Protein AF-A0A813EP35-F1 (afdb_monomer)

Organism: Polarella glacialis (NCBI:txid89957)

Structure (mmCIF, N/CA/C/O backbone):
data_AF-A0A813EP35-F1
#
_entry.id   AF-A0A813EP35-F1
#
loop_
_atom_site.group_PDB
_atom_site.id
_atom_site.type_symbol
_atom_site.label_atom_id
_atom_site.label_alt_id
_atom_site.label_comp_id
_atom_site.label_asym_id
_atom_site.label_entity_id
_atom_site.label_seq_id
_atom_site.pdbx_PDB_ins_code
_atom_site.Cartn_x
_atom_site.Cartn_y
_atom_site.Cartn_z
_atom_site.occupancy
_atom_site.B_iso_or_equiv
_atom_site.auth_seq_id
_atom_site.auth_comp_id
_atom_site.auth_asym_id
_atom_site.auth_atom_id
_atom_site.pdbx_PDB_model_num
ATOM 1 N N . ASP A 1 1 ? -31.337 1.194 78.120 1.00 48.75 1 ASP A N 1
ATOM 2 C CA . ASP A 1 1 ? -32.380 1.050 77.075 1.00 48.75 1 ASP A CA 1
ATOM 3 C C . ASP A 1 1 ? -32.550 2.235 76.118 1.00 48.75 1 ASP A C 1
ATOM 5 O O . ASP A 1 1 ? -32.776 2.002 74.939 1.00 48.75 1 ASP A O 1
ATOM 9 N N . GLY A 1 2 ? -32.361 3.499 76.526 1.00 48.91 2 GLY A N 1
ATOM 10 C CA . GLY A 1 2 ? -32.569 4.658 75.627 1.00 48.91 2 GLY A CA 1
ATOM 11 C C . GLY A 1 2 ? -31.547 4.874 74.489 1.00 48.91 2 GLY A C 1
ATOM 12 O O . GLY A 1 2 ? -31.839 5.588 73.532 1.00 48.91 2 GLY A O 1
ATOM 13 N N . VAL A 1 3 ? -30.355 4.267 74.558 1.00 51.38 3 VAL A N 1
ATOM 14 C CA . VAL A 1 3 ? -29.281 4.453 73.553 1.00 51.38 3 VAL A CA 1
ATOM 15 C C . VAL A 1 3 ? -29.443 3.502 72.355 1.00 51.38 3 VAL A C 1
ATOM 17 O O . VAL A 1 3 ? -29.142 3.878 71.226 1.00 51.38 3 VAL A O 1
ATOM 20 N N . SER A 1 4 ? -30.011 2.311 72.574 1.00 53.47 4 SER A N 1
ATOM 21 C CA . SER A 1 4 ? -30.251 1.302 71.527 1.00 53.47 4 SER A CA 1
ATOM 22 C C . SER A 1 4 ? -31.346 1.735 70.537 1.00 53.47 4 SER A C 1
ATOM 24 O O . SER A 1 4 ? -31.173 1.594 69.328 1.00 53.47 4 SER A O 1
ATOM 26 N N . GLY A 1 5 ? -32.418 2.379 71.019 1.00 55.62 5 GLY A N 1
ATOM 27 C CA . GLY A 1 5 ? -33.486 2.910 70.158 1.00 55.62 5 GLY A CA 1
ATOM 28 C C . GLY A 1 5 ? -33.053 4.094 69.279 1.00 55.62 5 GLY A C 1
ATOM 29 O O . GLY A 1 5 ? -33.466 4.191 68.125 1.00 55.62 5 GLY A O 1
ATOM 30 N N . ARG A 1 6 ? -32.165 4.966 69.786 1.00 56.75 6 ARG A N 1
ATOM 31 C CA . ARG A 1 6 ? -31.591 6.080 69.007 1.00 56.75 6 ARG A CA 1
ATOM 32 C C . ARG A 1 6 ? -30.588 5.596 67.962 1.00 56.75 6 ARG A C 1
ATOM 34 O O . ARG A 1 6 ? -30.598 6.108 66.848 1.00 56.75 6 ARG A O 1
ATOM 41 N N . ALA A 1 7 ? -29.773 4.591 68.288 1.00 53.66 7 ALA A N 1
ATOM 42 C CA . ALA A 1 7 ? -28.870 3.964 67.325 1.00 53.66 7 ALA A CA 1
ATOM 43 C C . ALA A 1 7 ? -29.643 3.318 66.159 1.00 53.66 7 ALA A C 1
ATOM 45 O O . ALA A 1 7 ? -29.297 3.554 65.006 1.00 53.66 7 ALA A O 1
ATOM 46 N N . GLY A 1 8 ? -30.748 2.614 66.439 1.00 60.19 8 GLY A N 1
ATOM 47 C CA . GLY A 1 8 ? -31.617 2.046 65.400 1.00 60.19 8 GLY A CA 1
ATOM 48 C C . GLY A 1 8 ? -32.322 3.096 64.526 1.00 60.19 8 GLY A C 1
ATOM 49 O O . GLY A 1 8 ? -32.444 2.908 63.317 1.00 60.19 8 GLY A O 1
ATOM 50 N N . GLN A 1 9 ? -32.734 4.237 65.095 1.00 57.12 9 GLN A N 1
ATOM 51 C CA . GLN A 1 9 ? -33.285 5.361 64.320 1.00 57.12 9 GLN A CA 1
ATOM 52 C C . GLN A 1 9 ? -32.233 6.045 63.438 1.00 57.12 9 GLN A C 1
ATOM 54 O O . GLN A 1 9 ? -32.532 6.391 62.296 1.00 57.12 9 GLN A O 1
ATOM 59 N N . ILE A 1 10 ? -31.003 6.210 63.930 1.00 63.09 10 ILE A N 1
ATOM 60 C CA . ILE A 1 10 ? -29.887 6.749 63.140 1.00 63.09 10 ILE A CA 1
ATOM 61 C C . ILE A 1 10 ? -29.533 5.786 62.000 1.00 63.09 10 ILE A C 1
ATOM 63 O O . ILE A 1 10 ? -29.347 6.224 60.868 1.00 63.09 10 ILE A O 1
ATOM 67 N N . GLU A 1 11 ? -29.514 4.477 62.255 1.00 61.06 11 GLU A N 1
ATOM 68 C CA . GLU A 1 11 ? -29.258 3.465 61.227 1.00 61.06 11 GLU A CA 1
ATOM 69 C C . GLU A 1 11 ? -30.374 3.422 60.163 1.00 61.06 11 GLU A C 1
ATOM 71 O O . GLU A 1 11 ? -30.095 3.303 58.968 1.00 61.06 11 GLU A O 1
ATOM 76 N N . GLY A 1 12 ? -31.637 3.588 60.574 1.00 60.38 12 GLY A N 1
ATOM 77 C CA . GLY A 1 12 ? -32.783 3.712 59.669 1.00 60.38 12 GLY A CA 1
ATOM 78 C C . GLY A 1 12 ? -32.710 4.960 58.785 1.00 60.38 12 GLY A C 1
ATOM 79 O O . GLY A 1 12 ? -32.880 4.863 57.570 1.00 60.38 12 GLY A O 1
ATOM 80 N N . LEU A 1 13 ? -32.374 6.114 59.369 1.00 62.00 13 LEU A N 1
ATOM 81 C CA . LEU A 1 13 ? -32.191 7.371 58.638 1.00 62.00 13 LEU A CA 1
ATOM 82 C C . LEU A 1 13 ? -30.984 7.327 57.692 1.00 62.00 13 LEU A C 1
ATOM 84 O O . LEU A 1 13 ? -31.072 7.843 56.580 1.00 62.00 13 LEU A O 1
ATOM 88 N N . LEU A 1 14 ? -29.884 6.673 58.078 1.00 57.41 14 LEU A N 1
ATOM 89 C CA . LEU A 1 14 ? -28.718 6.467 57.212 1.00 57.41 14 LEU A CA 1
ATOM 90 C C . LEU A 1 14 ? -29.051 5.563 56.021 1.00 57.41 14 LEU A C 1
ATOM 92 O O . LEU A 1 14 ? -28.699 5.899 54.891 1.00 57.41 14 LEU A O 1
ATOM 96 N N . LYS A 1 15 ? -29.792 4.467 56.234 1.00 61.69 15 LYS A N 1
ATOM 97 C CA . LYS A 1 15 ? -30.295 3.615 55.140 1.00 61.69 15 LYS A CA 1
ATOM 98 C C . LYS A 1 15 ? -31.199 4.408 54.194 1.00 61.69 15 LYS A C 1
ATOM 100 O O . LYS A 1 15 ? -31.047 4.316 52.977 1.00 61.69 15 LYS A O 1
ATOM 105 N N . GLN A 1 16 ? -32.081 5.246 54.734 1.00 65.88 16 GLN A N 1
ATOM 106 C CA . GLN A 1 16 ? -32.985 6.087 53.949 1.00 65.88 16 GLN A CA 1
ATOM 107 C C . GLN A 1 16 ? -32.231 7.179 53.166 1.00 65.88 16 GLN A C 1
ATOM 109 O O . GLN A 1 16 ? -32.493 7.391 51.983 1.00 65.88 16 GLN A O 1
ATOM 114 N N . GLN A 1 17 ? -31.221 7.808 53.774 1.00 64.31 17 GLN A N 1
ATOM 115 C CA . GLN A 1 17 ? -30.335 8.775 53.120 1.00 64.31 17 GLN A CA 1
ATOM 116 C C . GLN A 1 17 ? -29.499 8.123 52.007 1.00 64.31 17 GLN A C 1
ATOM 118 O O . GLN A 1 17 ? -29.308 8.713 50.942 1.00 64.31 17 GLN A O 1
ATOM 123 N N . GLN A 1 18 ? -29.017 6.899 52.223 1.00 60.19 18 GLN A N 1
ATOM 124 C CA . GLN A 1 18 ? -28.228 6.150 51.247 1.00 60.19 18 GLN A CA 1
ATOM 125 C C . GLN A 1 18 ? -29.076 5.730 50.038 1.00 60.19 18 GLN A C 1
ATOM 127 O O . GLN A 1 18 ? -28.605 5.801 48.903 1.00 60.19 18 GLN A O 1
ATOM 132 N N . VAL A 1 19 ? -30.344 5.373 50.259 1.00 61.78 19 VAL A N 1
ATOM 133 C CA . VAL A 1 19 ? -31.326 5.115 49.195 1.00 61.78 19 VAL A CA 1
ATOM 134 C C . VAL A 1 19 ? -31.651 6.398 48.425 1.00 61.78 19 VAL A C 1
ATOM 136 O O . VAL A 1 19 ? -31.576 6.390 47.198 1.00 61.78 19 VAL A O 1
ATOM 139 N N . CYS A 1 20 ? -31.901 7.522 49.105 1.00 61.34 20 CYS A N 1
ATOM 140 C CA . CYS A 1 20 ? -32.123 8.816 48.448 1.00 61.34 20 CYS A CA 1
ATOM 141 C C . CYS A 1 20 ? -30.919 9.277 47.613 1.00 61.34 20 CYS A C 1
ATOM 143 O O . CYS A 1 20 ? -31.109 9.774 46.506 1.00 61.34 20 CYS A O 1
ATOM 145 N N . ARG A 1 21 ? -29.682 9.066 48.086 1.00 61.94 21 ARG A N 1
ATOM 146 C CA . ARG A 1 21 ? -28.468 9.344 47.297 1.00 61.94 21 ARG A CA 1
ATOM 147 C C . ARG A 1 21 ? -28.379 8.464 46.051 1.00 61.94 21 ARG A C 1
ATOM 149 O O . ARG A 1 21 ? -28.078 8.977 44.979 1.00 61.94 21 ARG A O 1
ATOM 156 N N . LYS A 1 22 ? -28.680 7.166 46.161 1.00 65.00 22 LYS A N 1
ATOM 157 C CA . LYS A 1 22 ? -28.714 6.254 45.002 1.00 65.00 22 LYS A CA 1
ATOM 158 C C . LYS A 1 22 ? -29.791 6.657 43.989 1.00 65.00 22 LYS A C 1
ATOM 160 O O . LYS A 1 22 ? -29.522 6.666 42.793 1.00 65.00 22 LYS A O 1
ATOM 165 N N . LEU A 1 23 ? -30.973 7.058 44.460 1.00 65.06 23 LEU A N 1
ATOM 166 C CA . LEU A 1 23 ? -32.050 7.595 43.622 1.00 65.06 23 LEU A CA 1
ATOM 167 C C . LEU A 1 23 ? -31.650 8.911 42.937 1.00 65.06 23 LEU A C 1
ATOM 169 O O . LEU A 1 23 ? -31.884 9.054 41.744 1.00 65.06 23 LEU A O 1
ATOM 173 N N . GLN A 1 24 ? -31.003 9.846 43.641 1.00 66.31 24 GLN A N 1
ATOM 174 C CA . GLN A 1 24 ? -30.505 11.094 43.041 1.00 66.31 24 GLN A CA 1
ATOM 175 C C . GLN A 1 24 ? -29.481 10.842 41.928 1.00 66.31 24 GLN A C 1
ATOM 177 O O . GLN A 1 24 ? -29.534 11.509 40.900 1.00 66.31 24 GLN A O 1
ATOM 182 N N . VAL A 1 25 ? -28.589 9.863 42.100 1.00 68.62 25 VAL A N 1
ATOM 183 C CA . VAL A 1 25 ? -27.628 9.469 41.057 1.00 68.62 25 VAL A CA 1
ATOM 184 C C . VAL A 1 25 ? -28.342 8.869 39.839 1.00 68.62 25 VAL A C 1
ATOM 186 O O . VAL A 1 25 ? -28.005 9.212 38.711 1.00 68.62 25 VAL A O 1
ATOM 189 N N . LEU A 1 26 ? -29.375 8.045 40.047 1.00 69.62 26 LEU A N 1
ATOM 190 C CA . LEU A 1 26 ? -30.171 7.452 38.963 1.00 69.62 26 LEU A CA 1
ATOM 191 C C . LEU A 1 26 ? -30.980 8.494 38.178 1.00 69.62 26 LEU A C 1
ATOM 193 O O . LEU A 1 26 ? -30.996 8.456 36.952 1.00 69.62 26 LEU A O 1
ATOM 197 N N . PHE A 1 27 ? -31.619 9.446 38.863 1.00 71.06 27 PHE A N 1
ATOM 198 C CA . PHE A 1 27 ? -32.374 10.526 38.215 1.00 71.06 27 PHE A CA 1
ATOM 199 C C . PHE A 1 27 ? -31.476 11.610 37.598 1.00 71.06 27 PHE A C 1
ATOM 201 O O . PHE A 1 27 ? -31.916 12.326 36.705 1.00 71.06 27 PHE A O 1
ATOM 208 N N . GLY A 1 28 ? -30.217 11.716 38.036 1.00 76.25 28 GLY A N 1
ATOM 209 C CA . GLY A 1 28 ? -29.187 12.550 37.407 1.00 76.25 28 GLY A CA 1
ATOM 210 C C . GLY A 1 28 ? -28.453 11.872 36.243 1.00 76.25 28 GLY A C 1
ATOM 211 O O . GLY A 1 28 ? -27.617 12.498 35.590 1.00 76.25 28 GLY A O 1
ATOM 212 N N . LEU A 1 29 ? -28.736 10.599 35.953 1.00 79.75 29 LEU A N 1
ATOM 213 C CA . LEU A 1 29 ? -28.072 9.872 34.871 1.00 79.75 29 LEU A CA 1
ATOM 214 C C . LEU A 1 29 ? -28.348 10.471 33.473 1.00 79.75 29 LEU A C 1
ATOM 216 O O . LEU A 1 29 ? -27.393 10.639 32.717 1.00 79.75 29 LEU A O 1
ATOM 220 N N . PRO A 1 30 ? -29.581 10.883 33.111 1.00 79.06 30 PRO A N 1
ATOM 221 C CA . PRO A 1 30 ? -29.834 11.502 31.806 1.00 79.06 30 PRO A CA 1
ATOM 222 C C . PRO A 1 30 ? -29.027 12.789 31.578 1.00 79.06 30 PRO A C 1
ATOM 224 O O . PRO A 1 30 ? -28.443 12.986 30.513 1.00 79.06 30 PRO A O 1
ATOM 227 N N . THR A 1 31 ? -28.938 13.655 32.593 1.00 80.94 31 THR A N 1
ATOM 228 C CA . THR A 1 31 ? -28.227 14.941 32.493 1.00 80.94 31 THR A CA 1
ATOM 229 C C . THR A 1 31 ? -26.712 14.759 32.455 1.00 80.94 31 THR A C 1
ATOM 231 O O . THR A 1 31 ? -26.014 15.489 31.744 1.00 80.94 31 THR A O 1
ATOM 234 N N . THR A 1 32 ? -26.189 13.761 33.171 1.00 78.75 32 THR A N 1
ATOM 235 C CA . THR A 1 32 ? -24.767 13.395 33.108 1.00 78.75 32 THR A CA 1
ATOM 236 C C . THR A 1 32 ? -24.401 12.767 31.766 1.00 78.75 32 THR A C 1
ATOM 238 O O . THR A 1 32 ? -23.367 13.138 31.212 1.00 78.75 32 THR A O 1
ATOM 241 N N . LEU A 1 33 ? -25.252 11.910 31.189 1.00 80.12 33 LEU A N 1
ATOM 242 C CA . LEU A 1 33 ? -25.056 11.360 29.842 1.00 80.12 33 LEU A CA 1
ATOM 243 C C . LEU A 1 33 ? -25.078 12.450 28.769 1.00 80.12 33 LEU A C 1
ATOM 245 O O . LEU A 1 33 ? -24.175 12.489 27.937 1.00 80.12 33 LEU A O 1
ATOM 249 N N . GLN A 1 34 ? -26.036 13.378 28.837 1.00 82.06 34 GLN A N 1
ATOM 250 C CA . GLN A 1 34 ? -26.085 14.532 27.935 1.00 82.06 34 GLN A CA 1
ATOM 251 C C . GLN A 1 34 ? -24.807 15.379 28.051 1.00 82.06 34 GLN A C 1
ATOM 253 O O . GLN A 1 34 ? -24.163 15.674 27.050 1.00 82.06 34 GLN A O 1
ATOM 258 N N . SER A 1 35 ? -24.367 15.678 29.277 1.00 81.38 35 SER A N 1
ATOM 259 C CA . SER A 1 35 ? -23.128 16.434 29.508 1.00 81.38 35 SER A CA 1
ATOM 260 C C . SER A 1 35 ? -21.882 15.701 28.993 1.00 81.38 35 SER A C 1
ATOM 262 O O . SER A 1 35 ? -20.928 16.336 28.542 1.00 81.38 35 SER A O 1
ATOM 264 N N . CYS A 1 36 ? -21.852 14.367 29.074 1.00 82.75 36 CYS A N 1
ATOM 265 C CA . CYS A 1 36 ? -20.749 13.565 28.544 1.00 82.75 36 CYS A CA 1
ATOM 266 C C . CYS A 1 36 ? -20.762 13.516 27.012 1.00 82.75 36 CYS A C 1
ATOM 268 O O . CYS A 1 36 ? -19.686 13.531 26.413 1.00 82.75 36 CYS A O 1
ATOM 270 N N . LEU A 1 37 ? -21.945 13.512 26.390 1.00 81.50 37 LEU A N 1
ATOM 271 C CA . LEU A 1 37 ? -22.105 13.638 24.943 1.00 81.50 37 LEU A CA 1
ATOM 272 C C . LEU A 1 37 ? -21.586 14.999 24.456 1.00 81.50 37 LEU A C 1
ATOM 274 O O . LEU A 1 37 ? -20.763 15.035 23.543 1.00 81.50 37 LEU A O 1
ATOM 278 N N . ASP A 1 38 ? -21.954 16.092 25.129 1.00 81.56 38 ASP A N 1
ATOM 279 C CA . ASP A 1 38 ? -21.502 17.447 24.780 1.00 81.56 38 ASP A CA 1
ATOM 280 C C . ASP A 1 38 ? -19.975 17.600 24.922 1.00 81.56 38 ASP A C 1
ATOM 282 O O . ASP A 1 38 ? -19.316 18.275 24.130 1.00 81.56 38 ASP A O 1
ATOM 286 N N . ARG A 1 39 ? -19.385 16.930 25.921 1.00 83.12 39 ARG A N 1
ATOM 287 C CA . ARG A 1 39 ? -17.936 16.945 26.196 1.00 83.12 39 ARG A CA 1
ATOM 288 C C . ARG A 1 39 ? -17.143 15.876 25.438 1.00 83.12 39 ARG A C 1
ATOM 290 O O . ARG A 1 39 ? -15.938 15.778 25.654 1.00 83.12 39 ARG A O 1
ATOM 297 N N . LYS A 1 40 ? -17.791 15.062 24.593 1.00 80.31 40 LYS A N 1
ATOM 298 C CA . LYS A 1 40 ? -17.187 13.915 23.880 1.00 80.31 40 LYS A CA 1
ATOM 299 C C . LYS A 1 40 ? -16.480 12.906 24.807 1.00 80.31 40 LYS A C 1
ATOM 301 O O . LYS A 1 40 ? -15.561 12.201 24.399 1.00 80.31 40 LYS A O 1
ATOM 306 N N . ALA A 1 41 ? -16.902 12.822 26.069 1.00 82.25 41 ALA A N 1
ATOM 307 C CA . ALA A 1 41 ? -16.316 11.952 27.088 1.00 82.25 41 ALA A CA 1
ATOM 308 C C . ALA A 1 41 ? -17.027 10.589 27.117 1.00 82.25 41 ALA A C 1
ATOM 310 O O . ALA A 1 41 ? -17.629 10.205 28.121 1.00 82.25 41 ALA A O 1
ATOM 311 N N . TYR A 1 42 ? -16.981 9.866 25.997 1.00 81.12 42 TYR A N 1
ATOM 312 C CA . TYR A 1 42 ? -17.810 8.679 25.780 1.00 81.12 42 TYR A CA 1
ATOM 313 C C . TYR A 1 42 ? -17.515 7.535 26.758 1.00 81.12 42 TYR A C 1
ATOM 315 O O . TYR A 1 42 ? -18.453 6.962 27.299 1.00 81.12 42 TYR A O 1
ATOM 323 N N . GLY A 1 43 ? -16.246 7.264 27.086 1.00 78.56 43 GLY A N 1
ATOM 324 C CA . GLY A 1 43 ? -15.895 6.206 28.048 1.00 78.56 43 GLY A CA 1
ATOM 325 C C . GLY A 1 43 ? -16.540 6.398 29.427 1.00 78.56 43 GLY A C 1
ATOM 326 O O . GLY A 1 43 ? -17.095 5.459 29.990 1.00 78.56 43 GLY A O 1
ATOM 327 N N . LYS A 1 44 ? -16.582 7.643 29.926 1.00 79.88 44 LYS A N 1
ATOM 328 C CA . LYS A 1 44 ? -17.246 7.973 31.200 1.00 79.88 44 LYS A CA 1
ATOM 329 C C . LYS A 1 44 ? -18.765 7.815 31.123 1.00 79.88 44 LYS A C 1
ATOM 331 O O . LYS A 1 44 ? -19.388 7.438 32.111 1.00 79.88 44 LYS A O 1
ATOM 336 N N . ALA A 1 45 ? -19.359 8.097 29.963 1.00 82.12 45 ALA A N 1
ATOM 337 C CA . ALA A 1 45 ? -20.787 7.892 29.745 1.00 82.12 45 ALA A CA 1
ATOM 338 C C . ALA A 1 45 ? -21.155 6.402 29.779 1.00 82.12 45 ALA A C 1
ATOM 340 O O . ALA A 1 45 ? -22.121 6.027 30.442 1.00 82.12 45 ALA A O 1
ATOM 341 N N . VAL A 1 46 ? -20.357 5.557 29.116 1.00 81.25 46 VAL A N 1
ATOM 342 C CA . VAL A 1 46 ? -20.556 4.100 29.100 1.00 81.25 46 VAL A CA 1
ATOM 343 C C . VAL A 1 46 ? -20.394 3.509 30.499 1.00 81.25 46 VAL A C 1
ATOM 345 O O . VAL A 1 46 ? -21.259 2.760 30.941 1.00 81.25 46 VAL A O 1
ATOM 348 N N . GLU A 1 47 ? -19.357 3.901 31.242 1.00 81.25 47 GLU A N 1
ATOM 349 C CA . GLU A 1 47 ? -19.137 3.441 32.619 1.00 81.25 47 GLU A CA 1
ATOM 350 C C . GLU A 1 47 ? -20.311 3.808 33.547 1.00 81.25 47 GLU A C 1
ATOM 352 O O . GLU A 1 47 ? -20.845 2.953 34.263 1.00 81.25 47 GLU A O 1
ATOM 357 N N . ALA A 1 48 ? -20.767 5.066 33.490 1.00 79.62 48 ALA A N 1
ATOM 358 C CA . ALA A 1 48 ? -21.906 5.542 34.272 1.00 79.62 48 ALA A CA 1
ATOM 359 C C . ALA A 1 48 ? -23.203 4.796 33.917 1.00 79.62 48 ALA A C 1
ATOM 361 O O . ALA A 1 48 ? -23.986 4.443 34.807 1.00 79.62 48 ALA A O 1
ATOM 362 N N . TYR A 1 49 ? -23.411 4.512 32.628 1.00 82.06 49 TYR A N 1
ATOM 363 C CA . TYR A 1 49 ? -24.536 3.718 32.149 1.00 82.06 49 TYR A CA 1
ATOM 364 C C . TYR A 1 49 ? -24.464 2.274 32.652 1.00 82.06 49 TYR A C 1
ATOM 366 O O . TYR A 1 49 ? -25.426 1.808 33.260 1.00 82.06 49 TYR A O 1
ATOM 374 N N . CYS A 1 50 ? -23.336 1.581 32.485 1.00 79.12 50 CYS A N 1
ATOM 375 C CA . CYS A 1 50 ? -23.164 0.193 32.921 1.00 79.12 50 CYS A CA 1
ATOM 376 C C . CYS A 1 50 ? -23.402 0.022 34.430 1.00 79.12 50 CYS A C 1
ATOM 378 O O . CYS A 1 50 ? -24.044 -0.945 34.844 1.00 79.12 50 CYS A O 1
ATOM 380 N N . CYS A 1 51 ? -22.985 0.994 35.250 1.00 79.00 51 CYS A N 1
ATOM 381 C CA . CYS A 1 51 ? -23.225 0.977 36.696 1.00 79.00 51 CYS A CA 1
ATOM 382 C C . CYS A 1 51 ? -24.713 1.099 37.078 1.00 79.00 51 CYS A C 1
ATOM 384 O O . CYS A 1 51 ? -25.127 0.592 38.121 1.00 79.00 51 CYS A O 1
ATOM 386 N N . CYS A 1 52 ? -25.525 1.773 36.259 1.00 75.19 52 CYS A N 1
ATOM 387 C CA . CYS A 1 52 ? -26.914 2.107 36.591 1.00 75.19 52 CYS A CA 1
ATOM 388 C C . CYS A 1 52 ? -27.953 1.276 35.818 1.00 75.19 52 CYS A C 1
ATOM 390 O O . CYS A 1 52 ? -29.062 1.061 36.312 1.00 75.19 52 CYS A O 1
ATOM 392 N N . ALA A 1 53 ? -27.614 0.780 34.626 1.00 76.19 53 ALA A N 1
ATOM 393 C CA . ALA A 1 53 ? -28.535 0.115 33.705 1.00 76.19 53 ALA A CA 1
ATOM 394 C C . ALA A 1 53 ? -29.127 -1.178 34.283 1.00 76.19 53 ALA A C 1
ATOM 396 O O . ALA A 1 53 ? -30.325 -1.424 34.135 1.00 76.19 53 ALA A O 1
ATOM 397 N N . GLY A 1 54 ? -28.323 -1.982 34.990 1.00 77.00 54 GLY A N 1
ATOM 398 C CA . GLY A 1 54 ? -28.807 -3.200 35.651 1.00 77.00 54 GLY A CA 1
ATOM 399 C C . GLY A 1 54 ? -29.906 -2.907 36.677 1.00 77.00 54 GLY A C 1
ATOM 400 O O . GLY A 1 54 ? -30.934 -3.583 36.708 1.00 77.00 54 GLY A O 1
ATOM 401 N N . PHE A 1 55 ? -29.738 -1.829 37.447 1.00 76.44 55 PHE A N 1
ATOM 402 C CA . PHE A 1 55 ? -30.714 -1.393 38.441 1.00 76.44 55 PHE A CA 1
ATOM 403 C C . PHE A 1 55 ? -31.977 -0.808 37.790 1.00 76.44 55 PHE A C 1
ATOM 405 O O . PHE A 1 55 ? -33.089 -1.183 38.156 1.00 76.44 55 PHE A O 1
ATOM 412 N N . LEU A 1 56 ? -31.831 0.061 36.782 1.00 75.69 56 LEU A N 1
ATOM 413 C CA . LEU A 1 56 ? -32.974 0.635 36.057 1.00 75.69 56 LEU A CA 1
ATOM 414 C C . LEU A 1 56 ? -33.834 -0.447 35.381 1.00 75.69 56 LEU A C 1
ATOM 416 O O . LEU A 1 56 ? -35.061 -0.356 35.394 1.00 75.69 56 LEU A O 1
ATOM 420 N N . ARG A 1 57 ? -33.210 -1.506 34.845 1.00 78.88 57 ARG A N 1
ATOM 421 C CA . ARG A 1 57 ? -33.923 -2.642 34.238 1.00 78.88 57 ARG A CA 1
ATOM 422 C C . ARG A 1 57 ? -34.654 -3.502 35.268 1.00 78.88 57 ARG A C 1
ATOM 424 O O . ARG A 1 57 ? -35.771 -3.937 34.994 1.00 78.88 57 ARG A O 1
ATOM 431 N N . GLN A 1 58 ? -34.078 -3.703 36.453 1.00 78.88 58 GLN A N 1
ATOM 432 C CA . GLN A 1 58 ? -34.703 -4.477 37.532 1.00 78.88 58 GLN A CA 1
ATOM 433 C C . GLN A 1 58 ? -36.004 -3.828 38.047 1.00 78.88 58 GLN A C 1
ATOM 435 O O . GLN A 1 58 ? -36.957 -4.530 38.390 1.00 78.88 58 GLN A O 1
ATOM 440 N N . TYR A 1 59 ? -36.084 -2.492 38.039 1.00 76.62 59 TYR A N 1
ATOM 441 C CA . TYR A 1 59 ? -37.241 -1.723 38.523 1.00 76.62 59 TYR A CA 1
ATOM 442 C C . TYR A 1 59 ? -38.143 -1.158 37.414 1.00 76.62 59 TYR A C 1
ATOM 444 O O . TYR A 1 59 ? -38.943 -0.255 37.659 1.00 76.62 59 TYR A O 1
ATOM 452 N N . ARG A 1 60 ? -38.080 -1.727 36.202 1.00 74.31 60 ARG A N 1
ATOM 453 C CA . ARG A 1 60 ? -38.854 -1.277 35.029 1.00 74.31 60 ARG A CA 1
ATOM 454 C C . ARG A 1 60 ? -40.377 -1.250 35.239 1.00 74.31 60 ARG A C 1
ATOM 456 O O . ARG A 1 60 ? -41.070 -0.503 34.564 1.00 74.31 60 ARG A O 1
ATOM 463 N N . HIS A 1 61 ? -40.898 -2.044 36.171 1.00 73.38 61 HIS A N 1
ATOM 464 C CA . HIS A 1 61 ? -42.325 -2.112 36.505 1.00 73.38 61 HIS A CA 1
ATOM 465 C C . HIS A 1 61 ? -42.868 -0.828 37.163 1.00 73.38 61 HIS A C 1
ATOM 467 O O . HIS A 1 61 ? -44.080 -0.639 37.231 1.00 73.38 61 HIS A O 1
ATOM 473 N N . LEU A 1 62 ? -41.991 0.057 37.648 1.00 79.06 62 LEU A N 1
ATOM 474 C CA . LEU A 1 62 ? -42.371 1.349 38.210 1.00 79.06 62 LEU A CA 1
ATOM 475 C C . LEU A 1 62 ? -42.352 2.438 37.114 1.00 79.06 62 LEU A C 1
ATOM 477 O O . LEU A 1 62 ? -41.293 2.677 36.525 1.00 79.06 62 LEU A O 1
ATOM 481 N N . PRO A 1 63 ? -43.459 3.177 36.882 1.00 78.12 63 PRO A N 1
ATOM 482 C CA . PRO A 1 63 ? -43.579 4.134 35.771 1.00 78.12 63 PRO A CA 1
ATOM 483 C C . PRO A 1 63 ? -42.493 5.218 35.747 1.00 78.12 63 PRO A C 1
ATOM 485 O O . PRO A 1 63 ? -42.031 5.633 34.686 1.00 78.12 63 PRO A O 1
ATOM 488 N N . THR A 1 64 ? -42.065 5.680 36.922 1.00 77.88 64 THR A N 1
ATOM 489 C CA . THR A 1 64 ? -41.033 6.714 37.057 1.00 77.88 64 THR A CA 1
ATOM 490 C C . THR A 1 64 ? -39.665 6.216 36.586 1.00 77.88 64 THR A C 1
ATOM 492 O O . THR A 1 64 ? -38.951 6.941 35.901 1.00 77.88 64 THR A O 1
ATOM 495 N N . PHE A 1 65 ? -39.312 4.968 36.905 1.00 76.06 65 PHE A N 1
ATOM 496 C CA . PHE A 1 65 ? -38.060 4.354 36.459 1.00 76.06 65 PHE A CA 1
ATOM 497 C C . PHE A 1 65 ? -38.106 3.969 34.983 1.00 76.06 65 PHE A C 1
ATOM 499 O O . PHE A 1 65 ? -37.088 4.069 34.306 1.00 76.06 65 PHE A O 1
ATOM 506 N N . GLN A 1 66 ? -39.280 3.597 34.467 1.00 79.44 66 GLN A N 1
ATOM 507 C CA . GLN A 1 66 ? -39.462 3.343 33.042 1.00 79.44 66 GLN A CA 1
ATOM 508 C C . GLN A 1 66 ? -39.173 4.593 32.198 1.00 79.44 66 GLN A C 1
ATOM 510 O O . GLN A 1 66 ? -38.409 4.501 31.243 1.00 79.44 66 GLN A O 1
ATOM 515 N N . LYS A 1 67 ? -39.709 5.763 32.573 1.00 82.25 67 LYS A N 1
ATOM 516 C CA . LYS A 1 67 ? -39.449 7.019 31.844 1.00 82.25 67 LYS A CA 1
ATOM 517 C C . LYS A 1 67 ? -37.967 7.401 31.836 1.00 82.25 67 LYS A C 1
ATOM 519 O O . LYS A 1 67 ? -37.441 7.784 30.799 1.00 82.25 67 LYS A O 1
ATOM 524 N N . VAL A 1 68 ? -37.286 7.257 32.976 1.00 81.31 68 VAL A N 1
ATOM 525 C CA . VAL A 1 68 ? -35.838 7.512 33.063 1.00 81.31 68 VAL A CA 1
ATOM 526 C C . VAL A 1 68 ? -35.054 6.512 32.225 1.00 81.31 68 VAL A C 1
ATOM 528 O O . VAL A 1 68 ? -34.116 6.902 31.544 1.00 81.31 68 VAL A O 1
ATOM 531 N N . LEU A 1 69 ? -35.434 5.233 32.245 1.00 79.31 69 LEU A N 1
ATOM 532 C CA . LEU A 1 69 ? -34.792 4.215 31.421 1.00 79.31 69 LEU A CA 1
ATOM 533 C C . LEU A 1 69 ? -34.955 4.523 29.925 1.00 79.31 69 LEU A C 1
ATOM 535 O O . LEU A 1 69 ? -33.980 4.427 29.193 1.00 79.31 69 LEU A O 1
ATOM 539 N N . GLU A 1 70 ? -36.144 4.933 29.478 1.00 84.00 70 GLU A N 1
ATOM 540 C CA . GLU A 1 70 ? -36.391 5.343 28.087 1.00 84.00 70 GLU A CA 1
ATOM 541 C C . GLU A 1 70 ? -35.521 6.545 27.682 1.00 84.00 70 GLU A C 1
ATOM 543 O O . GLU A 1 70 ? -34.912 6.535 26.613 1.00 84.00 70 GLU A O 1
ATOM 548 N N . GLU A 1 71 ? -35.395 7.550 28.552 1.00 84.50 71 GLU A N 1
ATOM 549 C CA . GLU A 1 71 ? -34.548 8.721 28.302 1.00 84.50 71 GLU A CA 1
ATOM 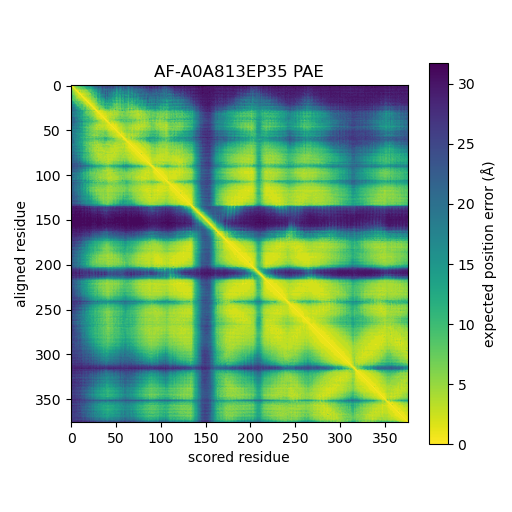550 C C . GLU A 1 71 ? -33.051 8.367 28.278 1.00 84.50 71 GLU A C 1
ATOM 552 O O . GLU A 1 71 ? -32.313 8.816 27.401 1.00 84.50 71 GLU A O 1
ATOM 557 N N . VAL A 1 72 ? -32.600 7.514 29.199 1.00 84.50 72 VAL A N 1
ATOM 558 C CA . VAL A 1 72 ? -31.217 7.020 29.263 1.00 84.50 72 VAL A CA 1
ATOM 559 C C . VAL A 1 72 ? -30.872 6.189 28.026 1.00 84.50 72 VAL A C 1
ATOM 561 O O . VAL A 1 72 ? -29.824 6.412 27.425 1.00 84.50 72 VAL A O 1
ATOM 564 N N . GLU A 1 73 ? -31.741 5.266 27.607 1.00 84.50 73 GLU A N 1
ATOM 565 C CA . GLU A 1 73 ? -31.535 4.455 26.397 1.00 84.50 73 GLU A CA 1
ATOM 566 C C . GLU A 1 73 ? -31.531 5.328 25.129 1.00 84.50 73 GLU A C 1
ATOM 568 O O . GLU A 1 73 ? -30.709 5.108 24.238 1.00 84.50 73 GLU A O 1
ATOM 573 N N . LEU A 1 74 ? -32.365 6.377 25.064 1.00 87.62 74 LEU A N 1
ATOM 574 C CA . LEU A 1 74 ? -32.338 7.353 23.969 1.00 87.62 74 LEU A CA 1
ATOM 575 C C . LEU A 1 74 ? -30.991 8.090 23.895 1.00 87.62 74 LEU A C 1
ATOM 577 O O . LEU A 1 74 ? -30.409 8.210 22.814 1.00 87.62 74 LEU A O 1
ATOM 581 N N . GLN A 1 75 ? -30.479 8.572 25.031 1.00 84.56 75 GLN A N 1
ATOM 582 C CA . GLN A 1 75 ? -29.183 9.257 25.079 1.00 84.56 75 GLN A CA 1
ATOM 583 C C . GLN A 1 75 ? -28.026 8.310 24.757 1.00 84.56 75 GLN A C 1
ATOM 585 O O . GLN A 1 75 ? -27.112 8.679 24.020 1.00 84.56 75 GLN A O 1
ATOM 590 N N . MET A 1 76 ? -28.092 7.062 25.219 1.00 83.94 76 MET A N 1
ATOM 591 C CA . MET A 1 76 ? -27.114 6.040 24.857 1.00 83.94 76 MET A CA 1
ATOM 592 C C . MET A 1 76 ? -27.155 5.678 23.372 1.00 83.94 76 MET A C 1
ATOM 594 O O . MET A 1 76 ? -26.103 5.457 22.779 1.00 83.94 76 MET A O 1
ATOM 598 N N . GLY A 1 77 ? -28.332 5.671 22.741 1.00 84.56 77 GLY A N 1
ATOM 599 C CA . GLY A 1 77 ? -28.456 5.533 21.288 1.00 84.56 77 GLY A CA 1
ATOM 600 C C . GLY A 1 77 ? -27.752 6.665 20.533 1.00 84.56 77 GLY A C 1
ATOM 601 O O . GLY A 1 77 ? -27.020 6.415 19.579 1.00 84.56 77 GLY A O 1
ATOM 602 N N . ARG A 1 78 ? -27.884 7.912 21.005 1.00 86.81 78 ARG A N 1
ATOM 603 C CA . ARG A 1 78 ? -27.157 9.060 20.432 1.00 86.81 78 ARG A CA 1
ATOM 604 C C . ARG A 1 78 ? -25.648 8.948 20.626 1.00 86.81 78 ARG A C 1
ATOM 606 O O . ARG A 1 78 ? -24.902 9.243 19.699 1.00 86.81 78 ARG A O 1
ATOM 613 N N . ILE A 1 79 ? -25.201 8.503 21.802 1.00 86.25 79 ILE A N 1
ATOM 614 C CA . ILE A 1 79 ? -23.781 8.259 22.087 1.00 86.25 79 ILE A CA 1
ATOM 615 C C . ILE A 1 79 ? -23.216 7.186 21.151 1.00 86.25 79 ILE A C 1
ATOM 617 O O . ILE A 1 79 ? -22.130 7.383 20.614 1.00 86.25 79 ILE A O 1
ATOM 621 N N . ARG A 1 80 ? -23.956 6.095 20.904 1.00 85.75 80 ARG A N 1
ATOM 622 C CA . ARG A 1 80 ? -23.559 5.058 19.938 1.00 85.75 80 ARG A CA 1
ATOM 623 C C . ARG A 1 80 ? -23.399 5.616 18.533 1.00 85.75 80 ARG A C 1
ATOM 625 O O . ARG A 1 80 ? -22.335 5.456 17.948 1.00 85.75 80 ARG A O 1
ATOM 632 N N . ASN A 1 81 ? -24.403 6.331 18.030 1.00 87.00 81 ASN A N 1
ATOM 633 C CA . ASN A 1 81 ? -24.337 6.925 16.694 1.00 87.00 81 ASN A CA 1
ATOM 634 C C . ASN A 1 81 ? -23.162 7.907 16.575 1.00 87.00 81 ASN A C 1
ATOM 636 O O . ASN A 1 81 ? -22.404 7.843 15.613 1.00 87.00 81 ASN A O 1
ATOM 640 N N . ALA A 1 82 ? -22.953 8.755 17.587 1.00 86.56 82 ALA A N 1
ATOM 641 C CA . ALA A 1 82 ? -21.830 9.686 17.617 1.00 86.56 82 ALA A CA 1
ATOM 642 C C . ALA A 1 82 ? -20.469 8.966 17.662 1.00 86.56 82 ALA A C 1
ATOM 644 O O . ALA A 1 82 ? -19.520 9.418 17.025 1.00 86.56 82 ALA A O 1
ATOM 645 N N . LEU A 1 83 ? -20.358 7.850 18.392 1.00 85.56 83 LEU A N 1
ATOM 646 C CA . LEU A 1 83 ? -19.155 7.014 18.425 1.00 85.56 83 LEU A CA 1
ATOM 647 C C . LEU A 1 83 ? -18.889 6.340 17.075 1.00 85.56 83 LEU A C 1
ATOM 649 O O . LEU A 1 83 ? -17.744 6.322 16.634 1.00 85.56 83 LEU A O 1
ATOM 653 N N . GLU A 1 84 ? -19.920 5.826 16.403 1.00 86.12 84 GLU A N 1
ATOM 654 C CA . GLU A 1 84 ? -19.791 5.234 15.067 1.00 86.12 84 GLU A CA 1
ATOM 655 C C . GLU A 1 84 ? -19.389 6.272 14.011 1.00 86.12 84 GLU A C 1
ATOM 657 O O . GLU A 1 84 ? -18.472 6.041 13.226 1.00 86.12 84 GLU A O 1
ATOM 662 N N . GLU A 1 85 ? -20.035 7.440 13.998 1.00 86.31 85 GLU A N 1
ATOM 663 C CA . GLU A 1 85 ? -19.667 8.558 13.119 1.00 86.31 85 GLU A CA 1
ATOM 664 C C . GLU A 1 85 ? -18.231 9.015 13.375 1.00 86.31 85 GLU A C 1
ATOM 666 O O . GLU A 1 85 ? -17.457 9.228 12.440 1.00 86.31 85 GLU A O 1
ATOM 671 N N . ARG A 1 86 ? -17.846 9.104 14.651 1.00 85.38 86 ARG A N 1
ATOM 672 C CA . ARG A 1 86 ? -16.483 9.435 15.052 1.00 85.38 86 ARG A CA 1
ATOM 673 C C . ARG A 1 86 ? -15.498 8.366 14.577 1.00 85.38 86 ARG A C 1
ATOM 675 O O . ARG A 1 86 ? -14.449 8.727 14.066 1.00 85.38 86 ARG A O 1
ATOM 682 N N . LEU A 1 87 ? -15.823 7.079 14.678 1.00 86.19 87 LEU A N 1
ATOM 683 C CA . LEU A 1 87 ? -14.943 5.992 14.237 1.00 86.19 87 LEU A CA 1
ATOM 684 C C . LEU A 1 87 ? -14.700 6.008 12.718 1.00 86.19 87 LEU A C 1
ATOM 686 O O . LEU A 1 87 ? -13.605 5.671 12.268 1.00 86.19 87 LEU A O 1
ATOM 690 N N . ARG A 1 88 ? -15.687 6.468 11.937 1.00 83.81 88 ARG A N 1
ATOM 691 C CA . ARG A 1 88 ? -15.561 6.678 10.484 1.00 83.81 88 ARG A CA 1
ATOM 692 C C . ARG A 1 88 ? -14.747 7.921 10.116 1.00 83.81 88 ARG A C 1
ATOM 694 O O . ARG A 1 88 ? -14.274 8.010 8.983 1.00 83.81 88 ARG A O 1
ATOM 701 N N . SER A 1 89 ? -14.573 8.874 11.034 1.00 84.50 89 SER A 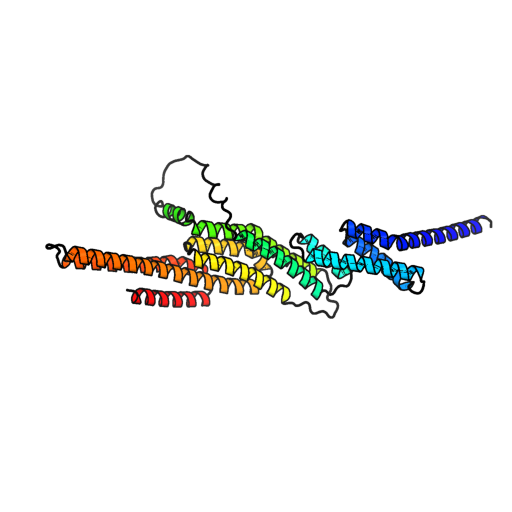N 1
ATOM 702 C CA . SER A 1 89 ? -13.829 10.103 10.754 1.00 84.50 89 SER A CA 1
ATOM 703 C C . SER A 1 89 ? -12.331 9.819 10.531 1.00 84.50 89 SER A C 1
ATOM 705 O O . SER A 1 89 ? -11.705 9.081 11.305 1.00 84.50 89 SER A O 1
ATOM 707 N N . PRO A 1 90 ? -11.713 10.412 9.490 1.00 76.88 90 PRO A N 1
ATOM 708 C CA . PRO A 1 90 ? -10.297 10.211 9.202 1.00 76.88 90 PRO A CA 1
ATOM 709 C C . PRO A 1 90 ? -9.374 10.877 10.235 1.00 76.88 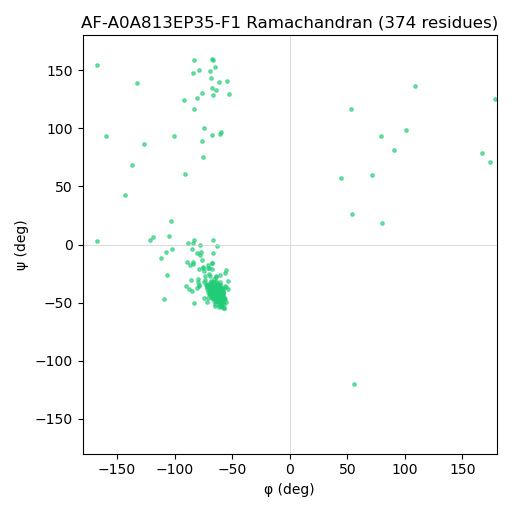90 PRO A C 1
ATOM 711 O O . PRO A 1 90 ? -8.228 10.459 10.379 1.00 76.88 90 PRO A O 1
ATOM 714 N N . GLU A 1 91 ? -9.874 11.854 10.995 1.00 79.88 91 GLU A N 1
ATOM 715 C CA . GLU A 1 91 ? -9.082 12.716 11.885 1.00 79.88 91 GLU A CA 1
ATOM 716 C C . GLU A 1 91 ? -8.649 12.048 13.196 1.00 79.88 91 GLU A C 1
ATOM 718 O O . GLU A 1 91 ? -7.792 12.577 13.900 1.00 79.88 91 GLU A O 1
ATOM 723 N N . LEU A 1 92 ? -9.228 10.895 13.546 1.00 83.00 92 LEU A N 1
ATOM 724 C CA . LEU A 1 92 ? -8.920 10.249 14.820 1.00 83.00 92 LEU A CA 1
ATOM 725 C C . LEU A 1 92 ? -7.497 9.710 14.865 1.00 83.00 92 LEU A C 1
ATOM 727 O O . LEU A 1 92 ? -7.016 9.102 13.901 1.00 83.00 92 LEU A O 1
ATOM 731 N N . SER A 1 93 ? -6.875 9.816 16.038 1.00 86.00 93 SER A N 1
ATOM 732 C CA . SER A 1 93 ? -5.668 9.049 16.330 1.00 86.00 93 SER A CA 1
ATOM 733 C C . SER A 1 93 ? -5.988 7.551 16.433 1.00 86.00 93 SER A C 1
ATOM 735 O O . SER A 1 93 ? -7.133 7.142 16.647 1.00 86.00 93 SER A O 1
ATOM 737 N N . VAL A 1 94 ? -4.970 6.702 16.280 1.00 87.19 94 VAL A N 1
ATOM 738 C CA . VAL A 1 94 ? -5.136 5.246 16.417 1.00 87.19 94 VAL A CA 1
ATOM 739 C C . VAL A 1 94 ? -5.621 4.878 17.818 1.00 87.19 94 VAL A C 1
ATOM 741 O O . VAL A 1 94 ? -6.534 4.068 17.947 1.00 87.19 94 VAL A O 1
ATOM 744 N N . GLU A 1 95 ? -5.077 5.509 18.857 1.00 85.88 95 GLU A N 1
ATOM 745 C CA . GLU A 1 95 ? -5.484 5.273 20.246 1.00 85.88 95 GLU A CA 1
ATOM 746 C C . GLU A 1 95 ? -6.934 5.691 20.496 1.00 85.88 95 GLU A C 1
ATOM 748 O O . GLU A 1 95 ? -7.696 4.956 21.118 1.00 85.88 95 GLU A O 1
ATOM 753 N N . GLU A 1 96 ? -7.357 6.838 19.963 1.00 86.31 96 GLU A N 1
ATOM 754 C CA . GLU A 1 96 ? -8.745 7.288 20.072 1.00 86.31 96 GLU A CA 1
ATOM 755 C C . GLU A 1 96 ? -9.707 6.364 19.323 1.00 86.31 96 GLU A C 1
ATOM 757 O O . GLU A 1 96 ? -10.811 6.113 19.811 1.00 86.31 96 GLU A O 1
ATOM 762 N N . ALA A 1 97 ? -9.308 5.852 18.156 1.00 88.06 97 ALA A N 1
ATOM 763 C CA . ALA A 1 97 ? -10.105 4.911 17.377 1.00 88.06 97 ALA A CA 1
ATOM 764 C C . ALA A 1 97 ? -10.232 3.558 18.093 1.00 88.06 97 ALA A C 1
ATOM 766 O O . ALA A 1 97 ? -11.329 3.000 18.153 1.00 88.06 97 ALA A O 1
ATOM 767 N N . VAL A 1 98 ? -9.146 3.059 18.695 1.00 87.88 98 VAL A N 1
ATOM 768 C CA . VAL A 1 98 ? -9.167 1.840 19.518 1.00 87.88 98 VAL A CA 1
ATOM 769 C C . VAL A 1 98 ? -10.041 2.052 20.750 1.00 87.88 98 VAL A C 1
ATOM 771 O O . VAL A 1 98 ? -10.947 1.259 20.978 1.00 87.88 98 VAL A O 1
ATOM 774 N N . ASN A 1 99 ? -9.868 3.153 21.485 1.00 86.69 99 ASN A N 1
ATOM 775 C CA . ASN A 1 99 ? -10.693 3.467 22.655 1.00 86.69 99 ASN A CA 1
ATOM 776 C C . ASN A 1 99 ? -12.179 3.591 22.290 1.00 86.69 99 ASN A C 1
ATOM 778 O O . ASN A 1 99 ? -13.025 3.043 22.987 1.00 86.69 99 ASN A O 1
ATOM 782 N N . SER A 1 100 ? -12.503 4.255 21.176 1.00 86.56 100 SER A N 1
ATOM 783 C CA . SER A 1 100 ? -13.887 4.369 20.688 1.00 86.56 100 SER A CA 1
ATOM 784 C C . SER A 1 100 ? -14.462 2.992 20.328 1.00 86.56 100 SER A C 1
ATOM 786 O O . SER A 1 100 ? -15.600 2.685 20.677 1.00 86.56 100 SER A O 1
ATOM 788 N N . SER A 1 101 ? -13.654 2.128 19.710 1.00 87.19 101 SER A N 1
ATOM 789 C CA . SER A 1 101 ? -14.038 0.751 19.378 1.00 87.19 101 SER A CA 1
ATOM 790 C C . SER A 1 101 ? -14.271 -0.095 20.632 1.00 87.19 101 SER A C 1
ATOM 792 O O . SER A 1 101 ? -15.296 -0.759 20.728 1.00 87.19 101 SER A O 1
ATOM 794 N N . VAL A 1 102 ? -13.386 -0.011 21.631 1.00 86.94 102 VAL A N 1
ATOM 795 C CA . VAL A 1 102 ? -13.559 -0.676 22.934 1.00 86.94 102 VAL A CA 1
ATOM 796 C C . VAL A 1 102 ? -14.840 -0.193 23.611 1.00 86.94 102 VAL A C 1
ATOM 798 O O . VAL A 1 102 ? -15.654 -1.018 24.008 1.00 86.94 102 VAL A O 1
ATOM 801 N N . THR A 1 103 ? -15.104 1.120 23.633 1.00 85.94 103 THR A N 1
ATOM 802 C CA . THR A 1 103 ? -16.351 1.637 24.224 1.00 85.94 103 THR A CA 1
ATOM 803 C C . THR A 1 103 ? -17.609 1.151 23.501 1.00 85.94 103 THR A C 1
ATOM 805 O O . THR A 1 103 ? -18.623 0.926 24.154 1.00 85.94 103 THR A O 1
ATOM 808 N N . LEU A 1 104 ? -17.572 0.958 22.177 1.00 86.12 104 LEU A N 1
ATOM 809 C CA . LEU A 1 104 ? -18.694 0.374 21.429 1.00 86.12 104 LEU A CA 1
ATOM 810 C C . LEU A 1 104 ? -18.886 -1.113 21.763 1.00 86.12 104 LEU A C 1
ATOM 812 O O . LEU A 1 104 ? -20.019 -1.562 21.935 1.00 86.12 104 LEU A O 1
ATOM 816 N N . LEU A 1 105 ? -17.795 -1.865 21.912 1.00 85.50 105 LEU A N 1
ATOM 817 C CA . LEU A 1 105 ? -17.846 -3.271 22.322 1.00 85.50 105 LEU A CA 1
ATOM 818 C C . LEU A 1 105 ? -18.361 -3.435 23.759 1.00 85.50 105 LEU A C 1
ATOM 820 O O . LEU A 1 105 ? -19.134 -4.358 24.023 1.00 85.50 105 LEU A O 1
ATOM 824 N N . ASP A 1 106 ? -17.986 -2.535 24.672 1.00 83.38 106 ASP A N 1
ATOM 825 C CA . ASP A 1 106 ? -18.489 -2.498 26.053 1.00 83.38 106 ASP A CA 1
ATOM 826 C C . ASP A 1 106 ? -20.000 -2.215 26.107 1.00 83.38 106 ASP A C 1
ATOM 828 O O . ASP A 1 106 ? -20.698 -2.677 27.010 1.00 83.38 106 ASP A O 1
ATOM 832 N N . LEU A 1 107 ? -20.531 -1.505 25.105 1.00 81.88 107 LEU A N 1
ATOM 833 C CA . LEU A 1 107 ? -21.969 -1.276 24.923 1.00 81.88 107 LEU A CA 1
ATOM 834 C C . LEU A 1 107 ? -22.728 -2.471 24.334 1.00 81.88 107 LEU A C 1
ATOM 836 O O . LEU A 1 107 ? -23.953 -2.396 24.172 1.00 81.88 107 LEU A O 1
ATOM 840 N N . GLY A 1 108 ? -22.024 -3.567 24.048 1.00 79.19 108 GLY A N 1
ATOM 841 C CA . GLY A 1 108 ? -22.588 -4.791 23.494 1.00 79.19 108 GLY A CA 1
ATOM 842 C C . GLY A 1 108 ? -22.829 -4.738 21.987 1.00 79.19 108 GLY A C 1
ATOM 843 O O . GLY A 1 108 ? -23.623 -5.534 21.491 1.00 79.19 108 GLY A O 1
ATOM 844 N N . GLU A 1 109 ? -22.191 -3.814 21.258 1.00 82.75 109 GLU A N 1
ATOM 845 C CA . GLU A 1 109 ? -22.209 -3.854 19.793 1.00 82.75 109 GLU A CA 1
ATOM 846 C C . GLU A 1 109 ? -21.485 -5.099 19.265 1.00 82.75 109 GLU A C 1
ATOM 848 O O . GLU A 1 109 ? -20.570 -5.640 19.895 1.00 82.75 109 GLU A O 1
ATOM 853 N N . ASP A 1 110 ? -21.899 -5.541 18.078 1.00 84.81 110 ASP A N 1
ATOM 854 C CA . ASP A 1 110 ? -21.296 -6.684 17.402 1.00 84.81 110 ASP A CA 1
ATOM 855 C C . ASP A 1 110 ? -19.831 -6.406 17.030 1.00 84.81 110 ASP A C 1
ATOM 857 O O . ASP A 1 110 ? -19.490 -5.372 16.447 1.00 84.81 110 ASP A O 1
ATOM 861 N N . GLN A 1 111 ? -18.965 -7.373 17.328 1.00 83.19 111 GLN A N 1
ATOM 862 C CA . GLN A 1 111 ? -17.537 -7.287 17.059 1.00 83.19 111 GLN A CA 1
ATOM 863 C C . GLN A 1 111 ? -17.251 -7.151 15.566 1.00 83.19 111 GLN A C 1
ATOM 865 O O . GLN A 1 111 ? -16.420 -6.332 15.183 1.00 83.19 111 GLN A O 1
ATOM 870 N N . VAL A 1 112 ? -17.970 -7.887 14.714 1.00 85.12 112 VAL A N 1
ATOM 871 C CA . VAL A 1 112 ? -17.762 -7.823 13.259 1.00 85.12 112 VAL A CA 1
ATOM 872 C C . VAL A 1 112 ? -18.088 -6.424 12.735 1.00 85.12 112 VAL A C 1
ATOM 874 O O . VAL A 1 112 ? -17.342 -5.870 11.922 1.00 85.12 112 VAL A O 1
ATOM 877 N N . LYS A 1 113 ? -19.169 -5.819 13.239 1.00 86.38 113 LYS A N 1
ATOM 878 C CA . LYS A 1 113 ? -19.554 -4.440 12.923 1.00 86.38 113 LYS A CA 1
ATOM 879 C C . LYS A 1 113 ? -18.479 -3.443 13.368 1.00 86.38 113 LYS A C 1
ATOM 881 O O . LYS A 1 113 ? -18.015 -2.663 12.542 1.00 86.38 113 LYS A O 1
ATOM 886 N N . VAL A 1 114 ? -18.030 -3.490 14.625 1.00 87.38 114 VAL A N 1
ATOM 887 C CA . VAL A 1 114 ? -17.024 -2.545 15.153 1.00 87.38 114 VAL A CA 1
ATOM 888 C C . VAL A 1 114 ? -15.680 -2.679 14.429 1.00 87.38 114 VAL A C 1
ATOM 890 O O . VAL A 1 114 ? -15.098 -1.672 14.025 1.00 87.38 114 VAL A O 1
ATOM 893 N N . SER A 1 115 ? -15.213 -3.908 14.187 1.00 88.06 115 SER A N 1
ATOM 894 C CA . SER A 1 115 ? -13.998 -4.183 13.410 1.00 88.06 115 SER A CA 1
ATOM 895 C C . SER A 1 115 ? -14.080 -3.602 11.996 1.00 88.06 115 SER A C 1
ATOM 897 O O . SER A 1 115 ? -13.125 -2.983 11.522 1.00 88.06 115 SER A O 1
ATOM 899 N N . ARG A 1 116 ? -15.231 -3.746 11.326 1.00 88.94 116 ARG A N 1
ATOM 900 C CA . ARG A 1 116 ? -15.460 -3.175 9.992 1.00 88.94 116 ARG A CA 1
ATOM 901 C C . ARG A 1 116 ? -15.433 -1.651 10.009 1.00 88.94 116 ARG A C 1
ATOM 903 O O . ARG A 1 116 ? -14.809 -1.051 9.134 1.00 88.94 116 ARG A O 1
ATOM 910 N N . GLU A 1 117 ? -16.090 -1.024 10.977 1.00 88.94 117 GLU A N 1
ATOM 911 C CA . GLU A 1 117 ? -16.131 0.437 11.090 1.00 88.94 117 GLU A CA 1
ATOM 912 C C . GLU A 1 117 ? -14.749 1.024 11.393 1.00 88.94 117 GLU A C 1
ATOM 914 O O . GLU A 1 117 ? -14.343 2.002 10.761 1.00 88.94 117 GLU A O 1
ATOM 919 N N . TYR A 1 118 ? -13.975 0.367 12.264 1.00 90.50 118 TYR A N 1
ATOM 920 C CA . TYR A 1 118 ? -12.582 0.723 12.524 1.00 90.50 118 TYR A CA 1
ATOM 921 C C . TYR A 1 118 ? -11.754 0.701 11.232 1.00 90.50 118 TYR A C 1
ATOM 923 O O . TYR A 1 118 ? -11.145 1.708 10.860 1.00 90.50 118 TYR A O 1
ATOM 931 N N . LEU A 1 119 ? -11.765 -0.423 10.504 1.00 91.62 119 LEU A N 1
ATOM 932 C CA . LEU A 1 119 ? -11.001 -0.562 9.260 1.00 91.62 119 LEU A CA 1
ATOM 933 C C . LEU A 1 119 ? -11.474 0.426 8.186 1.00 91.62 119 LEU A C 1
ATOM 935 O O . LEU A 1 119 ? -10.649 0.970 7.456 1.00 91.62 119 LEU A O 1
ATOM 939 N N . THR A 1 120 ? -12.774 0.719 8.119 1.00 91.44 120 THR A N 1
ATOM 940 C CA . THR A 1 120 ? -13.345 1.687 7.169 1.00 91.44 120 THR A CA 1
ATOM 941 C C . THR A 1 120 ? -12.836 3.104 7.437 1.00 91.44 120 THR A C 1
ATOM 943 O O . THR A 1 120 ? -12.347 3.766 6.516 1.00 91.44 120 THR A O 1
ATOM 946 N N . GLY A 1 121 ? -12.865 3.558 8.694 1.00 90.00 121 GLY A N 1
ATOM 947 C CA . GLY A 1 121 ? -12.334 4.870 9.071 1.00 90.00 121 GLY A CA 1
ATOM 948 C C . GLY A 1 121 ? -10.826 4.985 8.834 1.00 90.00 121 GLY A C 1
ATOM 949 O O . GLY A 1 121 ? -10.334 6.007 8.349 1.00 90.00 121 GLY A O 1
ATOM 950 N N . ARG A 1 122 ? -10.065 3.916 9.112 1.00 92.19 122 ARG A N 1
ATOM 951 C CA . ARG A 1 122 ? -8.619 3.876 8.826 1.00 92.19 122 ARG A CA 1
ATOM 952 C C . ARG A 1 122 ? -8.315 3.823 7.334 1.00 92.19 122 ARG A C 1
ATOM 954 O O . ARG A 1 122 ? -7.380 4.487 6.895 1.00 92.19 122 ARG A O 1
ATOM 961 N N . ALA A 1 123 ? -9.125 3.129 6.539 1.00 91.81 123 ALA A N 1
ATOM 962 C CA . ALA A 1 123 ? -8.991 3.116 5.085 1.00 91.81 123 ALA A CA 1
ATOM 963 C C . ALA A 1 123 ? -9.184 4.516 4.486 1.00 91.81 123 ALA A C 1
ATOM 965 O O . ALA A 1 123 ? -8.424 4.900 3.598 1.00 91.81 123 ALA A O 1
ATOM 966 N N . ALA A 1 124 ? -10.167 5.282 4.975 1.00 91.00 124 ALA A N 1
ATOM 967 C CA . ALA A 1 124 ? -10.415 6.652 4.528 1.00 91.00 124 ALA A CA 1
ATOM 968 C C . ALA A 1 124 ? -9.229 7.582 4.833 1.00 91.00 124 ALA A C 1
ATOM 970 O O . ALA A 1 124 ? -8.738 8.262 3.933 1.00 91.00 124 ALA A O 1
ATOM 971 N N . MET A 1 125 ? -8.714 7.539 6.067 1.00 91.62 125 MET A N 1
ATOM 972 C CA . MET A 1 125 ? -7.526 8.302 6.472 1.00 91.62 125 MET A CA 1
ATOM 973 C C . MET A 1 125 ? -6.297 7.939 5.627 1.00 91.62 125 MET A C 1
ATOM 975 O O . MET A 1 125 ? -5.605 8.819 5.115 1.00 91.62 125 MET A O 1
ATOM 979 N N . LEU A 1 126 ? -6.043 6.642 5.430 1.00 91.94 126 LEU A N 1
ATOM 980 C CA . LEU A 1 126 ? -4.906 6.176 4.638 1.00 91.94 126 LEU A CA 1
ATOM 981 C C . LEU A 1 126 ? -5.021 6.591 3.173 1.00 91.94 126 LEU A C 1
ATOM 983 O O . LEU A 1 126 ? -4.008 6.931 2.572 1.00 91.94 126 LEU A O 1
ATOM 987 N N . ARG A 1 127 ? -6.230 6.593 2.601 1.00 91.38 127 ARG A N 1
ATOM 988 C CA . ARG A 1 127 ? -6.454 7.053 1.226 1.00 91.38 127 ARG A CA 1
ATOM 989 C C . ARG A 1 127 ? -6.102 8.531 1.069 1.00 91.38 127 ARG A C 1
ATOM 991 O O . ARG A 1 127 ? -5.306 8.857 0.198 1.00 91.38 127 ARG A O 1
ATOM 998 N N . GLN A 1 128 ? -6.587 9.386 1.968 1.00 90.06 128 GLN A N 1
ATOM 999 C CA . GLN A 1 128 ? -6.246 10.812 1.975 1.00 90.06 128 GLN A CA 1
ATOM 1000 C C . GLN A 1 128 ? -4.735 11.033 2.161 1.00 90.06 128 GLN A C 1
ATOM 1002 O O . GLN A 1 128 ? -4.117 11.852 1.482 1.00 90.06 128 GLN A O 1
ATOM 1007 N N . SER A 1 129 ? -4.114 10.260 3.058 1.00 89.81 129 SER A N 1
ATOM 1008 C CA . SER A 1 129 ? -2.668 10.308 3.271 1.00 89.81 129 SER A CA 1
ATOM 1009 C C . SER A 1 129 ? -1.899 9.893 2.017 1.00 89.81 129 SER A C 1
ATOM 1011 O O . SER A 1 129 ? -0.899 10.526 1.687 1.00 89.81 129 SER A O 1
ATOM 1013 N N . LEU A 1 130 ? -2.351 8.853 1.315 1.00 90.88 130 LEU A N 1
ATOM 1014 C CA . LEU A 1 130 ? -1.722 8.391 0.084 1.00 90.88 130 LEU A CA 1
ATOM 1015 C C . LEU A 1 130 ? -1.876 9.427 -1.031 1.00 90.88 130 LEU A C 1
ATOM 1017 O O . LEU A 1 130 ? -0.896 9.740 -1.689 1.00 90.88 130 LEU A O 1
ATOM 1021 N N . GLU A 1 131 ? -3.059 10.013 -1.204 1.00 90.12 131 GLU A N 1
ATOM 1022 C CA . GLU A 1 131 ? -3.295 11.082 -2.183 1.00 90.12 131 GLU A CA 1
ATOM 1023 C C . GLU A 1 131 ? -2.328 12.252 -1.966 1.00 90.12 131 GLU A C 1
ATOM 1025 O O . GLU A 1 131 ? -1.581 12.603 -2.878 1.00 90.12 131 GLU A O 1
ATOM 1030 N N . SER A 1 132 ? -2.201 12.733 -0.725 1.00 87.81 132 SER A N 1
ATOM 1031 C CA . SER A 1 132 ? -1.260 13.811 -0.388 1.00 87.81 132 SER A CA 1
ATOM 1032 C C . SER A 1 132 ? 0.215 13.469 -0.661 1.00 87.81 132 SER A C 1
ATOM 1034 O O . SER A 1 132 ? 1.018 14.360 -0.928 1.00 87.81 132 SER A O 1
ATOM 1036 N N . CYS A 1 133 ? 0.595 12.183 -0.641 1.00 88.06 133 CYS A N 1
ATOM 1037 C CA . CYS A 1 133 ? 1.967 11.762 -0.946 1.00 88.06 133 CYS A CA 1
ATOM 1038 C C . CYS A 1 133 ? 2.291 11.852 -2.443 1.00 88.06 133 CYS A C 1
ATOM 1040 O O . CYS A 1 133 ? 3.461 12.017 -2.793 1.00 88.06 133 CYS A O 1
ATOM 1042 N N . PHE A 1 134 ? 1.288 11.743 -3.318 1.00 85.19 134 PHE A N 1
ATOM 1043 C CA . PHE A 1 134 ? 1.448 11.723 -4.778 1.00 85.19 134 PHE A CA 1
ATOM 1044 C C . PHE A 1 134 ? 0.981 13.021 -5.455 1.00 85.19 134 PHE A C 1
ATOM 1046 O O . PHE A 1 134 ? 1.211 13.199 -6.650 1.00 85.19 134 PHE A O 1
ATOM 1053 N N . GLU A 1 135 ? 0.377 13.947 -4.710 1.00 82.56 135 GLU A N 1
ATOM 1054 C CA . GLU A 1 135 ? 0.120 15.304 -5.182 1.00 82.56 135 GLU A CA 1
ATOM 1055 C C . GLU A 1 135 ? 1.442 16.061 -5.394 1.00 82.56 135 GLU A C 1
ATOM 1057 O O . GLU A 1 135 ? 2.346 16.086 -4.548 1.00 82.56 135 GLU A O 1
ATOM 1062 N N . ALA A 1 136 ? 1.583 16.652 -6.580 1.00 55.06 136 ALA A N 1
ATOM 1063 C CA . ALA A 1 136 ? 2.743 17.450 -6.941 1.00 55.06 136 ALA A CA 1
ATOM 1064 C C . ALA A 1 136 ? 2.660 18.802 -6.220 1.00 55.06 136 ALA A C 1
ATOM 1066 O O . ALA A 1 136 ? 1.936 19.696 -6.656 1.00 55.06 136 ALA A O 1
ATOM 1067 N N . GLN A 1 137 ? 3.388 18.959 -5.112 1.00 50.31 137 GLN A N 1
ATOM 1068 C CA . GLN A 1 137 ? 3.565 20.272 -4.499 1.00 50.31 137 GLN A CA 1
ATOM 1069 C C . GLN A 1 137 ? 4.664 21.050 -5.247 1.00 50.31 137 GLN A C 1
ATOM 1071 O O . GLN A 1 137 ? 5.777 20.542 -5.382 1.00 50.31 137 GLN A O 1
ATOM 1076 N N . PRO A 1 138 ? 4.394 22.283 -5.720 1.00 45.22 138 PRO A N 1
ATOM 1077 C CA . PRO A 1 138 ? 5.385 23.125 -6.403 1.00 45.22 138 PRO A CA 1
ATOM 1078 C C . PRO A 1 138 ? 6.556 23.604 -5.523 1.00 45.22 138 PRO A C 1
ATOM 1080 O O . PRO A 1 138 ? 7.472 24.242 -6.032 1.00 45.22 138 PRO A O 1
ATOM 1083 N N . SER A 1 139 ? 6.526 23.363 -4.209 1.00 44.25 139 SER A N 1
ATOM 1084 C CA . SER A 1 139 ? 7.436 23.982 -3.234 1.00 44.25 139 SER A CA 1
ATOM 1085 C C . SER A 1 139 ? 8.772 23.264 -3.029 1.00 44.25 139 SER A C 1
ATOM 1087 O O . SER A 1 139 ? 9.711 23.891 -2.546 1.00 44.25 139 SER A O 1
ATOM 1089 N N . ASP A 1 140 ? 8.908 21.997 -3.428 1.00 44.03 140 ASP A N 1
ATOM 1090 C CA . ASP A 1 140 ? 10.134 21.223 -3.156 1.00 44.03 140 ASP A CA 1
ATOM 1091 C C . ASP A 1 140 ? 11.283 21.519 -4.145 1.00 44.03 140 ASP A C 1
ATOM 1093 O O . ASP A 1 140 ? 12.414 21.086 -3.932 1.00 44.03 140 ASP A O 1
ATOM 1097 N N . ILE A 1 141 ? 11.030 22.306 -5.201 1.00 48.94 141 ILE A N 1
ATOM 1098 C CA . ILE A 1 141 ? 12.034 22.677 -6.220 1.00 48.94 141 ILE A CA 1
ATOM 1099 C C . ILE A 1 141 ? 12.886 23.889 -5.774 1.00 48.94 141 ILE A C 1
ATOM 1101 O O . ILE A 1 141 ? 13.966 24.115 -6.312 1.00 48.94 141 ILE A O 1
ATOM 1105 N N . ALA A 1 142 ? 12.458 24.655 -4.763 1.00 40.28 142 ALA A N 1
ATOM 1106 C CA . ALA A 1 142 ? 13.086 25.938 -4.408 1.00 40.28 142 ALA A CA 1
ATOM 1107 C C . ALA A 1 142 ? 14.021 25.909 -3.177 1.00 40.28 142 ALA A C 1
ATOM 1109 O O . ALA A 1 142 ? 14.615 26.929 -2.845 1.00 40.28 142 ALA A O 1
ATOM 1110 N N . GLY A 1 143 ? 14.149 24.782 -2.467 1.00 36.09 143 GLY A N 1
ATOM 1111 C CA . GLY A 1 143 ? 14.671 24.784 -1.091 1.00 36.09 143 GLY A CA 1
ATOM 1112 C C . GLY A 1 143 ? 16.101 24.288 -0.852 1.00 36.09 143 GLY A C 1
ATOM 1113 O O . GLY A 1 143 ? 16.453 24.094 0.310 1.00 36.09 143 GLY A O 1
ATOM 1114 N N . ARG A 1 144 ? 16.920 23.995 -1.875 1.00 38.38 144 ARG A N 1
ATOM 1115 C CA . ARG A 1 144 ? 18.211 23.310 -1.628 1.00 38.38 144 ARG A CA 1
ATOM 1116 C C . ARG A 1 144 ? 19.385 23.737 -2.506 1.00 38.38 144 ARG A C 1
ATOM 1118 O O . ARG A 1 144 ? 20.180 22.907 -2.932 1.00 38.38 144 ARG A O 1
ATOM 1125 N N . SER A 1 145 ? 19.523 25.039 -2.721 1.00 38.56 145 SER A N 1
ATOM 1126 C CA . SER A 1 145 ? 20.750 25.654 -3.232 1.00 38.56 145 SER A CA 1
ATOM 1127 C C . SER A 1 145 ? 21.172 26.770 -2.284 1.00 38.56 145 SER A C 1
ATOM 1129 O O . SER A 1 145 ? 20.734 27.894 -2.470 1.00 38.56 145 SER A O 1
ATOM 1131 N N . GLU A 1 146 ? 21.931 26.423 -1.244 1.00 37.91 146 GLU A N 1
ATOM 1132 C CA . GLU A 1 146 ? 22.836 27.295 -0.470 1.00 37.91 146 GLU A CA 1
ATOM 1133 C C . GLU A 1 146 ? 23.231 26.548 0.815 1.00 37.91 146 GLU A C 1
ATOM 1135 O O . GLU A 1 146 ? 22.645 26.773 1.865 1.00 37.91 146 GLU A O 1
ATOM 1140 N N . ASP A 1 147 ? 24.174 25.602 0.731 1.00 30.72 147 ASP A N 1
ATOM 1141 C CA . ASP A 1 147 ? 25.305 25.594 1.671 1.00 30.72 147 ASP A CA 1
ATOM 1142 C C . ASP A 1 147 ? 26.422 24.628 1.233 1.00 30.72 147 ASP A C 1
ATOM 1144 O O . ASP A 1 147 ? 26.163 23.612 0.589 1.00 30.72 147 ASP A O 1
ATOM 1148 N N . ALA A 1 148 ? 27.639 24.942 1.681 1.00 33.34 148 ALA A N 1
ATOM 1149 C CA . ALA A 1 148 ? 28.906 24.210 1.584 1.00 33.34 148 ALA A CA 1
ATOM 1150 C C . ALA A 1 148 ? 29.797 24.490 0.3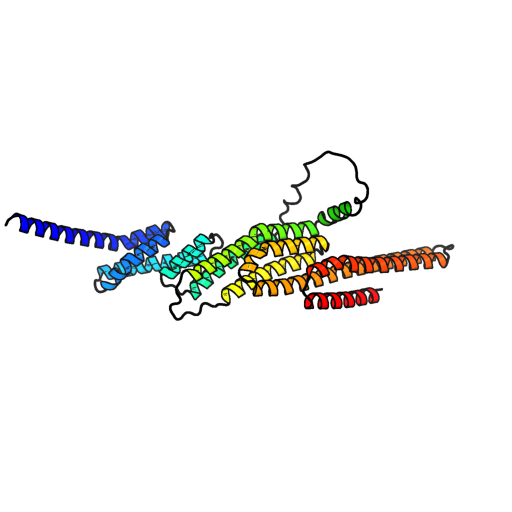58 1.00 33.34 148 ALA A C 1
ATOM 1152 O O . ALA A 1 148 ? 29.909 23.709 -0.588 1.00 33.34 148 ALA A O 1
ATOM 1153 N N . GLY A 1 149 ? 30.544 25.593 0.462 1.00 30.72 149 GLY A N 1
ATOM 1154 C CA . GLY A 1 149 ? 31.844 25.744 -0.183 1.00 30.72 149 GLY A CA 1
ATOM 1155 C C . GLY A 1 149 ? 32.988 25.133 0.642 1.00 30.72 149 GLY A C 1
ATOM 1156 O O . GLY A 1 149 ? 32.981 25.198 1.868 1.00 30.72 149 GLY A O 1
ATOM 1157 N N . GLY A 1 150 ? 34.002 24.626 -0.071 1.00 28.48 150 GLY A N 1
ATOM 1158 C CA . GLY A 1 150 ? 35.411 24.634 0.343 1.00 28.48 150 GLY A CA 1
ATOM 1159 C C . GLY A 1 150 ? 36.005 23.347 0.932 1.00 28.48 150 GLY A C 1
ATOM 1160 O O . GLY A 1 150 ? 35.922 23.134 2.135 1.00 28.48 150 GLY A O 1
ATOM 1161 N N . ALA A 1 151 ? 36.719 22.573 0.104 1.00 29.69 151 ALA A N 1
ATOM 1162 C CA . ALA A 1 151 ? 38.123 22.173 0.322 1.00 29.69 151 ALA A CA 1
ATOM 1163 C C . ALA A 1 151 ? 38.598 21.248 -0.816 1.00 29.69 151 ALA A C 1
ATOM 1165 O O . ALA A 1 151 ? 37.978 20.227 -1.105 1.00 29.69 151 ALA A O 1
ATOM 1166 N N . GLU A 1 152 ? 39.695 21.637 -1.461 1.00 33.09 152 GLU A N 1
ATOM 1167 C CA . GLU A 1 152 ? 40.338 20.939 -2.572 1.00 33.09 152 GLU A CA 1
ATOM 1168 C C . GLU A 1 152 ? 41.202 19.746 -2.117 1.00 33.09 152 GLU A C 1
ATOM 1170 O O . GLU A 1 152 ? 41.861 19.780 -1.079 1.00 33.09 152 GLU A O 1
ATOM 1175 N N . ASP A 1 153 ? 41.268 18.769 -3.025 1.00 28.95 153 ASP A N 1
ATOM 1176 C CA . ASP A 1 153 ? 42.477 18.103 -3.528 1.00 28.95 153 ASP A CA 1
ATOM 1177 C C . ASP A 1 153 ? 42.792 16.638 -3.143 1.00 28.95 153 ASP A C 1
ATOM 1179 O O . ASP A 1 153 ? 42.755 16.204 -1.993 1.00 28.95 153 ASP A O 1
ATOM 1183 N N . SER A 1 154 ? 43.211 15.907 -4.186 1.00 32.53 154 SER A N 1
ATOM 1184 C CA . SER A 1 154 ? 43.720 14.524 -4.276 1.00 32.53 154 SER A CA 1
ATOM 1185 C C . SER A 1 154 ? 42.736 13.330 -4.268 1.00 32.53 154 SER A C 1
ATOM 1187 O O . SER A 1 154 ? 42.432 12.745 -3.237 1.00 32.53 154 SER A O 1
ATOM 1189 N N . ALA A 1 155 ? 42.338 12.874 -5.469 1.00 32.56 155 ALA A N 1
ATOM 1190 C CA . ALA A 1 155 ? 42.404 11.461 -5.916 1.00 32.56 155 ALA A CA 1
ATOM 1191 C C . ALA A 1 155 ? 41.719 11.280 -7.289 1.00 32.56 155 ALA A C 1
ATOM 1193 O O . ALA A 1 155 ? 40.646 10.693 -7.434 1.00 32.56 155 ALA A O 1
ATOM 1194 N N . ALA A 1 156 ? 42.361 11.797 -8.336 1.00 39.09 156 ALA A N 1
ATOM 1195 C CA . ALA A 1 156 ? 41.929 11.653 -9.720 1.00 39.09 156 ALA A CA 1
ATOM 1196 C C . ALA A 1 156 ? 42.058 10.192 -10.196 1.00 39.09 156 ALA A C 1
ATOM 1198 O O . ALA A 1 156 ? 43.135 9.779 -10.626 1.00 39.09 156 ALA A O 1
ATOM 1199 N N . LYS A 1 157 ? 40.966 9.412 -10.099 1.00 35.50 157 LYS A N 1
ATOM 1200 C CA . LYS A 1 157 ? 40.667 8.249 -10.973 1.00 35.50 157 LYS A CA 1
ATOM 1201 C C . LYS A 1 157 ? 39.233 7.677 -10.882 1.00 35.50 157 LYS A C 1
ATOM 1203 O O . LYS A 1 157 ? 38.949 6.731 -11.604 1.00 35.50 157 LYS A O 1
ATOM 1208 N N . SER A 1 158 ? 38.315 8.258 -10.097 1.00 36.19 158 SER A N 1
ATOM 1209 C CA . SER A 1 158 ? 36.898 7.822 -9.994 1.00 36.19 158 SER A CA 1
ATOM 1210 C C . SER A 1 158 ? 35.850 8.878 -10.408 1.00 36.19 158 SER A C 1
ATOM 1212 O O . SER A 1 158 ? 34.651 8.661 -10.257 1.00 36.19 158 SER A O 1
ATOM 1214 N N . ALA A 1 159 ? 36.270 10.028 -10.944 1.00 34.66 159 ALA A N 1
ATOM 1215 C CA . ALA A 1 159 ? 35.412 11.213 -11.095 1.00 34.66 159 ALA A CA 1
ATOM 1216 C C . ALA A 1 159 ? 34.405 11.182 -12.271 1.00 34.66 159 ALA A C 1
ATOM 1218 O O . ALA A 1 159 ? 33.542 12.052 -12.352 1.00 34.66 159 ALA A O 1
ATOM 1219 N N . GLY A 1 160 ? 34.486 10.204 -13.181 1.00 37.38 160 GLY A N 1
ATOM 1220 C CA . GLY A 1 160 ? 33.601 10.134 -14.354 1.00 37.38 160 GLY A CA 1
ATOM 1221 C C . GLY A 1 160 ? 32.202 9.565 -14.076 1.00 37.38 160 GLY A C 1
ATOM 1222 O O . GLY A 1 160 ? 31.247 9.951 -14.744 1.00 37.38 160 GLY A O 1
ATOM 1223 N N . GLU A 1 161 ? 32.060 8.675 -13.088 1.00 40.38 161 GLU A N 1
ATOM 1224 C CA . GLU A 1 161 ? 30.779 8.009 -12.788 1.00 40.38 161 GLU A CA 1
ATOM 1225 C C . GLU A 1 161 ? 29.905 8.827 -11.825 1.00 40.38 161 GLU A C 1
ATOM 1227 O O . GLU A 1 161 ? 28.703 8.949 -12.048 1.00 40.38 161 GLU A O 1
ATOM 1232 N N . LEU A 1 162 ? 30.508 9.483 -10.827 1.00 43.25 162 LEU A N 1
ATOM 1233 C CA . LEU A 1 162 ? 29.784 10.283 -9.826 1.00 43.25 162 LEU A CA 1
ATOM 1234 C C . LEU A 1 162 ? 29.050 11.486 -10.449 1.00 43.25 162 LEU A C 1
ATOM 1236 O O . LEU A 1 162 ? 27.914 11.777 -10.092 1.00 43.25 162 LEU A O 1
ATOM 1240 N N . SER A 1 163 ? 29.640 12.136 -11.460 1.00 57.62 163 SER A N 1
ATOM 1241 C CA . SER A 1 163 ? 29.017 13.291 -12.128 1.00 57.62 163 SER A CA 1
ATOM 1242 C C . SER A 1 163 ? 27.765 12.923 -12.938 1.00 57.62 163 SER A C 1
ATOM 1244 O O . SER A 1 163 ? 26.844 13.736 -13.041 1.00 57.62 163 SER A O 1
ATOM 1246 N N . LYS A 1 164 ? 27.704 11.707 -13.497 1.00 57.78 164 LYS A N 1
ATOM 1247 C CA . LYS A 1 164 ? 26.544 11.227 -14.263 1.00 57.78 164 LYS A CA 1
ATOM 1248 C C . LYS A 1 164 ? 25.409 10.780 -13.336 1.00 57.78 164 LYS A C 1
ATOM 1250 O O . LYS A 1 164 ? 24.245 11.037 -13.630 1.00 57.78 164 LYS A O 1
ATOM 1255 N N . GLU A 1 165 ? 25.747 10.185 -12.194 1.00 57.66 165 GLU A N 1
ATOM 1256 C CA . GLU A 1 165 ? 24.783 9.768 -11.170 1.00 57.66 165 GLU A CA 1
ATOM 1257 C C . GLU A 1 165 ? 24.085 10.952 -10.489 1.0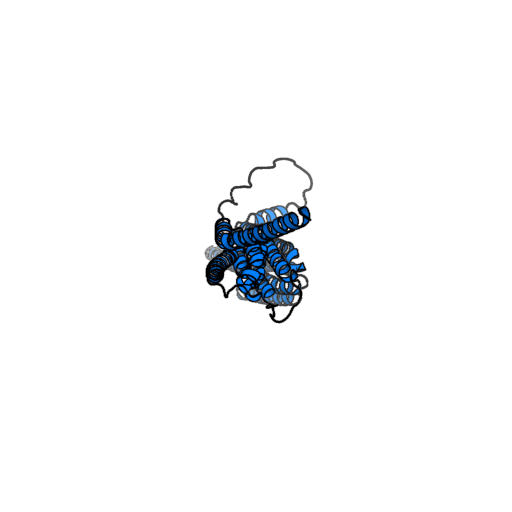0 57.66 165 GLU A C 1
ATOM 1259 O O . GLU A 1 165 ? 22.865 10.925 -10.302 1.00 57.66 165 GLU A O 1
ATOM 1264 N N . GLU A 1 166 ? 24.830 12.011 -10.158 1.00 59.84 166 GLU A N 1
ATOM 1265 C CA . GLU A 1 166 ? 24.255 13.254 -9.631 1.00 59.84 166 GLU A CA 1
ATOM 1266 C C . GLU A 1 166 ? 23.285 13.880 -10.652 1.00 59.84 166 GLU A C 1
ATOM 1268 O O . GLU A 1 166 ? 22.177 14.286 -10.296 1.00 59.84 166 GLU A O 1
ATOM 1273 N N . ALA A 1 167 ? 23.654 13.886 -11.938 1.00 61.16 167 ALA A N 1
ATOM 1274 C CA . ALA A 1 167 ? 22.826 14.424 -13.017 1.00 61.16 167 ALA A CA 1
ATOM 1275 C C . ALA A 1 167 ? 21.551 13.595 -13.269 1.00 61.16 167 ALA A C 1
ATOM 1277 O O . ALA A 1 167 ? 20.485 14.148 -13.539 1.00 61.16 167 ALA A O 1
ATOM 1278 N N . GLU A 1 168 ? 21.621 12.267 -13.150 1.00 65.88 168 GLU A N 1
ATOM 1279 C CA . GLU A 1 168 ? 20.460 11.374 -13.268 1.00 65.88 168 GLU A CA 1
ATOM 1280 C C . GLU A 1 168 ? 19.482 11.516 -12.093 1.00 65.88 168 GLU A C 1
ATOM 1282 O O . GLU A 1 168 ? 18.266 11.408 -12.282 1.00 65.88 168 GLU A O 1
ATOM 1287 N N . ARG A 1 169 ? 19.986 11.814 -10.889 1.00 60.44 169 ARG A N 1
ATOM 1288 C CA . ARG A 1 169 ? 19.164 12.121 -9.706 1.00 60.44 169 ARG A CA 1
ATOM 1289 C C . ARG A 1 169 ? 18.509 13.497 -9.769 1.00 60.44 169 ARG A C 1
ATOM 1291 O O . ARG A 1 169 ? 17.416 13.667 -9.239 1.00 60.44 169 ARG A O 1
ATOM 1298 N N . GLN A 1 170 ? 19.147 14.462 -10.427 1.00 61.97 170 GLN A N 1
ATOM 1299 C CA . GLN A 1 170 ? 18.614 15.817 -10.598 1.00 61.97 170 GLN A CA 1
ATOM 1300 C C . GLN A 1 170 ? 17.522 15.921 -11.671 1.00 61.97 170 GLN A C 1
ATOM 1302 O O . GLN A 1 170 ? 16.896 16.973 -11.799 1.00 61.97 170 GLN A O 1
ATOM 1307 N N . ARG A 1 171 ? 17.252 14.847 -12.424 1.00 75.31 171 ARG A N 1
ATOM 1308 C CA . ARG A 1 171 ? 16.144 14.833 -13.382 1.00 75.31 171 ARG A CA 1
ATOM 1309 C C . ARG A 1 171 ? 14.797 15.030 -12.675 1.00 75.31 171 ARG A C 1
ATOM 1311 O O . ARG A 1 171 ? 14.571 14.428 -11.620 1.00 75.31 171 ARG A O 1
ATOM 1318 N N . PRO A 1 172 ? 13.875 15.808 -13.266 1.00 70.50 172 PRO A N 1
ATOM 1319 C CA . PRO A 1 172 ? 12.577 16.080 -12.657 1.00 70.50 172 PRO A CA 1
ATOM 1320 C C . PRO A 1 172 ? 11.771 14.792 -12.435 1.00 70.50 172 PRO A C 1
ATOM 1322 O O . PRO A 1 172 ? 11.061 14.674 -11.440 1.00 70.50 172 PRO A O 1
ATOM 1325 N N . GLU A 1 173 ? 11.919 13.782 -13.300 1.00 77.69 173 GLU A N 1
ATOM 1326 C CA . GLU A 1 173 ? 11.265 12.479 -13.129 1.00 77.69 173 GLU A CA 1
ATOM 1327 C C . GLU A 1 173 ? 11.779 11.715 -11.900 1.00 77.69 173 GLU A C 1
ATOM 1329 O O . GLU A 1 173 ? 10.992 11.131 -11.149 1.00 77.69 173 GLU A O 1
ATOM 1334 N N . SER A 1 174 ? 13.094 11.758 -11.667 1.00 78.88 174 SER A N 1
ATOM 1335 C CA . SER A 1 174 ? 13.758 11.130 -10.521 1.00 78.88 174 SER A CA 1
ATOM 1336 C C . SER A 1 174 ? 13.346 11.792 -9.206 1.00 78.88 174 SER A C 1
ATOM 1338 O O . SER A 1 174 ? 13.028 11.097 -8.241 1.00 78.88 174 SER A O 1
ATOM 1340 N N . GLN A 1 175 ? 13.283 13.126 -9.179 1.00 82.44 175 GLN A N 1
ATOM 1341 C CA . GLN A 1 175 ? 12.878 13.897 -8.000 1.00 82.44 175 GLN A CA 1
ATOM 1342 C C . GLN A 1 175 ? 11.412 13.653 -7.622 1.00 82.44 175 GLN A C 1
ATOM 1344 O O . GLN A 1 175 ? 11.094 13.514 -6.439 1.00 82.44 175 GLN A O 1
ATOM 1349 N N . LEU A 1 176 ? 10.516 13.542 -8.608 1.00 83.12 176 LEU A N 1
ATOM 1350 C CA . LEU A 1 176 ? 9.105 13.228 -8.368 1.00 83.12 176 LEU A CA 1
ATOM 1351 C C . LEU A 1 176 ? 8.925 11.834 -7.757 1.00 83.12 176 LEU A C 1
ATOM 1353 O O . LEU A 1 176 ? 8.201 11.688 -6.773 1.00 83.12 176 LEU A O 1
ATOM 1357 N N . LEU A 1 177 ? 9.602 10.812 -8.293 1.00 86.25 177 LEU A N 1
ATOM 1358 C CA . LEU A 1 177 ? 9.523 9.466 -7.719 1.00 86.25 177 LEU A CA 1
ATOM 1359 C C . LEU A 1 177 ? 10.134 9.425 -6.311 1.00 86.25 177 LEU A C 1
ATOM 1361 O O . LEU A 1 177 ? 9.546 8.834 -5.404 1.00 86.25 177 LEU A O 1
ATOM 1365 N N . GLN A 1 178 ? 11.295 10.052 -6.119 1.00 86.25 178 GLN A N 1
ATOM 1366 C CA . GLN A 1 178 ? 12.007 10.029 -4.845 1.00 86.25 178 GLN A CA 1
ATOM 1367 C C . GLN A 1 178 ? 11.244 10.778 -3.745 1.00 86.25 178 GLN A C 1
ATOM 1369 O O . GLN A 1 178 ? 11.124 10.258 -2.637 1.00 86.25 178 GLN A O 1
ATOM 1374 N N . SER A 1 179 ? 10.673 11.948 -4.050 1.00 86.56 179 SER A N 1
ATOM 1375 C CA . SER A 1 179 ? 9.821 12.698 -3.114 1.00 86.56 179 SER A CA 1
ATOM 1376 C C . SER A 1 179 ? 8.537 11.935 -2.780 1.00 86.56 179 SER A C 1
ATOM 1378 O O . SER A 1 179 ? 8.194 11.810 -1.605 1.00 86.56 179 SER A O 1
ATOM 1380 N N . ALA A 1 180 ? 7.867 11.333 -3.770 1.00 87.38 180 ALA A N 1
ATOM 1381 C CA . ALA A 1 180 ? 6.688 10.500 -3.530 1.00 87.38 180 ALA A CA 1
ATOM 1382 C C . ALA A 1 180 ? 7.007 9.280 -2.645 1.00 87.38 180 ALA A C 1
ATOM 1384 O O . ALA A 1 180 ? 6.251 8.969 -1.720 1.00 87.38 180 ALA A O 1
ATOM 1385 N N . CYS A 1 181 ? 8.139 8.607 -2.883 1.00 89.12 181 CYS A N 1
ATOM 1386 C CA . CYS A 1 181 ? 8.573 7.465 -2.076 1.00 89.12 181 CYS A CA 1
ATOM 1387 C C . CYS A 1 181 ? 8.987 7.882 -0.658 1.00 89.12 181 CYS A C 1
ATOM 1389 O O . CYS A 1 181 ? 8.566 7.225 0.289 1.00 89.12 181 CYS A O 1
ATOM 1391 N N . SER A 1 182 ? 9.724 8.987 -0.491 1.00 88.75 182 SER A N 1
ATOM 1392 C CA . SER A 1 182 ? 10.088 9.529 0.831 1.00 88.75 182 SER A CA 1
ATOM 1393 C C . SER A 1 182 ? 8.839 9.890 1.639 1.00 88.75 182 SER A C 1
ATOM 1395 O O . SER A 1 182 ? 8.639 9.339 2.722 1.00 88.75 182 SER A O 1
ATOM 1397 N N . ARG A 1 183 ? 7.908 10.672 1.074 1.00 89.19 183 ARG A N 1
ATOM 1398 C CA . ARG A 1 183 ? 6.633 11.007 1.737 1.00 89.19 183 ARG A CA 1
ATOM 1399 C C . ARG A 1 183 ? 5.823 9.767 2.093 1.00 89.19 183 ARG A C 1
ATOM 1401 O O . ARG A 1 183 ? 5.280 9.675 3.190 1.00 89.19 183 ARG A O 1
ATOM 1408 N N . THR A 1 184 ? 5.784 8.778 1.204 1.00 90.44 184 THR A N 1
ATOM 1409 C CA . THR A 1 184 ? 5.141 7.493 1.494 1.00 90.44 184 THR A CA 1
ATOM 1410 C C . THR A 1 184 ? 5.788 6.811 2.701 1.00 90.44 184 THR A C 1
ATOM 1412 O O . THR A 1 184 ? 5.085 6.371 3.612 1.00 90.44 184 THR A O 1
ATOM 1415 N N . THR A 1 185 ? 7.118 6.712 2.716 1.00 90.44 185 THR A N 1
ATOM 1416 C CA . THR A 1 185 ? 7.859 6.022 3.779 1.00 90.44 185 THR A CA 1
ATOM 1417 C C . THR A 1 185 ? 7.756 6.738 5.125 1.00 90.44 185 THR A C 1
ATOM 1419 O O . THR A 1 185 ? 7.722 6.075 6.157 1.00 90.44 185 THR A O 1
ATOM 1422 N N . GLU A 1 186 ? 7.648 8.068 5.120 1.00 89.81 186 GLU A N 1
ATOM 1423 C CA . GLU A 1 186 ? 7.618 8.903 6.325 1.00 89.81 186 GLU A CA 1
ATOM 1424 C C . GLU A 1 186 ? 6.201 9.130 6.866 1.00 89.81 186 GLU A C 1
ATOM 1426 O O . GLU A 1 186 ? 6.005 9.179 8.078 1.00 89.81 186 GLU A O 1
ATOM 1431 N N . LEU A 1 187 ? 5.197 9.254 5.992 1.00 89.38 187 LEU A N 1
ATOM 1432 C CA . LEU A 1 187 ? 3.836 9.644 6.379 1.00 89.38 187 LEU A CA 1
ATOM 1433 C C . LEU A 1 187 ? 2.840 8.491 6.276 1.00 89.38 187 LEU A C 1
ATOM 1435 O O . LEU A 1 187 ? 2.043 8.280 7.187 1.00 89.38 187 LEU A O 1
ATOM 1439 N N . TYR A 1 188 ? 2.857 7.745 5.172 1.00 92.62 188 TYR A N 1
ATOM 1440 C CA . TYR A 1 188 ? 1.834 6.736 4.891 1.00 92.62 188 TYR A CA 1
ATOM 1441 C C . TYR A 1 188 ? 2.111 5.403 5.596 1.00 92.62 188 TYR A C 1
ATOM 1443 O O . TYR A 1 188 ? 1.234 4.857 6.269 1.00 92.62 188 TYR A O 1
ATOM 1451 N N . VAL A 1 189 ? 3.328 4.870 5.462 1.00 92.62 189 VAL A N 1
ATOM 1452 C CA . VAL A 1 189 ? 3.678 3.535 5.975 1.00 92.62 189 VAL A CA 1
ATOM 1453 C C . VAL A 1 189 ? 3.576 3.436 7.503 1.00 92.62 189 VAL A C 1
ATOM 1455 O O . VAL A 1 189 ? 3.000 2.449 7.975 1.00 92.62 189 VAL A O 1
ATOM 1458 N N . PRO A 1 190 ? 4.034 4.426 8.300 1.00 92.25 190 PRO A N 1
ATOM 1459 C CA . PRO A 1 190 ? 3.845 4.395 9.748 1.00 92.25 190 PRO A CA 1
ATOM 1460 C C . PRO A 1 190 ? 2.364 4.352 10.133 1.00 92.25 190 PRO A C 1
ATOM 1462 O O . PRO A 1 190 ? 1.963 3.487 10.906 1.00 92.25 190 PRO A O 1
ATOM 1465 N N . ARG A 1 191 ? 1.529 5.185 9.496 1.00 91.50 191 ARG A N 1
ATOM 1466 C CA . ARG A 1 191 ? 0.074 5.216 9.722 1.00 91.50 191 ARG A CA 1
ATOM 1467 C C . ARG A 1 191 ? -0.603 3.888 9.387 1.00 91.50 191 ARG A C 1
ATOM 1469 O O . ARG A 1 191 ? -1.532 3.487 10.086 1.00 91.50 191 ARG A O 1
ATOM 1476 N N . LEU A 1 192 ? -0.152 3.201 8.333 1.00 93.50 192 LEU A N 1
ATOM 1477 C CA . LEU A 1 192 ? -0.636 1.862 7.988 1.00 93.50 192 LEU A CA 1
ATOM 1478 C C . LEU A 1 192 ? -0.258 0.845 9.071 1.00 93.50 192 LEU A C 1
ATOM 1480 O O . LEU A 1 192 ? -1.110 0.065 9.491 1.00 93.50 192 LEU A O 1
ATOM 1484 N N . CYS A 1 193 ? 0.991 0.867 9.544 1.00 91.81 193 CYS A N 1
ATOM 1485 C CA . CYS A 1 193 ? 1.444 -0.037 10.602 1.00 91.81 193 CYS A CA 1
ATOM 1486 C C . CYS A 1 193 ? 0.674 0.202 11.907 1.00 91.81 193 CYS A C 1
ATOM 1488 O O . CYS A 1 193 ? 0.195 -0.752 12.515 1.00 91.81 193 CYS A O 1
ATOM 1490 N N . ASP A 1 194 ? 0.481 1.463 12.297 1.00 91.44 194 ASP A N 1
ATOM 1491 C CA . ASP A 1 194 ? -0.248 1.808 13.516 1.00 91.44 194 ASP A CA 1
ATOM 1492 C C . ASP A 1 194 ? -1.725 1.380 13.428 1.00 91.44 194 ASP A C 1
ATOM 1494 O O . ASP A 1 194 ? -2.285 0.894 14.408 1.00 91.44 194 ASP A O 1
ATOM 1498 N N . ALA A 1 195 ? -2.360 1.490 12.254 1.00 91.75 195 ALA A N 1
ATOM 1499 C CA . ALA A 1 195 ? -3.723 0.997 12.041 1.00 91.75 195 ALA A CA 1
ATOM 1500 C C . ALA A 1 195 ? -3.829 -0.534 12.181 1.00 91.75 195 ALA A C 1
ATOM 1502 O O . ALA A 1 195 ? -4.792 -1.034 12.762 1.00 91.75 195 ALA A O 1
ATOM 1503 N N . VAL A 1 196 ? -2.842 -1.280 11.675 1.00 91.94 196 VAL A N 1
ATOM 1504 C CA . VAL A 1 196 ? -2.793 -2.747 11.796 1.00 91.94 196 VAL A CA 1
ATOM 1505 C C . VAL A 1 196 ? -2.583 -3.167 13.250 1.00 91.94 196 VAL A C 1
ATOM 1507 O O . VAL A 1 196 ? -3.315 -4.017 13.750 1.00 91.94 196 VAL A O 1
ATOM 1510 N N . GLU A 1 197 ? -1.642 -2.542 13.956 1.00 90.75 197 GLU A N 1
ATOM 1511 C CA . GLU A 1 197 ? -1.398 -2.828 15.374 1.00 90.75 197 GLU A CA 1
ATOM 1512 C C . GLU A 1 197 ? -2.581 -2.422 16.257 1.00 90.75 197 GLU A C 1
ATOM 1514 O O . GLU A 1 197 ? -2.928 -3.131 17.199 1.00 90.75 197 GLU A O 1
ATOM 1519 N N . GLY A 1 198 ? -3.239 -1.300 15.955 1.00 88.56 198 GLY A N 1
ATOM 1520 C CA . GLY A 1 198 ? -4.457 -0.890 16.647 1.00 88.56 198 GLY A CA 1
ATOM 1521 C C . GLY A 1 198 ? -5.589 -1.905 16.473 1.00 88.56 198 GLY A C 1
ATOM 1522 O O . GLY A 1 198 ? -6.278 -2.224 17.442 1.00 88.56 198 GLY A O 1
ATOM 1523 N N . PHE A 1 199 ? -5.735 -2.478 15.275 1.00 89.62 199 PHE A N 1
ATOM 1524 C CA . PHE A 1 199 ? -6.680 -3.566 15.030 1.00 89.62 199 PHE A CA 1
ATOM 1525 C C . PHE A 1 199 ? -6.304 -4.847 15.790 1.00 89.62 199 PHE A C 1
ATOM 1527 O O . PHE A 1 199 ? -7.169 -5.478 16.389 1.00 89.62 199 PHE A O 1
ATOM 1534 N N . GLN A 1 200 ? -5.022 -5.220 15.823 1.00 88.38 200 GLN A N 1
ATOM 1535 C CA . GLN A 1 200 ? -4.558 -6.380 16.593 1.00 88.38 200 GLN A CA 1
ATOM 1536 C C . GLN A 1 200 ? -4.814 -6.204 18.094 1.00 88.38 200 GLN A C 1
ATOM 1538 O O . GLN A 1 200 ? -5.371 -7.101 18.716 1.00 88.38 200 GLN A O 1
ATOM 1543 N N . LYS A 1 201 ? -4.545 -5.020 18.659 1.00 87.00 201 LYS A N 1
ATOM 1544 C CA . LYS A 1 201 ? -4.874 -4.695 20.060 1.00 87.00 201 LYS A CA 1
ATOM 1545 C C . LYS A 1 201 ? -6.370 -4.815 20.358 1.00 87.00 201 LYS A C 1
ATOM 1547 O O . LYS A 1 201 ? -6.746 -5.307 21.419 1.00 87.00 201 LYS A O 1
ATOM 1552 N N . LEU A 1 202 ? -7.225 -4.388 19.423 1.00 84.62 202 LEU A N 1
ATOM 1553 C CA . LEU A 1 202 ? -8.680 -4.544 19.537 1.00 84.62 202 LEU A CA 1
ATOM 1554 C C . LEU A 1 202 ? -9.088 -6.026 19.598 1.00 84.62 202 LEU A C 1
ATOM 1556 O O . LEU A 1 202 ? -10.031 -6.377 20.303 1.00 84.62 202 LEU A O 1
ATOM 1560 N N . MET A 1 203 ? -8.365 -6.887 18.880 1.00 81.25 203 MET A N 1
ATOM 1561 C CA . MET A 1 203 ? -8.602 -8.329 18.832 1.00 81.25 203 MET A CA 1
ATOM 1562 C C . MET A 1 203 ? -8.022 -9.082 20.042 1.00 81.25 203 MET A C 1
ATOM 1564 O O . MET A 1 203 ? -8.657 -10.008 20.538 1.00 81.25 203 MET A O 1
ATOM 1568 N N . GLU A 1 204 ? -6.851 -8.678 20.544 1.00 75.88 204 GLU A N 1
ATOM 1569 C CA . GLU A 1 204 ? -6.160 -9.294 21.690 1.00 75.88 204 GLU A CA 1
ATOM 1570 C C . GLU A 1 204 ? -6.872 -9.060 23.030 1.00 75.88 204 GLU A C 1
ATOM 1572 O O . GLU A 1 204 ? -6.764 -9.874 23.945 1.00 75.88 204 GLU A O 1
ATOM 1577 N N . GLY A 1 205 ? -7.635 -7.970 23.157 1.00 64.00 205 GLY A N 1
ATOM 1578 C CA . GLY A 1 205 ? -8.346 -7.601 24.384 1.00 64.00 205 GLY A CA 1
ATOM 1579 C C . GLY A 1 205 ? -9.490 -8.534 24.815 1.00 64.00 205 GLY A C 1
ATOM 1580 O O . GLY A 1 205 ? -10.165 -8.220 25.797 1.00 64.00 205 GLY A O 1
ATOM 1581 N N . ARG A 1 206 ? -9.750 -9.661 24.130 1.00 59.47 206 ARG A N 1
ATOM 1582 C CA . ARG A 1 206 ? -10.846 -10.589 24.468 1.00 59.47 206 ARG A CA 1
ATOM 1583 C C . ARG A 1 206 ? -10.438 -12.060 24.499 1.00 59.47 206 ARG A C 1
ATOM 1585 O O . ARG A 1 206 ? -9.753 -12.573 23.622 1.00 59.47 206 ARG A O 1
ATOM 1592 N N . THR A 1 207 ? -10.963 -12.763 25.501 1.00 46.56 207 THR A N 1
ATOM 1593 C CA . THR A 1 207 ? -10.975 -14.228 25.569 1.00 46.56 207 THR A CA 1
ATOM 1594 C C . THR A 1 207 ? -11.923 -14.822 24.525 1.00 46.56 207 THR A C 1
ATOM 1596 O O . THR A 1 207 ? -12.957 -14.213 24.239 1.00 46.56 207 THR A O 1
ATOM 1599 N N . PRO A 1 208 ? -11.635 -16.029 24.005 1.00 47.31 208 PRO A N 1
ATOM 1600 C CA . PRO A 1 208 ? -12.424 -16.690 22.973 1.00 47.31 208 PRO A CA 1
ATOM 1601 C C . PRO A 1 208 ? -13.711 -17.256 23.580 1.00 47.31 208 PRO A C 1
ATOM 1603 O O . PRO A 1 208 ? -13.839 -18.452 23.824 1.00 47.31 208 PRO A O 1
ATOM 1606 N N . THR A 1 209 ? -14.679 -16.398 23.876 1.00 43.47 209 THR A N 1
ATOM 1607 C CA . THR A 1 209 ? -16.028 -16.833 24.232 1.00 43.47 209 THR A CA 1
ATOM 1608 C C . THR A 1 209 ? -16.933 -16.678 23.022 1.00 43.47 209 THR A C 1
ATOM 1610 O O . THR A 1 209 ? -17.468 -15.605 22.784 1.00 43.47 209 THR A O 1
ATOM 1613 N N . VAL A 1 210 ? -17.027 -17.796 22.295 1.00 49.09 210 VAL A N 1
ATOM 1614 C CA . VAL A 1 210 ? -18.199 -18.358 21.605 1.00 49.09 210 VAL A CA 1
ATOM 1615 C C . VAL A 1 210 ? -18.956 -17.436 20.631 1.00 49.09 210 VAL A C 1
ATOM 1617 O O . VAL A 1 210 ? -19.615 -16.482 21.020 1.00 49.09 210 VAL A O 1
ATOM 1620 N N . GLU A 1 211 ? -18.933 -17.861 19.361 1.00 40.84 211 GLU A N 1
ATOM 1621 C CA . GLU A 1 211 ? -19.925 -17.573 18.307 1.00 40.84 211 GLU A CA 1
ATOM 1622 C C . GLU A 1 211 ? -19.973 -16.147 17.744 1.00 40.84 211 GLU A C 1
ATOM 1624 O O . GLU A 1 211 ? -21.001 -15.482 17.690 1.00 40.84 211 GLU A O 1
ATOM 1629 N N . GLY A 1 212 ? -18.849 -15.727 17.179 1.00 46.62 212 GLY A N 1
ATOM 1630 C CA . GLY A 1 212 ? -18.818 -14.707 16.139 1.00 46.62 212 GLY A CA 1
ATOM 1631 C C . GLY A 1 212 ? -17.499 -14.854 15.416 1.00 46.62 212 GLY A C 1
ATOM 1632 O O . GLY A 1 212 ? -16.488 -14.362 15.904 1.00 46.62 212 GLY A O 1
ATOM 1633 N N . SER A 1 213 ? -17.470 -15.615 14.320 1.00 50.19 213 SER A N 1
ATOM 1634 C CA . SER A 1 213 ? -16.270 -15.752 13.496 1.00 50.19 213 SER A CA 1
ATOM 1635 C C . SER A 1 213 ? -15.889 -14.362 12.999 1.00 50.19 213 SER A C 1
ATOM 1637 O O . SER A 1 213 ? -16.472 -13.863 12.033 1.00 50.19 213 SER A O 1
ATOM 1639 N N . VAL A 1 214 ? -14.956 -13.708 13.692 1.00 55.19 214 VAL A N 1
ATOM 1640 C CA . VAL A 1 214 ? -14.272 -12.548 13.139 1.00 55.19 214 VAL A CA 1
ATOM 1641 C C . VAL A 1 214 ? -13.732 -13.002 11.799 1.00 55.19 214 VAL A C 1
ATOM 1643 O O . VAL A 1 214 ? -13.154 -14.082 11.700 1.00 55.19 214 VAL A O 1
ATOM 1646 N N . ASP A 1 215 ? -14.010 -12.216 10.768 1.00 65.25 215 ASP A N 1
ATOM 1647 C CA . ASP A 1 215 ? -13.491 -12.468 9.439 1.00 65.25 215 ASP A CA 1
ATOM 1648 C C . ASP A 1 215 ? -11.960 -12.424 9.528 1.00 65.25 215 ASP A C 1
ATOM 1650 O O . ASP A 1 215 ? -11.356 -11.350 9.537 1.00 65.25 215 ASP A O 1
ATOM 1654 N N . GLU A 1 216 ? -11.339 -13.598 9.689 1.00 66.44 216 GLU A N 1
ATOM 1655 C CA . GLU A 1 216 ? -9.888 -13.760 9.839 1.00 66.44 216 GLU A CA 1
ATOM 1656 C C . GLU A 1 216 ? -9.144 -13.124 8.656 1.00 66.44 216 GLU A C 1
ATOM 1658 O O . GLU A 1 216 ? -7.986 -12.722 8.782 1.00 66.44 216 GLU A O 1
ATOM 1663 N N . ASN A 1 217 ? -9.836 -12.951 7.525 1.00 81.75 217 ASN A N 1
ATOM 1664 C CA . ASN A 1 217 ? -9.301 -12.345 6.320 1.00 81.75 217 ASN A CA 1
ATOM 1665 C C . ASN A 1 217 ? -9.481 -10.825 6.260 1.00 81.75 217 ASN A C 1
ATOM 1667 O O . ASN A 1 217 ? -8.759 -10.191 5.499 1.00 81.75 217 ASN A O 1
ATOM 1671 N N . ALA A 1 218 ? -10.332 -10.198 7.078 1.00 86.12 218 ALA A N 1
ATOM 1672 C CA . ALA A 1 218 ? -10.606 -8.759 6.973 1.00 86.12 218 ALA A CA 1
ATOM 1673 C C . ALA A 1 218 ? -9.345 -7.892 7.138 1.00 86.12 218 ALA A C 1
ATOM 1675 O O . ALA A 1 218 ? -9.169 -6.901 6.425 1.00 86.12 218 ALA A O 1
ATOM 1676 N N . LEU A 1 219 ? -8.436 -8.274 8.044 1.00 88.69 219 LEU A N 1
ATOM 1677 C CA . LEU A 1 219 ? -7.152 -7.586 8.207 1.00 88.69 219 LEU A CA 1
ATOM 1678 C C . LEU A 1 219 ? -6.226 -7.823 7.007 1.00 88.69 219 LEU A C 1
ATOM 1680 O O . LEU A 1 219 ? -5.568 -6.892 6.543 1.00 88.69 219 LEU A O 1
ATOM 1684 N N . SER A 1 220 ? -6.183 -9.057 6.497 1.00 90.12 220 SER A N 1
ATOM 1685 C CA . SER A 1 220 ? -5.388 -9.414 5.318 1.00 90.12 220 SER A CA 1
ATOM 1686 C C . SER A 1 220 ? -5.871 -8.658 4.079 1.00 90.12 220 SER A C 1
ATOM 1688 O O . SER A 1 220 ? -5.060 -8.068 3.370 1.00 90.12 220 SER A O 1
ATOM 1690 N N . ASP A 1 221 ? -7.180 -8.601 3.852 1.00 92.00 221 ASP A N 1
ATOM 1691 C CA . ASP A 1 221 ? -7.803 -7.904 2.727 1.00 92.00 221 ASP A CA 1
ATOM 1692 C C . ASP A 1 221 ? -7.597 -6.392 2.826 1.00 92.00 221 ASP A C 1
ATOM 1694 O O . ASP A 1 221 ? -7.255 -5.741 1.836 1.00 92.00 221 ASP A O 1
ATOM 1698 N N . PHE A 1 222 ? -7.716 -5.832 4.034 1.00 93.44 222 PHE A N 1
ATOM 1699 C CA . PHE A 1 222 ? -7.394 -4.433 4.294 1.00 93.44 222 PHE A CA 1
ATOM 1700 C C . PHE A 1 222 ? -5.937 -4.122 3.936 1.00 93.44 222 PHE A C 1
ATOM 1702 O O . PHE A 1 222 ? -5.678 -3.210 3.147 1.00 93.44 222 PHE A O 1
ATOM 1709 N N . VAL A 1 223 ? -4.981 -4.889 4.470 1.00 93.44 223 VAL A N 1
ATOM 1710 C CA . VAL A 1 223 ? -3.553 -4.680 4.197 1.00 93.44 223 VAL A CA 1
ATOM 1711 C C . VAL A 1 223 ? -3.244 -4.881 2.717 1.00 93.44 223 VAL A C 1
ATOM 1713 O O . VAL A 1 223 ? -2.537 -4.057 2.138 1.00 93.44 223 VAL A O 1
ATOM 1716 N N . SER A 1 224 ? -3.819 -5.909 2.087 1.00 93.44 224 SER A N 1
ATOM 1717 C CA . SER A 1 224 ? -3.663 -6.173 0.656 1.00 93.44 224 SER A CA 1
ATOM 1718 C C . SER A 1 224 ? -4.113 -4.982 -0.172 1.00 93.44 224 SER A C 1
ATOM 1720 O O . SER A 1 224 ? -3.311 -4.419 -0.910 1.00 93.44 224 SER A O 1
ATOM 1722 N N . ALA A 1 225 ? -5.345 -4.512 0.030 1.00 93.94 225 ALA A N 1
ATOM 1723 C CA . ALA A 1 225 ? -5.893 -3.397 -0.730 1.00 93.94 225 ALA A CA 1
ATOM 1724 C C . ALA A 1 225 ? -5.087 -2.101 -0.550 1.00 93.94 225 ALA A C 1
ATOM 1726 O O . ALA A 1 225 ? -4.985 -1.303 -1.479 1.00 93.94 225 ALA A O 1
ATOM 1727 N N . ARG A 1 226 ? -4.534 -1.852 0.646 1.00 93.81 226 ARG A N 1
ATOM 1728 C CA . ARG A 1 226 ? -3.734 -0.649 0.928 1.00 93.81 226 ARG A CA 1
ATOM 1729 C C . ARG A 1 226 ? -2.338 -0.727 0.298 1.00 93.81 226 ARG A C 1
ATOM 1731 O O . ARG A 1 226 ? -1.906 0.227 -0.348 1.00 93.81 226 ARG A O 1
ATOM 1738 N N . VAL A 1 227 ? -1.654 -1.863 0.437 1.00 93.12 227 VAL A N 1
ATOM 1739 C CA . VAL A 1 227 ? -0.320 -2.077 -0.148 1.00 93.12 227 VAL A CA 1
ATOM 1740 C C . VAL A 1 227 ? -0.395 -2.146 -1.674 1.00 93.12 227 VAL A C 1
ATOM 1742 O O . VAL A 1 227 ? 0.446 -1.554 -2.343 1.00 93.12 227 VAL A O 1
ATOM 1745 N N . GLU A 1 228 ? -1.414 -2.793 -2.244 1.00 93.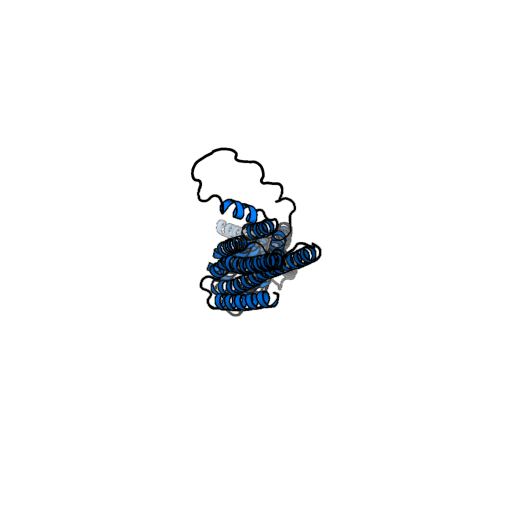56 228 GLU A N 1
ATOM 1746 C CA . GLU A 1 228 ? -1.638 -2.829 -3.694 1.00 93.56 228 GLU A CA 1
ATOM 1747 C C . GLU A 1 228 ? -1.914 -1.440 -4.269 1.00 93.56 228 GLU A C 1
ATOM 1749 O O . GLU A 1 228 ? -1.376 -1.107 -5.324 1.00 93.56 228 GLU A O 1
ATOM 1754 N N . GLU A 1 229 ? -2.696 -0.605 -3.576 1.00 92.75 229 GLU A N 1
ATOM 1755 C CA . GLU A 1 229 ? -2.933 0.779 -3.994 1.00 92.75 229 GLU A CA 1
ATOM 1756 C C . GLU A 1 229 ? -1.627 1.585 -4.002 1.00 92.75 229 GLU A C 1
ATOM 1758 O O . GLU A 1 229 ? -1.327 2.263 -4.986 1.00 92.75 229 GLU A O 1
ATOM 1763 N N . LEU A 1 230 ? -0.806 1.452 -2.954 1.00 92.81 230 LEU A N 1
ATOM 1764 C CA . LEU A 1 230 ? 0.512 2.079 -2.899 1.00 92.81 230 LEU A CA 1
ATOM 1765 C C . LEU A 1 230 ? 1.420 1.607 -4.048 1.00 92.81 230 LEU A C 1
ATOM 1767 O O . LEU A 1 230 ? 1.962 2.419 -4.800 1.00 92.81 230 LEU A O 1
ATOM 1771 N N . CYS A 1 231 ? 1.573 0.292 -4.199 1.00 91.25 231 CYS A N 1
ATOM 1772 C CA . CYS A 1 231 ? 2.378 -0.317 -5.253 1.00 91.25 231 CYS A CA 1
ATOM 1773 C C . CYS A 1 231 ? 1.890 0.097 -6.649 1.00 91.25 231 CYS A C 1
ATOM 1775 O O . CYS A 1 231 ? 2.706 0.372 -7.527 1.00 91.25 231 CYS A O 1
ATOM 1777 N N . GLY A 1 232 ? 0.574 0.193 -6.850 1.00 90.44 232 GLY A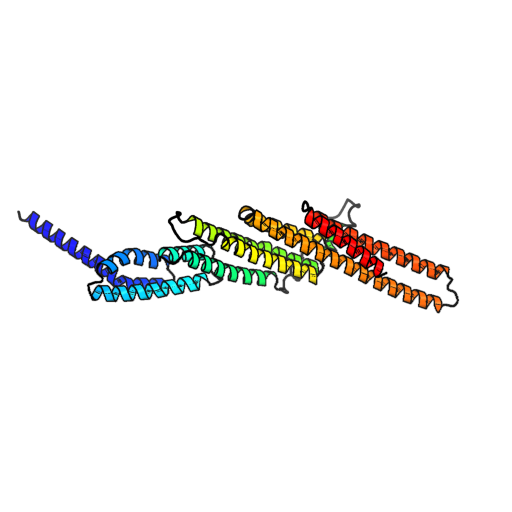 N 1
ATOM 1778 C CA . GLY A 1 232 ? -0.038 0.648 -8.094 1.00 90.44 232 GLY A CA 1
ATOM 1779 C C . GLY A 1 232 ? 0.286 2.106 -8.418 1.00 90.44 232 GLY A C 1
ATOM 1780 O O . GLY A 1 232 ? 0.627 2.409 -9.560 1.00 90.44 232 GLY A O 1
ATOM 1781 N N . ARG A 1 233 ? 0.250 3.004 -7.424 1.00 90.06 233 ARG A N 1
ATOM 1782 C CA . ARG A 1 233 ? 0.621 4.420 -7.599 1.00 90.06 233 ARG A CA 1
ATOM 1783 C C . ARG A 1 233 ? 2.099 4.580 -7.960 1.00 90.06 233 ARG A C 1
ATOM 1785 O O . ARG A 1 233 ? 2.419 5.333 -8.876 1.00 90.06 233 ARG A O 1
ATOM 1792 N N . ILE A 1 234 ? 2.988 3.836 -7.295 1.00 88.81 234 ILE A N 1
ATOM 1793 C CA . ILE A 1 234 ? 4.423 3.827 -7.622 1.00 88.81 234 ILE A CA 1
ATOM 1794 C C . ILE A 1 234 ? 4.641 3.283 -9.037 1.00 88.81 234 ILE A C 1
ATOM 1796 O O . ILE A 1 234 ? 5.323 3.921 -9.832 1.00 88.81 234 ILE A O 1
ATOM 1800 N N . ALA A 1 235 ? 4.040 2.140 -9.379 1.00 87.69 235 ALA A N 1
ATOM 1801 C CA . ALA A 1 235 ? 4.171 1.552 -10.711 1.00 87.69 235 ALA A CA 1
ATOM 1802 C C . ALA A 1 235 ? 3.662 2.501 -11.811 1.00 87.69 235 ALA A C 1
ATOM 1804 O O . ALA A 1 235 ? 4.332 2.656 -12.827 1.00 87.69 235 ALA A O 1
ATOM 1805 N N . GLY A 1 236 ? 2.544 3.197 -11.581 1.00 87.25 236 GLY A N 1
ATOM 1806 C CA . GLY A 1 236 ? 2.019 4.198 -12.512 1.00 87.25 236 GLY A CA 1
ATOM 1807 C C . GLY A 1 236 ? 2.955 5.394 -12.715 1.00 87.25 236 GLY A C 1
ATOM 1808 O O . GLY A 1 236 ? 3.109 5.862 -13.841 1.00 87.25 236 GLY A O 1
ATOM 1809 N N . LEU A 1 237 ? 3.637 5.864 -11.662 1.00 85.00 237 LEU A N 1
ATOM 1810 C CA . LEU A 1 237 ? 4.674 6.894 -11.809 1.00 85.00 237 LEU A CA 1
ATOM 1811 C C . LEU A 1 237 ? 5.868 6.392 -12.628 1.00 85.00 237 LEU A C 1
ATOM 1813 O O . LEU A 1 237 ? 6.382 7.127 -13.469 1.00 85.00 237 LEU A O 1
ATOM 1817 N N . VAL A 1 238 ? 6.298 5.150 -12.398 1.00 85.81 238 VAL A N 1
ATOM 1818 C CA . VAL A 1 238 ? 7.409 4.536 -13.140 1.00 85.81 238 VAL A CA 1
ATOM 1819 C C . VAL A 1 238 ? 7.062 4.393 -14.620 1.00 85.81 238 VAL A C 1
ATOM 1821 O O . VAL A 1 238 ? 7.883 4.742 -15.461 1.00 85.81 238 VAL A O 1
ATOM 1824 N N . GLU A 1 239 ? 5.842 3.962 -14.938 1.00 84.75 239 GLU A N 1
ATOM 1825 C CA . GLU A 1 239 ? 5.353 3.836 -16.315 1.00 84.75 239 GLU A CA 1
ATOM 1826 C C . GLU A 1 239 ? 5.274 5.197 -17.029 1.00 84.75 239 GLU A C 1
ATOM 1828 O O . GLU A 1 239 ? 5.678 5.317 -18.182 1.00 84.75 239 GLU A O 1
ATOM 1833 N N . GLN A 1 240 ? 4.813 6.251 -16.348 1.00 83.19 240 GLN A N 1
ATOM 1834 C CA . GLN A 1 240 ? 4.648 7.576 -16.961 1.00 83.19 240 GLN A CA 1
ATOM 1835 C C . GLN A 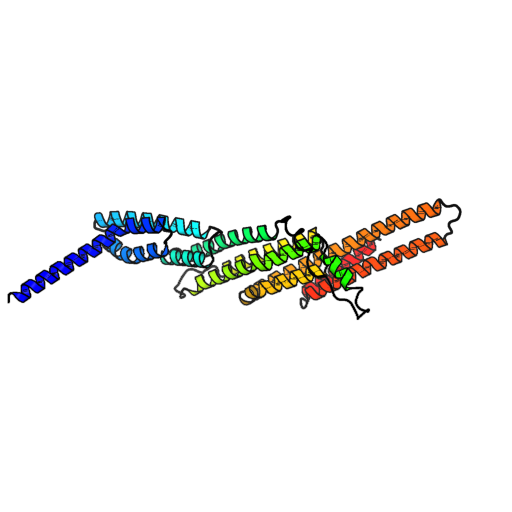1 240 ? 5.947 8.370 -17.102 1.00 83.19 240 GLN A C 1
ATOM 1837 O O . GLN A 1 240 ? 6.078 9.174 -18.024 1.00 83.19 240 GLN A O 1
ATOM 1842 N N . LYS A 1 241 ? 6.865 8.232 -16.142 1.00 79.81 241 LYS A N 1
ATOM 1843 C CA . LYS A 1 241 ? 8.047 9.096 -16.023 1.00 79.81 241 LYS A CA 1
ATOM 1844 C C . LYS A 1 241 ? 9.361 8.377 -16.311 1.00 79.81 241 LYS A C 1
ATOM 1846 O O . LYS A 1 241 ? 10.367 9.050 -16.477 1.00 79.81 241 LYS A O 1
ATOM 1851 N N . CYS A 1 242 ? 9.356 7.046 -16.402 1.00 77.25 242 CYS A N 1
ATOM 1852 C CA . CYS A 1 242 ? 10.505 6.226 -16.802 1.00 77.25 242 CYS A CA 1
ATOM 1853 C C . CYS A 1 242 ? 11.833 6.655 -16.137 1.00 77.25 242 CYS A C 1
ATOM 1855 O O . CYS A 1 242 ? 12.792 7.003 -16.830 1.00 77.25 242 CYS A O 1
ATOM 1857 N N . PRO A 1 243 ? 11.902 6.682 -14.792 1.00 80.88 243 PRO A N 1
ATOM 1858 C CA . PRO A 1 243 ? 13.098 7.124 -14.091 1.00 80.88 243 PRO A CA 1
ATOM 1859 C C . PRO A 1 243 ? 14.267 6.148 -14.309 1.00 80.88 243 PRO A C 1
ATOM 1861 O O . PRO A 1 243 ? 14.042 4.966 -14.590 1.00 80.88 243 PRO A O 1
ATOM 1864 N N . PRO A 1 244 ? 15.521 6.600 -14.117 1.00 82.06 244 PRO A N 1
ATOM 1865 C CA . PRO A 1 244 ? 16.695 5.741 -14.219 1.00 82.06 244 PRO A CA 1
ATOM 1866 C C . PRO A 1 244 ? 16.589 4.516 -13.306 1.00 82.06 244 PRO A C 1
ATOM 1868 O O . PRO A 1 244 ? 16.168 4.621 -12.146 1.00 82.06 244 PRO A O 1
ATOM 1871 N N . THR A 1 245 ? 17.042 3.359 -13.792 1.00 83.25 245 THR A N 1
ATOM 1872 C CA . THR A 1 245 ? 16.912 2.075 -13.089 1.00 83.25 245 THR A CA 1
ATOM 1873 C C . THR A 1 245 ? 17.503 2.117 -11.679 1.00 83.25 245 THR A C 1
ATOM 1875 O O . THR A 1 245 ? 16.945 1.552 -10.742 1.00 83.25 245 THR A O 1
ATOM 1878 N N . ARG A 1 246 ? 18.610 2.840 -11.482 1.00 81.44 246 ARG A N 1
ATOM 1879 C CA . ARG A 1 246 ? 19.258 2.982 -10.167 1.00 81.44 246 ARG A CA 1
ATOM 1880 C C . ARG A 1 246 ? 18.390 3.746 -9.160 1.00 81.44 246 ARG A C 1
ATOM 1882 O O . ARG A 1 246 ? 18.305 3.346 -7.998 1.00 81.44 246 ARG A O 1
ATOM 1889 N N . VAL A 1 247 ? 17.720 4.815 -9.600 1.00 84.56 247 VAL A N 1
ATOM 1890 C CA . VAL A 1 247 ? 16.789 5.597 -8.765 1.00 84.56 247 VAL A CA 1
ATOM 1891 C C . VAL A 1 247 ? 15.585 4.739 -8.394 1.00 84.56 247 VAL A C 1
ATOM 1893 O O . VAL A 1 247 ? 15.196 4.702 -7.227 1.00 84.56 247 VAL A O 1
ATOM 1896 N N . LEU A 1 248 ? 15.054 3.987 -9.361 1.00 86.94 248 LEU A N 1
ATOM 1897 C CA . LEU A 1 248 ? 13.971 3.036 -9.139 1.00 86.94 248 LEU A CA 1
ATOM 1898 C C . LEU A 1 248 ? 14.337 1.992 -8.074 1.00 86.94 248 LEU A C 1
ATOM 1900 O O . LEU A 1 248 ? 13.591 1.811 -7.114 1.00 86.94 248 LEU A O 1
ATOM 1904 N N . VAL A 1 249 ? 15.497 1.344 -8.205 1.00 86.81 249 VAL A N 1
ATOM 1905 C CA . VAL A 1 249 ? 15.981 0.335 -7.247 1.00 86.81 249 VAL A CA 1
ATOM 1906 C C . VAL A 1 249 ? 16.113 0.923 -5.841 1.00 86.81 249 VAL A C 1
ATOM 1908 O O . VAL A 1 249 ? 15.634 0.323 -4.879 1.00 86.81 249 VAL A O 1
ATOM 1911 N N . SER A 1 250 ? 16.692 2.121 -5.718 1.00 88.12 250 SER A N 1
ATOM 1912 C CA . SER A 1 250 ? 16.815 2.827 -4.436 1.00 88.12 250 SER A CA 1
ATOM 1913 C C . SER A 1 250 ? 15.449 3.120 -3.800 1.00 88.12 250 SER A C 1
ATOM 1915 O O . SER A 1 250 ? 15.218 2.790 -2.634 1.00 88.12 250 SER A O 1
ATOM 1917 N N . CYS A 1 251 ? 14.504 3.658 -4.577 1.00 87.50 251 CYS A N 1
ATOM 1918 C CA . CYS A 1 251 ? 13.151 3.963 -4.108 1.00 87.50 251 CYS A CA 1
ATOM 1919 C C . CYS A 1 251 ? 12.411 2.700 -3.651 1.00 87.50 251 CYS A C 1
ATOM 1921 O O . CYS A 1 251 ? 11.804 2.674 -2.581 1.00 87.50 251 CYS A O 1
ATOM 1923 N N . VAL A 1 252 ? 12.507 1.621 -4.428 1.00 88.62 252 VAL A N 1
ATOM 1924 C CA . VAL A 1 252 ? 11.887 0.339 -4.090 1.00 88.62 252 VAL A CA 1
ATOM 1925 C C . VAL A 1 252 ? 12.506 -0.266 -2.829 1.00 88.62 252 VAL A C 1
ATOM 1927 O O . VAL A 1 252 ? 11.781 -0.815 -1.999 1.00 88.62 252 VAL A O 1
ATOM 1930 N N . HIS A 1 253 ? 13.823 -0.151 -2.637 1.00 89.31 253 HIS A N 1
ATOM 1931 C CA . HIS A 1 253 ? 14.474 -0.577 -1.399 1.00 89.31 253 HIS A CA 1
ATOM 1932 C C . HIS A 1 253 ? 14.016 0.239 -0.191 1.00 89.31 253 HIS A C 1
ATOM 1934 O O . HIS A 1 253 ? 13.670 -0.364 0.821 1.00 89.31 253 HIS A O 1
ATOM 1940 N N . SER A 1 254 ? 13.919 1.564 -0.316 1.00 90.19 254 SER A N 1
ATOM 1941 C CA . SER A 1 254 ? 13.400 2.440 0.740 1.00 90.19 254 SER A CA 1
ATOM 1942 C C . SER A 1 254 ? 11.970 2.057 1.150 1.00 90.19 254 SER A C 1
ATOM 1944 O O . SER A 1 254 ? 11.696 1.832 2.331 1.00 90.19 254 SER A O 1
ATOM 1946 N N . VAL A 1 255 ? 11.074 1.857 0.176 1.00 89.44 255 VAL A N 1
ATOM 1947 C CA . VAL A 1 255 ? 9.693 1.410 0.427 1.00 89.44 255 VAL A CA 1
ATOM 1948 C C . VAL A 1 255 ? 9.670 0.025 1.079 1.00 89.44 255 VAL A C 1
ATOM 1950 O O . VAL A 1 255 ? 8.987 -0.171 2.086 1.00 89.44 255 VAL A O 1
ATOM 1953 N N . ARG A 1 256 ? 10.457 -0.932 0.574 1.00 89.38 256 ARG A N 1
ATOM 1954 C CA . ARG A 1 256 ? 10.589 -2.271 1.169 1.00 89.38 256 ARG A CA 1
ATOM 1955 C C . ARG A 1 256 ? 11.069 -2.210 2.620 1.00 89.38 256 ARG A C 1
ATOM 1957 O O . ARG A 1 256 ? 10.521 -2.911 3.466 1.00 89.38 256 ARG A O 1
ATOM 1964 N N . ASP A 1 257 ? 12.078 -1.393 2.906 1.00 89.06 257 ASP A N 1
ATOM 1965 C CA . ASP A 1 257 ? 12.646 -1.260 4.246 1.00 89.06 257 ASP A CA 1
ATOM 1966 C C . ASP A 1 257 ? 11.656 -0.603 5.215 1.00 89.06 257 ASP A C 1
ATOM 1968 O O . ASP A 1 257 ? 11.520 -1.071 6.345 1.00 89.06 257 ASP A O 1
ATOM 1972 N N . SER A 1 258 ? 10.893 0.399 4.764 1.00 88.62 258 SER A N 1
ATOM 1973 C CA . SER A 1 258 ? 9.824 1.011 5.568 1.00 88.62 258 SER A CA 1
ATOM 1974 C C . SER A 1 258 ? 8.713 0.015 5.925 1.00 88.62 258 SER A C 1
ATOM 1976 O O . SER A 1 258 ? 8.176 0.034 7.032 1.00 88.62 258 SER A O 1
ATOM 1978 N N . LEU A 1 259 ? 8.420 -0.928 5.025 1.00 90.38 259 LEU A N 1
ATOM 1979 C CA . LEU A 1 259 ? 7.406 -1.963 5.220 1.00 90.38 259 LEU A CA 1
ATOM 1980 C C . LEU A 1 259 ? 7.917 -3.167 6.027 1.00 90.38 259 LEU A C 1
ATOM 1982 O O . LEU A 1 259 ? 7.159 -4.108 6.256 1.00 90.38 259 LEU A O 1
ATOM 1986 N N . ARG A 1 260 ? 9.162 -3.145 6.531 1.00 91.19 260 ARG A N 1
ATOM 1987 C CA . ARG A 1 260 ? 9.732 -4.226 7.357 1.00 91.19 260 ARG A CA 1
ATOM 1988 C C . ARG A 1 260 ? 8.927 -4.469 8.640 1.00 91.19 260 ARG A C 1
ATOM 1990 O O . ARG A 1 260 ? 8.717 -5.623 9.003 1.00 91.19 260 ARG A O 1
ATOM 1997 N N . ARG A 1 261 ? 8.425 -3.406 9.284 1.00 90.56 261 ARG A N 1
ATOM 1998 C CA . ARG A 1 261 ? 7.535 -3.510 10.460 1.00 90.56 261 ARG A CA 1
ATOM 1999 C C . ARG A 1 261 ? 6.234 -4.238 10.108 1.00 90.56 261 ARG A C 1
ATOM 2001 O O . ARG A 1 261 ? 5.825 -5.154 10.813 1.00 90.56 261 ARG A O 1
ATOM 2008 N N . LEU A 1 262 ? 5.627 -3.914 8.968 1.00 89.94 262 LEU A N 1
ATOM 2009 C CA . LEU A 1 262 ? 4.428 -4.609 8.501 1.00 89.94 262 LEU A CA 1
ATOM 2010 C C . LEU A 1 262 ? 4.727 -6.060 8.083 1.00 89.94 262 LEU A C 1
ATOM 2012 O O . LEU A 1 262 ? 3.908 -6.949 8.303 1.00 89.94 262 LEU A O 1
ATOM 2016 N N . HIS A 1 263 ? 5.916 -6.324 7.530 1.00 90.62 263 HIS A N 1
ATOM 2017 C CA . HIS A 1 263 ? 6.354 -7.672 7.147 1.00 90.62 263 HIS A CA 1
ATOM 2018 C C . HIS A 1 263 ? 6.495 -8.591 8.358 1.00 90.62 263 HIS A C 1
ATOM 2020 O O . HIS A 1 263 ? 6.105 -9.751 8.266 1.00 90.62 263 HIS A O 1
ATOM 2026 N N . SER A 1 264 ? 6.945 -8.077 9.510 1.00 91.31 264 SER A N 1
ATOM 2027 C CA . SER A 1 264 ? 6.956 -8.872 10.746 1.00 91.31 264 SER A CA 1
ATOM 2028 C C . SER A 1 264 ? 5.562 -9.274 11.233 1.00 91.31 264 SER A C 1
ATOM 2030 O O . SER A 1 264 ? 5.434 -10.316 11.869 1.00 91.31 264 SER A O 1
ATOM 2032 N N . LEU A 1 265 ? 4.523 -8.497 10.905 1.00 86.00 265 LEU A N 1
ATOM 2033 C CA . LEU A 1 265 ? 3.139 -8.801 11.282 1.00 86.00 265 LEU A CA 1
ATOM 2034 C C . LEU A 1 265 ? 2.469 -9.760 10.286 1.00 86.00 265 LEU A C 1
ATOM 2036 O O . LEU A 1 265 ? 1.731 -10.653 10.693 1.00 86.00 265 LEU A O 1
ATOM 2040 N N . LEU A 1 266 ? 2.712 -9.583 8.981 1.00 88.06 266 LEU A N 1
ATOM 2041 C CA . LEU A 1 266 ? 2.050 -10.330 7.899 1.00 88.06 266 LEU A CA 1
ATOM 2042 C C . LEU A 1 266 ? 3.052 -10.766 6.805 1.00 88.06 266 LEU A C 1
ATOM 2044 O O . LEU A 1 266 ? 2.991 -10.285 5.666 1.00 88.06 266 LEU A O 1
ATOM 2048 N N . PRO A 1 267 ? 3.980 -11.698 7.106 1.00 89.19 267 PRO A N 1
ATOM 2049 C CA . PRO A 1 267 ? 5.117 -11.998 6.233 1.00 89.19 267 PRO A CA 1
ATOM 2050 C C . PRO A 1 267 ? 4.714 -12.666 4.916 1.00 89.19 267 PRO A C 1
ATOM 2052 O O . PRO A 1 267 ? 5.257 -12.340 3.858 1.00 89.19 267 PRO A O 1
ATOM 2055 N N . THR A 1 268 ? 3.755 -13.594 4.948 1.00 89.44 268 THR A N 1
ATOM 2056 C CA . THR A 1 268 ? 3.307 -14.346 3.763 1.00 89.44 268 THR A CA 1
ATOM 2057 C C . THR A 1 268 ? 2.575 -13.447 2.768 1.00 89.44 268 THR A C 1
ATOM 2059 O O . THR A 1 268 ? 2.885 -13.475 1.574 1.00 89.44 268 THR A O 1
ATOM 2062 N N . LEU A 1 269 ? 1.662 -12.605 3.265 1.00 89.81 269 LEU A N 1
ATOM 2063 C CA . LEU A 1 269 ? 0.897 -11.652 2.464 1.00 89.81 269 LEU A CA 1
ATOM 2064 C C . LEU A 1 269 ? 1.827 -10.644 1.786 1.00 89.81 269 LEU A C 1
ATOM 2066 O O . LEU A 1 269 ? 1.823 -10.532 0.560 1.00 89.81 269 LEU A O 1
ATOM 2070 N N . LEU A 1 270 ? 2.681 -9.965 2.560 1.00 90.88 270 LEU A N 1
ATOM 2071 C CA . LEU A 1 270 ? 3.580 -8.956 2.002 1.00 90.88 270 LEU A CA 1
ATOM 2072 C C . LEU A 1 270 ? 4.565 -9.557 1.002 1.00 90.88 270 LEU A C 1
ATOM 2074 O O . LEU A 1 270 ? 4.795 -8.959 -0.044 1.00 90.88 270 LEU A O 1
ATOM 2078 N N . THR A 1 271 ? 5.098 -10.754 1.258 1.00 89.56 271 THR A N 1
ATOM 2079 C CA . THR A 1 271 ? 6.006 -11.417 0.305 1.00 89.56 271 THR A CA 1
ATOM 2080 C C . THR A 1 271 ? 5.322 -11.666 -1.042 1.00 89.56 271 THR A C 1
ATOM 2082 O O . THR A 1 271 ? 5.928 -11.450 -2.092 1.00 89.56 271 THR A O 1
ATOM 2085 N N . LYS A 1 272 ? 4.046 -12.077 -1.034 1.00 90.69 272 LYS A N 1
ATOM 2086 C CA . LYS A 1 272 ? 3.266 -12.285 -2.261 1.00 90.69 272 LYS A CA 1
ATOM 2087 C C . LYS A 1 272 ? 3.030 -10.970 -3.008 1.00 90.69 272 LYS A C 1
ATOM 2089 O O . LYS A 1 272 ? 3.283 -10.913 -4.210 1.00 90.69 272 LYS A O 1
ATOM 2094 N N . LEU A 1 273 ? 2.581 -9.929 -2.307 1.00 90.75 273 LEU A N 1
ATOM 2095 C CA . LEU A 1 273 ? 2.278 -8.624 -2.904 1.00 90.75 273 LEU A CA 1
ATOM 2096 C C . LEU A 1 273 ? 3.527 -7.963 -3.485 1.00 90.75 273 LEU A C 1
ATOM 2098 O O . LEU A 1 273 ? 3.523 -7.537 -4.639 1.00 90.75 273 LEU A O 1
ATOM 2102 N N . PHE A 1 274 ? 4.627 -7.961 -2.729 1.00 88.94 274 PHE A N 1
ATOM 2103 C CA . PHE A 1 274 ? 5.893 -7.417 -3.203 1.00 88.94 274 PHE A CA 1
ATOM 2104 C C . PHE A 1 274 ? 6.439 -8.183 -4.401 1.00 88.94 274 PHE A C 1
ATOM 2106 O O . PHE A 1 274 ? 6.928 -7.552 -5.328 1.00 88.94 274 PHE A O 1
ATOM 2113 N N . ARG A 1 275 ? 6.327 -9.516 -4.442 1.00 88.94 275 ARG A N 1
ATOM 2114 C CA . ARG A 1 275 ? 6.747 -10.286 -5.622 1.00 88.94 275 ARG A CA 1
ATOM 2115 C C . ARG A 1 275 ? 6.012 -9.822 -6.884 1.00 88.94 275 ARG A C 1
ATOM 2117 O O . ARG A 1 275 ? 6.648 -9.589 -7.909 1.00 88.94 275 ARG A O 1
ATOM 2124 N N . VAL A 1 276 ? 4.689 -9.665 -6.804 1.00 89.06 276 VAL A N 1
ATOM 2125 C CA . VAL A 1 276 ? 3.868 -9.198 -7.934 1.00 89.06 276 VAL A CA 1
ATOM 2126 C C . VAL A 1 276 ? 4.252 -7.773 -8.334 1.00 89.06 276 VAL A C 1
ATOM 2128 O O . VAL A 1 276 ? 4.464 -7.508 -9.517 1.00 89.06 276 VAL A O 1
ATOM 2131 N N . PHE A 1 277 ? 4.399 -6.877 -7.356 1.00 91.31 277 PHE A N 1
ATOM 2132 C CA . PHE A 1 277 ? 4.825 -5.498 -7.579 1.00 91.31 277 PHE A CA 1
ATOM 2133 C C . PHE A 1 277 ? 6.196 -5.420 -8.263 1.00 91.31 277 PHE A C 1
ATOM 2135 O O . PHE A 1 277 ? 6.303 -4.823 -9.330 1.00 91.31 277 PHE A O 1
ATOM 2142 N N . LEU A 1 278 ? 7.220 -6.077 -7.709 1.00 90.06 278 LEU A N 1
ATOM 2143 C CA . LEU A 1 278 ? 8.579 -6.061 -8.253 1.00 90.06 278 LEU A CA 1
ATOM 2144 C C . LEU A 1 278 ? 8.624 -6.608 -9.681 1.00 90.06 278 LEU A C 1
ATOM 2146 O O . LEU A 1 278 ? 9.247 -5.999 -10.547 1.00 90.06 278 LEU A O 1
ATOM 2150 N N . SER A 1 279 ? 7.933 -7.723 -9.9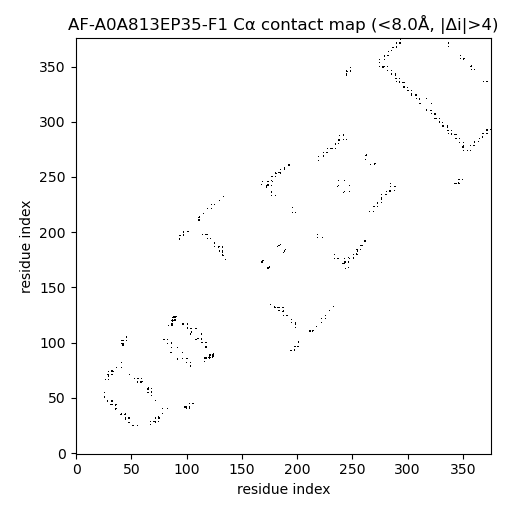41 1.00 88.94 279 SER A N 1
ATOM 2151 C CA . SER A 1 279 ? 7.866 -8.312 -11.279 1.00 88.94 279 SER A CA 1
ATOM 2152 C C . SER A 1 279 ? 7.219 -7.362 -12.284 1.00 88.94 279 SER A C 1
ATOM 2154 O O . SER A 1 279 ? 7.727 -7.210 -13.393 1.00 88.94 279 SER A O 1
ATOM 2156 N N . ARG A 1 280 ? 6.112 -6.709 -11.912 1.00 89.56 280 ARG A N 1
ATOM 2157 C CA . ARG A 1 280 ? 5.427 -5.745 -12.779 1.00 89.56 280 ARG A CA 1
ATOM 2158 C C . ARG A 1 280 ? 6.300 -4.521 -13.046 1.00 89.56 280 ARG A C 1
ATOM 2160 O O . ARG A 1 280 ? 6.570 -4.208 -14.198 1.00 89.56 280 ARG A O 1
ATOM 2167 N N . THR A 1 281 ? 6.805 -3.883 -11.995 1.00 88.56 281 THR A N 1
ATOM 2168 C CA . THR A 1 281 ? 7.622 -2.671 -12.103 1.00 88.56 281 THR A CA 1
ATOM 2169 C C . THR A 1 281 ? 8.913 -2.910 -12.887 1.00 88.56 281 THR A C 1
ATOM 2171 O O . THR A 1 281 ? 9.287 -2.070 -13.700 1.00 88.56 281 THR A O 1
ATOM 2174 N N . ALA A 1 282 ? 9.569 -4.063 -12.713 1.00 89.00 282 ALA A N 1
ATOM 2175 C CA . ALA A 1 282 ? 10.750 -4.417 -13.498 1.00 89.00 282 ALA A CA 1
ATOM 2176 C C . ALA A 1 282 ? 10.419 -4.642 -14.985 1.00 89.00 282 ALA A C 1
ATOM 2178 O O . ALA A 1 282 ? 11.164 -4.197 -15.856 1.00 89.00 282 ALA A O 1
ATOM 2179 N N . MET A 1 283 ? 9.293 -5.295 -15.290 1.00 88.25 283 MET A N 1
ATOM 2180 C CA . MET A 1 283 ? 8.840 -5.481 -16.672 1.00 88.25 283 MET A CA 1
ATOM 2181 C C . MET A 1 283 ? 8.487 -4.155 -17.352 1.00 88.25 283 MET A C 1
ATOM 2183 O O . MET A 1 283 ? 8.838 -3.959 -18.514 1.00 88.25 283 MET A O 1
ATOM 2187 N N . ASP A 1 284 ? 7.812 -3.251 -16.645 1.00 87.62 284 ASP A N 1
ATOM 2188 C CA . ASP A 1 284 ? 7.405 -1.955 -17.190 1.00 87.62 284 ASP A CA 1
ATOM 2189 C C . ASP A 1 284 ? 8.624 -1.041 -17.407 1.00 87.62 284 ASP A C 1
ATOM 2191 O O . ASP A 1 284 ? 8.776 -0.468 -18.486 1.00 87.62 284 ASP A O 1
ATOM 2195 N N . ALA A 1 285 ? 9.567 -1.010 -16.457 1.00 88.25 285 ALA A N 1
ATOM 2196 C CA . ALA A 1 285 ? 10.836 -0.296 -16.613 1.00 88.25 285 ALA A CA 1
ATOM 2197 C C . ALA A 1 285 ? 11.670 -0.835 -17.790 1.00 88.25 285 ALA A C 1
ATOM 2199 O O . ALA A 1 285 ? 12.192 -0.059 -18.587 1.00 88.25 285 ALA A O 1
ATOM 2200 N N . MET A 1 286 ? 11.758 -2.159 -17.955 1.00 90.25 286 MET A N 1
ATOM 2201 C CA . MET A 1 286 ? 12.457 -2.767 -19.093 1.00 90.25 286 MET A CA 1
ATOM 2202 C C . MET A 1 286 ? 11.837 -2.350 -20.431 1.00 90.25 286 MET A C 1
ATOM 2204 O O . MET A 1 286 ? 12.558 -1.947 -21.341 1.00 90.25 286 MET A O 1
ATOM 2208 N N . LYS A 1 287 ? 10.508 -2.431 -20.567 1.00 89.19 287 LYS A N 1
ATOM 2209 C CA . LYS A 1 287 ? 9.822 -2.016 -21.801 1.00 89.19 287 LYS A CA 1
ATOM 2210 C C . LYS A 1 287 ? 10.104 -0.552 -22.125 1.00 89.19 287 LYS A C 1
ATOM 2212 O O . LYS A 1 287 ? 10.366 -0.237 -23.279 1.00 89.19 287 LYS A O 1
ATOM 2217 N N . ALA A 1 288 ? 10.090 0.320 -21.118 1.00 88.00 288 ALA A N 1
ATOM 2218 C CA . ALA A 1 288 ? 10.419 1.729 -21.292 1.00 88.00 288 ALA A CA 1
ATOM 2219 C C . ALA A 1 288 ? 11.855 1.941 -21.802 1.00 88.00 288 ALA A C 1
ATOM 2221 O O . ALA A 1 288 ? 12.061 2.716 -22.735 1.00 88.00 288 ALA A O 1
ATOM 2222 N N . LEU A 1 289 ? 12.837 1.216 -21.252 1.00 87.69 289 LEU A N 1
ATOM 2223 C CA . LEU A 1 289 ? 14.232 1.283 -21.706 1.00 87.69 289 LEU A CA 1
ATOM 2224 C C . LEU A 1 289 ? 14.377 0.872 -23.178 1.00 87.69 289 LEU A C 1
ATOM 2226 O O . LEU A 1 289 ? 15.041 1.560 -23.952 1.00 87.69 289 LEU A O 1
ATOM 2230 N N . PHE A 1 290 ? 13.724 -0.219 -23.586 1.00 87.62 290 PHE A N 1
ATOM 2231 C CA . PHE A 1 290 ? 13.769 -0.681 -24.975 1.00 87.62 290 PHE A CA 1
ATOM 2232 C C . PHE A 1 290 ? 12.978 0.216 -25.931 1.00 87.62 290 PHE A C 1
ATOM 2234 O O . PHE A 1 290 ? 13.416 0.428 -27.058 1.00 87.62 290 PHE A O 1
ATOM 2241 N N . ALA A 1 291 ? 11.868 0.808 -25.485 1.00 88.69 291 ALA A N 1
ATOM 2242 C CA . ALA A 1 291 ? 11.140 1.808 -26.262 1.00 88.69 291 ALA A CA 1
ATOM 2243 C C . ALA A 1 291 ? 11.984 3.076 -26.491 1.00 88.69 291 ALA A C 1
ATOM 2245 O O . ALA A 1 291 ? 11.996 3.624 -27.596 1.00 88.69 291 ALA A O 1
ATOM 2246 N N . ALA A 1 292 ? 12.738 3.516 -25.478 1.00 88.12 292 ALA A N 1
ATOM 2247 C CA . ALA A 1 292 ? 13.677 4.627 -25.609 1.00 88.12 292 ALA A CA 1
ATOM 2248 C C . ALA A 1 292 ? 14.819 4.292 -26.583 1.00 88.12 292 ALA A C 1
ATOM 2250 O O . ALA A 1 292 ? 15.120 5.093 -27.467 1.00 88.12 292 ALA A O 1
ATOM 2251 N N . ALA A 1 293 ? 15.401 3.091 -26.485 1.00 88.31 293 ALA A N 1
ATOM 2252 C CA . ALA A 1 293 ? 16.436 2.626 -27.410 1.00 88.31 293 ALA A CA 1
ATOM 2253 C C . ALA A 1 293 ? 15.927 2.536 -28.861 1.00 88.31 293 ALA A C 1
ATOM 2255 O O . ALA A 1 293 ? 16.597 3.009 -29.776 1.00 88.31 293 ALA A O 1
ATOM 2256 N N . ALA A 1 294 ? 14.719 2.005 -29.075 1.00 87.94 294 ALA A N 1
ATOM 2257 C CA . ALA A 1 294 ? 14.087 1.960 -30.393 1.00 87.94 294 ALA A CA 1
ATOM 2258 C C . ALA A 1 294 ? 13.823 3.367 -30.956 1.00 87.94 294 ALA A C 1
ATOM 2260 O O . ALA A 1 294 ? 14.022 3.613 -32.142 1.00 87.94 294 ALA A O 1
ATOM 2261 N N . SER A 1 295 ? 13.433 4.319 -30.104 1.00 89.81 295 SER A N 1
ATOM 2262 C CA . SER A 1 295 ? 13.231 5.713 -30.519 1.00 89.81 295 SER A CA 1
ATOM 2263 C C . SER A 1 295 ? 14.542 6.375 -30.961 1.00 89.81 295 SER A C 1
ATOM 2265 O O . SER A 1 295 ? 14.566 7.072 -31.974 1.00 89.81 295 SER A O 1
ATOM 2267 N N . LEU A 1 296 ? 15.645 6.129 -30.243 1.00 89.19 296 LEU A N 1
ATOM 2268 C CA . LEU A 1 296 ? 16.979 6.607 -30.629 1.00 89.19 296 LEU A CA 1
ATOM 2269 C C . LEU A 1 296 ? 17.446 5.994 -31.954 1.00 89.19 296 LEU A C 1
ATOM 2271 O O . LEU A 1 296 ? 17.996 6.701 -32.794 1.00 89.19 296 LEU A O 1
ATOM 2275 N N . LEU A 1 297 ? 17.154 4.713 -32.174 1.00 87.75 297 LEU A N 1
ATOM 2276 C CA . LEU A 1 297 ? 17.442 4.015 -33.425 1.00 87.75 297 LEU A CA 1
ATOM 2277 C C . LEU A 1 297 ? 16.707 4.642 -34.615 1.00 87.75 297 LEU A C 1
ATOM 2279 O O . LEU A 1 297 ? 17.323 4.907 -35.642 1.00 87.75 297 LEU A O 1
ATOM 2283 N N . VAL A 1 298 ? 15.416 4.957 -34.470 1.00 88.69 298 VAL A N 1
ATOM 2284 C CA . VAL A 1 298 ? 14.646 5.651 -35.519 1.00 88.69 298 VAL A CA 1
ATOM 2285 C C . VAL A 1 298 ? 15.237 7.030 -35.819 1.00 88.69 298 VAL A C 1
ATOM 2287 O O . VAL A 1 298 ? 15.312 7.424 -36.983 1.00 88.69 298 VAL A O 1
ATOM 2290 N N . ILE A 1 299 ? 15.693 7.758 -34.795 1.00 90.25 299 ILE A N 1
ATOM 2291 C CA . ILE A 1 299 ? 16.359 9.054 -34.972 1.00 90.25 299 ILE A CA 1
ATOM 2292 C C . ILE A 1 299 ? 17.660 8.888 -35.765 1.00 90.25 299 ILE A C 1
ATOM 2294 O O . ILE A 1 299 ? 17.907 9.662 -36.689 1.00 90.25 299 ILE A O 1
ATOM 2298 N N . ASP A 1 300 ? 18.479 7.892 -35.434 1.00 88.94 300 ASP A N 1
ATOM 2299 C CA . ASP A 1 300 ? 19.748 7.654 -36.122 1.00 88.94 300 ASP A CA 1
ATOM 2300 C C . ASP A 1 300 ? 19.537 7.177 -37.570 1.00 88.94 300 ASP A C 1
ATOM 2302 O O . ASP A 1 300 ? 20.221 7.665 -38.465 1.00 88.94 300 ASP A O 1
ATOM 2306 N N . LEU A 1 301 ? 18.517 6.355 -37.844 1.00 88.44 301 LEU A N 1
ATOM 2307 C CA . LEU A 1 301 ? 18.119 6.006 -39.216 1.00 88.44 301 LEU A CA 1
ATOM 2308 C C . LEU A 1 301 ? 17.629 7.224 -40.014 1.00 88.44 301 LEU A C 1
ATOM 2310 O O . LEU A 1 301 ? 17.966 7.373 -41.189 1.00 88.44 301 LEU A O 1
ATOM 2314 N N . CYS A 1 302 ? 16.865 8.127 -39.389 1.00 90.44 302 CYS A N 1
ATOM 2315 C CA . CYS A 1 302 ? 16.464 9.382 -40.028 1.00 90.44 302 CYS A CA 1
ATOM 2316 C C . CYS A 1 302 ? 17.679 10.251 -40.382 1.00 90.44 302 CYS A C 1
ATOM 2318 O O . CYS A 1 302 ? 17.713 10.831 -41.467 1.00 90.44 302 CYS A O 1
ATOM 2320 N N . LYS A 1 303 ? 18.677 10.334 -39.490 1.00 90.12 303 LYS A N 1
ATOM 2321 C CA . LYS A 1 303 ? 19.932 11.058 -39.753 1.00 90.12 303 LYS A CA 1
ATOM 2322 C C . LYS A 1 303 ? 20.721 10.410 -40.884 1.00 90.12 303 LYS A C 1
ATOM 2324 O O . LYS A 1 303 ? 21.152 11.126 -41.779 1.00 90.12 303 LYS A O 1
ATOM 2329 N N . LEU A 1 304 ? 20.850 9.081 -40.881 1.00 89.50 304 LEU A N 1
ATOM 2330 C CA . LEU A 1 304 ? 21.504 8.343 -41.960 1.00 89.50 304 LEU A CA 1
ATOM 2331 C C . LEU A 1 304 ? 20.836 8.648 -43.302 1.00 89.50 304 LEU A C 1
ATOM 2333 O O . LEU A 1 304 ? 21.516 8.984 -44.262 1.00 89.50 304 LEU A O 1
ATOM 2337 N N . HIS A 1 305 ? 19.502 8.611 -43.368 1.00 89.38 305 HIS A N 1
ATOM 2338 C CA . HIS A 1 305 ? 18.775 8.943 -44.593 1.00 89.38 305 HIS A CA 1
ATOM 2339 C C . HIS A 1 305 ? 19.043 10.381 -45.069 1.00 89.38 305 HIS A C 1
ATOM 2341 O O . HIS A 1 305 ? 19.270 10.605 -46.259 1.00 89.38 305 HIS A O 1
ATOM 2347 N N . GLN A 1 306 ? 19.037 11.353 -44.153 1.00 90.75 306 GLN A N 1
ATOM 2348 C CA . GLN A 1 306 ? 19.359 12.748 -44.471 1.00 90.75 306 GLN A CA 1
ATOM 2349 C C . GLN A 1 306 ? 20.789 12.889 -45.004 1.00 90.75 306 GLN A C 1
ATOM 2351 O O . GLN A 1 306 ? 21.005 13.583 -45.997 1.00 90.75 306 GLN A O 1
ATOM 2356 N N . GLU A 1 307 ? 21.744 12.201 -44.383 1.00 87.88 307 GLU A N 1
ATOM 2357 C CA . GLU A 1 307 ? 23.151 12.258 -44.764 1.00 87.88 307 GLU A CA 1
ATOM 2358 C C . GLU A 1 307 ? 23.410 11.551 -46.101 1.00 87.88 307 GLU A C 1
ATOM 2360 O O . GLU A 1 307 ? 24.084 12.107 -46.965 1.00 87.88 307 GLU A O 1
ATOM 2365 N N . CYS A 1 308 ? 22.784 10.397 -46.348 1.00 86.12 308 CYS A N 1
ATOM 2366 C CA . CYS A 1 308 ? 22.833 9.721 -47.644 1.00 86.12 308 CYS A CA 1
ATOM 2367 C C . CYS A 1 308 ? 22.250 10.588 -48.770 1.00 86.12 308 CYS A C 1
ATOM 2369 O O . CYS A 1 308 ? 22.852 10.667 -49.840 1.00 86.12 308 CYS A O 1
ATOM 2371 N N . ASN A 1 309 ? 21.125 11.279 -48.538 1.00 87.69 309 ASN A N 1
ATOM 2372 C CA . ASN A 1 309 ? 20.565 12.212 -49.523 1.00 87.69 309 ASN A CA 1
ATOM 2373 C C . ASN A 1 309 ? 21.527 13.379 -49.799 1.00 87.69 309 ASN A C 1
ATOM 2375 O O . ASN A 1 309 ? 21.763 13.728 -50.955 1.00 87.69 309 ASN A O 1
ATOM 2379 N N . ARG A 1 310 ? 22.134 13.950 -48.750 1.00 87.62 310 ARG A N 1
ATOM 2380 C CA . ARG A 1 310 ? 23.116 15.039 -48.870 1.00 87.62 310 ARG A CA 1
ATOM 2381 C C . ARG A 1 310 ? 24.348 14.608 -49.667 1.00 87.62 310 ARG A C 1
ATOM 2383 O O . ARG A 1 310 ? 24.834 15.359 -50.513 1.00 87.62 310 ARG A O 1
ATOM 2390 N N . LEU A 1 311 ? 24.849 13.401 -49.406 1.00 84.88 311 LEU A N 1
ATOM 2391 C CA . LEU A 1 311 ? 25.976 12.824 -50.132 1.00 84.88 311 LEU A CA 1
ATOM 2392 C C . LEU A 1 311 ? 25.607 12.584 -51.597 1.00 84.88 311 LEU A C 1
ATOM 2394 O O . LEU A 1 311 ? 26.388 12.968 -52.464 1.00 84.88 311 LEU A O 1
ATOM 2398 N N . GLN A 1 312 ? 24.410 12.068 -51.890 1.00 81.62 312 GLN A N 1
ATOM 2399 C CA . GLN A 1 312 ? 23.927 11.866 -53.260 1.00 81.62 312 GLN A CA 1
ATOM 2400 C C . GLN A 1 312 ? 23.826 13.176 -54.068 1.00 81.62 312 GLN A C 1
ATOM 2402 O O . GLN A 1 312 ? 24.088 13.176 -55.270 1.00 81.62 312 GLN A O 1
ATOM 2407 N N . GLU A 1 313 ? 23.465 14.294 -53.433 1.00 82.56 313 GLU A N 1
ATOM 2408 C CA . GLU A 1 313 ? 23.407 15.616 -54.079 1.00 82.56 313 GLU A CA 1
ATOM 2409 C C . GLU A 1 313 ? 24.798 16.229 -54.322 1.00 82.56 313 GLU A C 1
ATOM 2411 O O . GLU A 1 313 ? 24.973 17.070 -55.209 1.00 82.56 313 GLU A O 1
ATOM 2416 N N . SER A 1 314 ? 25.813 15.805 -53.566 1.00 80.50 314 SER A N 1
ATOM 2417 C CA . SER A 1 314 ? 27.188 16.260 -53.751 1.00 80.50 314 SER A CA 1
ATOM 2418 C C . SER A 1 314 ? 27.887 15.457 -54.856 1.00 80.50 314 SER A C 1
ATOM 2420 O O . SER A 1 314 ? 28.116 14.260 -54.728 1.00 80.50 314 SER A O 1
ATOM 2422 N N . ALA A 1 315 ? 28.286 16.118 -55.945 1.00 64.81 315 ALA A N 1
ATOM 2423 C CA . ALA A 1 315 ? 28.888 15.476 -57.125 1.00 64.81 315 ALA A CA 1
ATOM 2424 C C . ALA A 1 315 ? 30.245 14.763 -56.884 1.00 64.81 315 ALA A C 1
ATOM 2426 O O . ALA A 1 315 ? 30.803 14.197 -57.821 1.00 64.81 315 ALA A O 1
ATOM 2427 N N . ASN A 1 316 ? 30.776 14.804 -55.656 1.00 65.62 316 ASN A N 1
ATOM 2428 C CA . ASN A 1 316 ? 32.097 14.300 -55.274 1.00 65.62 316 ASN A CA 1
ATOM 2429 C C . ASN A 1 316 ? 32.066 13.225 -54.168 1.00 65.62 316 ASN A C 1
ATOM 2431 O O . ASN A 1 316 ? 33.141 12.839 -53.715 1.00 65.62 316 ASN A O 1
ATOM 2435 N N . SER A 1 317 ? 30.898 12.770 -53.699 1.00 64.81 317 SER A N 1
ATOM 2436 C CA . SER A 1 317 ? 30.843 11.720 -52.670 1.00 64.81 317 SER A CA 1
ATOM 2437 C C . SER A 1 317 ? 31.142 10.345 -53.271 1.00 64.81 317 SER A C 1
ATOM 2439 O O . SER A 1 317 ? 30.606 9.954 -54.314 1.00 64.81 317 SER A O 1
ATOM 2441 N N . GLY A 1 318 ? 32.051 9.615 -52.630 1.00 77.12 318 GLY A N 1
ATOM 2442 C CA . GLY A 1 318 ? 32.363 8.239 -52.997 1.00 77.12 318 GLY A CA 1
ATOM 2443 C C . GLY A 1 318 ? 31.369 7.263 -52.371 1.00 77.12 318 GLY A C 1
ATOM 2444 O O . GLY A 1 318 ? 30.760 7.547 -51.343 1.00 77.12 318 GLY A O 1
ATOM 2445 N N . LEU A 1 319 ? 31.251 6.061 -52.947 1.00 81.19 319 LEU A N 1
ATOM 2446 C CA . LEU A 1 319 ? 30.546 4.936 -52.312 1.00 81.19 319 LEU A CA 1
ATOM 2447 C C . LEU A 1 319 ? 31.077 4.659 -50.890 1.00 81.19 319 LEU A C 1
ATOM 2449 O O . LEU A 1 319 ? 30.314 4.252 -50.016 1.00 81.19 319 LEU A O 1
ATOM 2453 N N . ASP A 1 320 ? 32.365 4.924 -50.665 1.00 85.38 320 ASP A N 1
ATOM 2454 C CA . ASP A 1 320 ? 33.037 4.750 -49.377 1.00 85.38 320 ASP A CA 1
ATOM 2455 C C . ASP A 1 320 ? 32.454 5.658 -48.278 1.00 85.38 320 ASP A C 1
ATOM 2457 O O . ASP A 1 320 ? 32.279 5.192 -47.154 1.00 85.38 320 ASP A O 1
ATOM 2461 N N . ASP A 1 321 ? 32.055 6.896 -48.598 1.00 84.88 321 ASP A N 1
ATOM 2462 C CA . ASP A 1 321 ? 31.477 7.833 -47.620 1.00 84.88 321 ASP A CA 1
ATOM 2463 C C . ASP A 1 321 ? 30.100 7.345 -47.126 1.00 84.88 321 ASP A C 1
ATOM 2465 O O . ASP A 1 321 ? 29.763 7.447 -45.947 1.00 84.88 321 ASP A O 1
ATOM 2469 N N . VAL A 1 322 ? 29.303 6.755 -48.025 1.00 84.56 322 VAL A N 1
ATOM 2470 C CA . VAL A 1 322 ? 27.990 6.177 -47.689 1.00 84.56 322 VAL A CA 1
ATOM 2471 C C . VAL A 1 322 ? 28.150 4.920 -46.833 1.00 84.56 322 VAL A C 1
ATOM 2473 O O . VAL A 1 322 ? 27.411 4.734 -45.866 1.00 84.56 322 VAL A O 1
ATOM 2476 N N . LEU A 1 323 ? 29.117 4.058 -47.164 1.00 87.75 323 LEU A N 1
ATOM 2477 C CA . LEU A 1 323 ? 29.416 2.864 -46.370 1.00 87.75 323 LEU A CA 1
ATOM 2478 C C . LEU A 1 323 ? 29.928 3.223 -44.968 1.00 87.75 323 LEU A C 1
ATOM 2480 O O . LEU A 1 323 ? 29.590 2.528 -44.009 1.00 87.75 323 LEU A O 1
ATOM 2484 N N . GLU A 1 324 ? 30.686 4.314 -44.827 1.00 89.94 324 GLU A N 1
ATOM 2485 C CA . GLU A 1 324 ? 31.142 4.806 -43.525 1.00 89.94 324 GLU A CA 1
ATOM 2486 C C . GLU A 1 324 ? 29.966 5.246 -42.634 1.00 89.94 324 GLU A C 1
ATOM 2488 O O . GLU A 1 324 ? 29.902 4.863 -41.464 1.00 89.94 324 GLU A O 1
ATOM 2493 N N . GLU A 1 325 ? 28.997 5.989 -43.176 1.00 87.06 325 GLU A N 1
ATOM 2494 C CA . GLU A 1 325 ? 27.809 6.416 -42.420 1.00 87.06 325 GLU A CA 1
ATOM 2495 C C . GLU A 1 325 ? 26.880 5.246 -42.055 1.00 87.06 325 GLU A C 1
ATOM 2497 O O . GLU A 1 325 ? 26.327 5.207 -40.947 1.00 87.06 325 GLU A O 1
ATOM 2502 N N . ILE A 1 326 ? 26.762 4.239 -42.928 1.00 87.75 326 ILE A N 1
ATOM 2503 C CA . ILE A 1 326 ? 26.058 2.988 -42.605 1.00 87.75 326 ILE A CA 1
ATOM 2504 C C . ILE A 1 326 ? 26.753 2.283 -41.433 1.00 87.75 326 ILE A C 1
ATOM 2506 O O . ILE A 1 326 ? 26.095 1.962 -40.443 1.00 87.75 326 ILE A O 1
ATOM 2510 N N . ALA A 1 327 ? 28.079 2.113 -41.485 1.00 89.94 327 ALA A N 1
ATOM 2511 C CA . ALA A 1 327 ? 28.840 1.461 -40.419 1.00 89.94 327 ALA A CA 1
ATOM 2512 C C . ALA A 1 327 ? 28.735 2.209 -39.074 1.00 89.94 327 ALA A C 1
ATOM 2514 O O . ALA A 1 327 ? 28.580 1.583 -38.022 1.00 89.94 327 ALA A O 1
ATOM 2515 N N . LYS A 1 328 ? 28.752 3.551 -39.088 1.00 89.81 328 LYS A N 1
ATOM 2516 C CA . LYS A 1 328 ? 28.512 4.379 -37.889 1.00 89.81 328 LYS A CA 1
ATOM 2517 C C . LYS A 1 328 ? 27.117 4.149 -37.309 1.00 89.81 328 LYS A C 1
ATOM 2519 O O . LYS A 1 328 ? 26.963 4.053 -36.090 1.00 89.81 328 LYS A O 1
ATOM 2524 N N . THR A 1 329 ? 26.107 4.034 -38.168 1.00 88.25 329 THR A N 1
ATOM 2525 C CA . THR A 1 329 ? 24.718 3.804 -37.751 1.00 88.25 329 THR A CA 1
ATOM 2526 C C . THR A 1 329 ? 24.534 2.404 -37.160 1.00 88.25 329 THR A C 1
ATOM 2528 O O . THR A 1 329 ? 23.924 2.265 -36.099 1.00 88.25 329 THR A O 1
ATOM 2531 N N . GLU A 1 330 ? 25.132 1.375 -37.769 1.00 88.25 330 GLU A N 1
ATOM 2532 C CA . GLU A 1 330 ? 25.170 0.012 -37.219 1.00 88.25 330 GLU A CA 1
ATOM 2533 C C . GLU A 1 330 ? 25.855 -0.028 -35.846 1.00 88.25 330 GLU A C 1
ATOM 2535 O O . GLU A 1 330 ? 25.350 -0.648 -34.905 1.00 88.25 330 GLU A O 1
ATOM 2540 N N . GLN A 1 331 ? 26.977 0.682 -35.690 1.00 91.06 331 GLN A N 1
ATOM 2541 C CA . GLN A 1 331 ? 27.658 0.793 -34.403 1.00 91.06 331 GLN A CA 1
ATOM 2542 C C . GLN A 1 331 ? 26.770 1.479 -33.354 1.00 91.06 331 GLN A C 1
ATOM 2544 O O . GLN A 1 331 ? 26.680 0.994 -32.224 1.00 91.06 331 GLN A O 1
ATOM 2549 N N . SER A 1 332 ? 26.083 2.568 -33.717 1.00 87.75 332 SER A N 1
ATOM 2550 C CA . SER A 1 332 ? 25.141 3.263 -32.827 1.00 87.75 332 SER A CA 1
ATOM 2551 C C . SER A 1 332 ? 24.008 2.337 -32.370 1.00 87.75 332 SER A C 1
ATOM 2553 O O . SER A 1 332 ? 23.706 2.259 -31.179 1.00 87.75 332 SER A O 1
ATOM 2555 N N . LEU A 1 333 ? 23.444 1.544 -33.286 1.00 85.75 333 LEU A N 1
ATOM 2556 C CA . LEU A 1 333 ? 22.405 0.556 -32.988 1.00 85.75 333 LEU A CA 1
ATOM 2557 C C . LEU A 1 333 ? 22.858 -0.475 -31.952 1.00 85.75 333 LEU A C 1
ATOM 2559 O O . LEU A 1 333 ? 22.153 -0.719 -30.967 1.00 85.75 333 LEU A O 1
ATOM 2563 N N . ILE A 1 334 ? 24.041 -1.063 -32.152 1.00 87.88 334 ILE A N 1
ATOM 2564 C CA . ILE A 1 334 ? 24.600 -2.043 -31.213 1.00 87.88 334 ILE A CA 1
ATOM 2565 C C . ILE A 1 334 ? 24.794 -1.386 -29.843 1.00 87.88 334 ILE A C 1
ATOM 2567 O O . ILE A 1 334 ? 24.447 -1.981 -28.821 1.00 87.88 334 ILE A O 1
ATOM 2571 N N . MET A 1 335 ? 25.281 -0.143 -29.813 1.00 89.50 335 MET A N 1
ATOM 2572 C CA . MET A 1 335 ? 25.482 0.607 -28.574 1.00 89.50 335 MET A CA 1
ATOM 2573 C C . MET A 1 335 ? 24.170 0.913 -27.843 1.00 89.50 335 MET A C 1
ATOM 2575 O O . MET A 1 335 ? 24.122 0.748 -26.621 1.00 89.50 335 MET A O 1
ATOM 2579 N N . HIS A 1 336 ? 23.097 1.294 -28.543 1.00 87.12 336 HIS A N 1
ATOM 2580 C CA . HIS A 1 336 ? 21.780 1.527 -27.931 1.00 87.12 336 HIS A CA 1
ATOM 2581 C C . HIS A 1 336 ? 21.207 0.244 -27.322 1.00 87.12 336 HIS A C 1
ATOM 2583 O O . HIS A 1 336 ? 20.757 0.255 -26.174 1.00 87.12 336 HIS A O 1
ATOM 2589 N N . GLY A 1 337 ? 21.290 -0.881 -28.041 1.00 86.06 337 GLY A N 1
ATOM 2590 C CA . GLY A 1 337 ? 20.858 -2.187 -27.536 1.00 86.06 337 GLY A CA 1
ATOM 2591 C C . GLY A 1 337 ? 21.672 -2.651 -26.324 1.00 86.06 337 GLY A C 1
ATOM 2592 O O . GLY A 1 337 ? 21.107 -3.094 -25.322 1.00 86.06 337 GLY A O 1
ATOM 2593 N N . PHE A 1 338 ? 22.999 -2.499 -26.371 1.00 87.94 338 PHE A N 1
ATOM 2594 C CA . PHE A 1 338 ? 23.883 -2.878 -25.266 1.00 87.94 338 PHE A CA 1
ATOM 2595 C C . PHE A 1 338 ? 23.671 -1.993 -24.033 1.00 87.94 338 PHE A C 1
ATOM 2597 O O . PHE A 1 338 ? 23.667 -2.487 -22.902 1.00 87.94 338 PHE A O 1
ATOM 2604 N N . THR A 1 339 ? 23.431 -0.698 -24.241 1.00 88.31 339 THR A N 1
ATOM 2605 C CA . THR A 1 339 ? 23.100 0.242 -23.164 1.00 88.31 339 THR A CA 1
ATOM 2606 C C . THR A 1 339 ? 21.781 -0.151 -22.505 1.00 88.31 339 THR A C 1
ATOM 2608 O O . THR A 1 339 ? 21.747 -0.317 -21.290 1.00 88.31 339 THR A O 1
ATOM 2611 N N . ALA A 1 340 ? 20.722 -0.411 -23.281 1.00 87.44 340 ALA A N 1
ATOM 2612 C CA . ALA A 1 340 ? 19.434 -0.855 -22.742 1.00 87.44 340 ALA A CA 1
ATOM 2613 C C . ALA A 1 340 ? 19.548 -2.163 -21.936 1.00 87.44 340 ALA A C 1
ATOM 2615 O O . ALA A 1 340 ? 18.951 -2.289 -20.866 1.00 87.44 340 ALA A O 1
ATOM 2616 N N . LEU A 1 341 ? 20.358 -3.120 -22.405 1.00 88.31 341 LEU A N 1
ATOM 2617 C CA . LEU A 1 341 ? 20.638 -4.359 -21.673 1.00 88.31 341 LEU A CA 1
ATOM 2618 C C . LEU A 1 341 ? 21.392 -4.111 -20.364 1.00 88.31 341 LEU A C 1
ATOM 2620 O O . LEU A 1 341 ? 21.037 -4.684 -19.333 1.00 88.31 341 LEU A O 1
ATOM 2624 N N . THR A 1 342 ? 22.404 -3.246 -20.393 1.00 87.75 342 THR A N 1
ATOM 2625 C CA . THR A 1 342 ? 23.199 -2.898 -19.208 1.00 87.75 342 THR A CA 1
ATOM 2626 C C . THR A 1 342 ? 22.333 -2.188 -18.164 1.00 87.75 342 THR A C 1
ATOM 2628 O O . THR A 1 342 ? 22.378 -2.528 -16.982 1.00 87.75 342 THR A O 1
ATOM 2631 N N . GLU A 1 343 ? 21.448 -1.289 -18.596 1.00 87.25 343 GLU A N 1
ATOM 2632 C CA . GLU A 1 343 ? 20.484 -0.596 -17.732 1.00 87.25 343 GLU A CA 1
ATOM 2633 C C . GLU A 1 343 ? 19.403 -1.525 -17.150 1.00 87.25 343 GLU A C 1
ATOM 2635 O O . GLU A 1 343 ? 18.760 -1.175 -16.160 1.00 87.25 343 GLU A O 1
ATOM 2640 N N . CYS A 1 344 ? 19.218 -2.731 -17.701 1.00 88.06 344 CYS A N 1
ATOM 2641 C CA . CYS A 1 344 ? 18.344 -3.757 -17.124 1.00 88.06 344 CYS A CA 1
ATOM 2642 C C . CYS A 1 344 ? 19.032 -4.599 -16.036 1.00 88.06 344 CYS A C 1
ATOM 2644 O O . CYS A 1 344 ? 18.350 -5.283 -15.268 1.00 88.06 344 CYS A O 1
ATOM 2646 N N . GLN A 1 345 ? 20.363 -4.563 -15.919 1.00 88.00 345 GLN A N 1
ATOM 2647 C CA . GLN A 1 345 ? 21.093 -5.345 -14.915 1.00 88.00 345 GLN A CA 1
ATOM 2648 C C . GLN A 1 345 ? 20.656 -5.031 -13.468 1.00 88.00 345 GLN A C 1
ATOM 2650 O O . GLN A 1 345 ? 20.452 -5.977 -12.699 1.00 88.00 345 GLN A O 1
ATOM 2655 N N . PRO A 1 346 ? 20.422 -3.763 -13.068 1.00 86.62 346 PRO A N 1
ATOM 2656 C CA . PRO A 1 346 ? 19.902 -3.463 -11.735 1.00 86.62 346 PRO A CA 1
ATOM 2657 C C . PRO A 1 346 ? 18.456 -3.953 -11.510 1.00 86.62 346 PRO A C 1
ATOM 2659 O O . PRO A 1 346 ? 18.054 -4.166 -10.370 1.00 86.62 346 PRO A O 1
ATOM 2662 N N . LEU A 1 347 ? 17.664 -4.187 -12.565 1.00 86.31 347 LEU A N 1
ATOM 2663 C CA . LEU A 1 347 ? 16.327 -4.791 -12.430 1.00 86.31 347 LEU A CA 1
ATOM 2664 C C . LEU A 1 347 ? 16.415 -6.275 -12.066 1.00 86.31 347 LEU A C 1
ATOM 2666 O O . LEU A 1 347 ? 15.615 -6.774 -11.275 1.00 86.31 347 LEU A O 1
ATOM 2670 N N . LEU A 1 348 ? 17.411 -6.982 -12.607 1.00 85.31 348 LEU A N 1
ATOM 2671 C CA . LEU A 1 348 ? 17.679 -8.374 -12.241 1.00 85.31 348 LEU A CA 1
ATOM 2672 C C . LEU A 1 348 ? 18.128 -8.490 -10.781 1.00 85.31 348 LEU A C 1
ATOM 2674 O O . LEU A 1 348 ? 17.674 -9.391 -10.076 1.00 85.31 348 LEU A O 1
ATOM 2678 N N . SER A 1 349 ? 18.971 -7.568 -10.300 1.00 85.38 349 SER A N 1
ATOM 2679 C CA . SER A 1 349 ? 19.366 -7.556 -8.887 1.00 85.38 349 SER A CA 1
ATOM 2680 C C . SER A 1 349 ? 18.197 -7.207 -7.961 1.00 85.38 349 SER A C 1
ATOM 2682 O O . SER A 1 349 ? 18.109 -7.764 -6.866 1.00 85.38 349 SER A O 1
ATOM 2684 N N . LEU A 1 350 ? 17.261 -6.364 -8.414 1.00 83.19 350 LEU A N 1
ATOM 2685 C CA . LEU A 1 350 ? 16.050 -6.012 -7.672 1.00 83.19 350 LEU A CA 1
ATOM 2686 C C . LEU A 1 350 ? 15.124 -7.214 -7.429 1.00 83.19 350 LEU A C 1
ATOM 2688 O O . LEU A 1 350 ? 14.588 -7.362 -6.330 1.00 83.19 350 LEU A O 1
ATOM 2692 N N . LEU A 1 351 ? 14.948 -8.076 -8.436 1.00 83.00 351 LEU A N 1
ATOM 2693 C CA . LEU A 1 351 ? 14.155 -9.309 -8.323 1.00 83.00 351 LEU A CA 1
ATOM 2694 C C . LEU A 1 351 ? 14.841 -10.371 -7.444 1.00 83.00 351 LEU A C 1
ATOM 2696 O O . LEU A 1 351 ? 14.176 -11.252 -6.892 1.00 83.00 351 LEU A O 1
ATOM 2700 N N . GLY A 1 352 ? 16.160 -10.260 -7.257 1.00 79.12 352 GLY A N 1
ATOM 2701 C CA . GLY A 1 352 ? 16.928 -11.043 -6.296 1.00 79.12 352 GLY A CA 1
ATOM 2702 C C . GLY A 1 352 ? 16.776 -12.555 -6.490 1.00 79.12 352 GLY A C 1
ATOM 2703 O O . GLY A 1 352 ? 17.133 -13.106 -7.529 1.00 79.12 352 GLY A O 1
ATOM 2704 N N . SER A 1 353 ? 16.269 -13.244 -5.461 1.00 72.62 353 SER A N 1
ATOM 2705 C CA . SER A 1 353 ? 16.104 -14.706 -5.431 1.00 72.62 353 SER A CA 1
ATOM 2706 C C . SER A 1 353 ? 14.814 -15.211 -6.088 1.00 72.62 353 SER A C 1
ATOM 2708 O O . SER A 1 353 ? 14.566 -16.424 -6.102 1.00 72.62 353 SER A O 1
ATOM 2710 N N . ASP A 1 354 ? 13.982 -14.323 -6.641 1.00 83.12 354 ASP A N 1
ATOM 2711 C CA . ASP A 1 354 ? 12.728 -14.727 -7.258 1.00 83.12 354 ASP A CA 1
ATOM 2712 C C . ASP A 1 354 ? 12.929 -15.353 -8.643 1.00 83.12 354 ASP A C 1
ATOM 2714 O O . ASP A 1 354 ? 12.870 -14.690 -9.677 1.00 83.12 354 ASP A O 1
ATOM 2718 N N . LYS A 1 355 ? 13.126 -16.676 -8.671 1.00 84.12 355 LYS A N 1
ATOM 2719 C CA . LYS A 1 355 ? 13.350 -17.433 -9.913 1.00 84.12 355 LYS A CA 1
ATOM 2720 C C . LYS A 1 355 ? 12.263 -17.197 -10.964 1.00 84.12 355 LYS A C 1
ATOM 2722 O O . LYS A 1 355 ? 12.584 -17.140 -12.147 1.00 84.12 355 LYS A O 1
ATOM 2727 N N . VAL A 1 356 ? 10.999 -17.081 -10.550 1.00 85.94 356 VAL A N 1
ATOM 2728 C CA . VAL A 1 356 ? 9.871 -16.913 -11.479 1.00 85.94 356 VAL A CA 1
ATOM 2729 C C . VAL A 1 356 ? 9.894 -15.518 -12.100 1.00 85.94 356 VAL A C 1
ATOM 2731 O O . VAL A 1 356 ? 9.861 -15.416 -13.325 1.00 85.94 356 VAL A O 1
ATOM 2734 N N . GLY A 1 357 ? 10.030 -14.466 -11.285 1.00 83.38 357 GLY A N 1
ATOM 2735 C CA . GLY A 1 357 ? 10.193 -13.095 -11.768 1.00 83.38 357 GLY A CA 1
ATOM 2736 C C . GLY A 1 357 ? 11.404 -12.947 -12.691 1.00 83.38 357 GLY A C 1
ATOM 2737 O O . GLY A 1 357 ? 11.275 -12.412 -13.788 1.00 83.38 357 GLY A O 1
ATOM 2738 N N . CYS A 1 358 ? 12.560 -13.511 -12.323 1.00 86.00 358 CYS A N 1
ATOM 2739 C CA . CYS A 1 358 ? 13.757 -13.482 -13.168 1.00 86.00 358 CYS A CA 1
ATOM 2740 C C . CYS A 1 358 ? 13.542 -14.192 -14.515 1.00 86.00 358 CYS A C 1
ATOM 2742 O O . CYS A 1 358 ? 13.936 -13.670 -15.555 1.00 86.00 358 CYS A O 1
ATOM 2744 N N . GLN A 1 359 ? 12.886 -15.357 -14.534 1.00 88.25 359 GLN A N 1
ATOM 2745 C CA . GLN A 1 359 ? 12.563 -16.056 -15.785 1.00 88.25 359 GLN A CA 1
ATOM 2746 C C . GLN A 1 359 ? 11.611 -15.249 -16.673 1.00 88.25 359 GLN A C 1
ATOM 2748 O O . GLN A 1 359 ? 11.789 -15.219 -17.891 1.00 88.25 359 GLN A O 1
ATOM 2753 N N . GLN A 1 360 ? 10.605 -14.601 -16.083 1.00 88.56 360 GLN A N 1
ATOM 2754 C CA . GLN A 1 360 ? 9.690 -13.728 -16.816 1.00 88.56 360 GLN A CA 1
ATOM 2755 C C . GLN A 1 360 ? 10.420 -12.509 -17.384 1.00 88.56 360 GLN A C 1
ATOM 2757 O O . GLN A 1 360 ? 10.237 -12.201 -18.560 1.00 88.56 360 GLN A O 1
ATOM 2762 N N . LEU A 1 361 ? 11.306 -11.890 -16.599 1.00 88.06 361 LEU A N 1
ATOM 2763 C CA . LEU A 1 361 ? 12.123 -10.765 -17.042 1.00 88.06 361 LEU A CA 1
ATOM 2764 C C . LEU A 1 361 ? 13.039 -11.162 -18.206 1.00 88.06 361 LEU A C 1
ATOM 2766 O O . LEU A 1 361 ? 13.076 -10.472 -19.214 1.00 88.06 361 LEU A O 1
ATOM 2770 N N . VAL A 1 362 ? 13.722 -12.307 -18.126 1.00 88.06 362 VAL A N 1
ATOM 2771 C CA . VAL A 1 362 ? 14.593 -12.793 -19.212 1.00 88.06 362 VAL A CA 1
ATOM 2772 C C . VAL A 1 362 ? 13.802 -13.081 -20.491 1.00 88.06 362 VAL A C 1
ATOM 2774 O O . VAL A 1 362 ? 14.241 -12.718 -21.581 1.00 88.06 362 VAL A O 1
ATOM 2777 N N . ARG A 1 363 ? 12.611 -13.685 -20.385 1.00 89.81 363 ARG A N 1
ATOM 2778 C CA . ARG A 1 363 ? 11.720 -13.872 -21.546 1.00 89.81 363 ARG A CA 1
ATOM 2779 C C . ARG A 1 363 ? 11.261 -12.536 -22.128 1.00 89.81 363 ARG A C 1
ATOM 2781 O O . ARG A 1 363 ? 11.211 -12.393 -23.347 1.00 89.81 363 ARG A O 1
ATOM 2788 N N . GLY A 1 364 ? 10.958 -11.567 -21.265 1.00 87.81 364 GLY A N 1
ATOM 2789 C CA . GLY A 1 364 ? 10.641 -10.195 -21.648 1.00 87.81 364 GLY A CA 1
ATOM 2790 C C . GLY A 1 364 ? 11.784 -9.537 -22.415 1.00 87.81 364 GLY A C 1
ATOM 2791 O O . GLY A 1 364 ? 11.562 -9.061 -23.522 1.00 87.81 364 GLY A O 1
ATOM 2792 N N . LEU A 1 365 ? 13.006 -9.604 -21.879 1.00 88.75 365 LEU A N 1
ATOM 2793 C CA . LEU A 1 365 ? 14.223 -9.074 -22.502 1.00 88.75 365 LEU A CA 1
ATOM 2794 C C . LEU A 1 365 ? 14.443 -9.673 -23.886 1.00 88.75 365 LEU A C 1
ATOM 2796 O O . LEU A 1 365 ? 14.665 -8.945 -24.845 1.00 88.75 365 LEU A O 1
ATOM 2800 N N . HIS A 1 366 ? 14.322 -10.995 -24.004 1.00 88.94 366 HIS A N 1
ATOM 2801 C CA . HIS A 1 366 ? 14.438 -11.677 -25.287 1.00 88.94 366 HIS A CA 1
ATOM 2802 C C . HIS A 1 366 ? 13.388 -11.183 -26.293 1.00 88.94 366 HIS A C 1
ATOM 2804 O O . HIS A 1 366 ? 13.715 -10.899 -27.442 1.00 88.94 366 HIS A O 1
ATOM 2810 N N . SER A 1 367 ? 12.132 -11.022 -25.864 1.00 90.88 367 SER A N 1
ATOM 2811 C CA . SER A 1 367 ? 11.076 -10.473 -26.719 1.00 90.88 367 SER A CA 1
ATOM 2812 C C . SER A 1 367 ? 11.349 -9.024 -27.132 1.00 90.88 367 SER A C 1
ATOM 2814 O O . SER A 1 367 ? 11.088 -8.677 -28.279 1.00 90.88 367 SER A O 1
ATOM 2816 N N . GLN A 1 368 ? 11.854 -8.180 -26.227 1.00 89.06 368 GLN A N 1
ATOM 2817 C CA . GLN A 1 368 ? 12.174 -6.781 -26.526 1.00 89.06 368 GLN A CA 1
ATOM 2818 C C . GLN A 1 368 ? 13.381 -6.655 -27.459 1.00 89.06 368 GLN A C 1
ATOM 2820 O O . GLN A 1 368 ? 13.356 -5.835 -28.370 1.00 89.06 368 GLN A O 1
ATOM 2825 N N . LEU A 1 369 ? 14.395 -7.511 -27.300 1.00 87.12 369 LEU A N 1
ATOM 2826 C CA . LEU A 1 369 ? 15.520 -7.599 -28.230 1.00 87.12 369 LEU A CA 1
ATOM 2827 C C . LEU A 1 369 ? 15.057 -7.980 -29.634 1.00 87.12 369 LEU A C 1
ATOM 2829 O O . LEU A 1 369 ? 15.446 -7.321 -30.591 1.00 87.12 369 LEU A O 1
ATOM 2833 N N . ILE A 1 370 ? 14.196 -8.998 -29.761 1.00 87.94 370 ILE A N 1
ATOM 2834 C CA . ILE A 1 370 ? 13.623 -9.365 -31.064 1.00 87.94 370 ILE A CA 1
ATOM 2835 C C . ILE A 1 370 ? 12.894 -8.168 -31.678 1.00 87.94 370 ILE A C 1
ATOM 2837 O O . ILE A 1 370 ? 13.117 -7.857 -32.840 1.00 87.94 370 ILE A O 1
ATOM 2841 N N . MET A 1 371 ? 12.058 -7.474 -30.902 1.00 85.12 371 MET A N 1
ATOM 2842 C CA . MET A 1 371 ? 11.332 -6.302 -31.397 1.00 85.12 371 MET A CA 1
ATOM 2843 C C . MET A 1 371 ? 12.266 -5.166 -31.825 1.00 85.12 371 MET A C 1
ATOM 2845 O O . MET A 1 371 ? 12.013 -4.543 -32.851 1.00 85.12 371 MET A O 1
ATOM 2849 N N . LEU A 1 372 ? 13.350 -4.918 -31.086 1.00 81.81 372 LEU A N 1
ATOM 2850 C CA . LEU A 1 372 ? 14.353 -3.915 -31.443 1.00 81.81 372 LEU A CA 1
ATOM 2851 C C . LEU A 1 372 ? 15.016 -4.252 -32.786 1.00 81.81 372 LEU A C 1
ATOM 2853 O O . LEU A 1 372 ? 15.089 -3.391 -33.656 1.00 81.81 372 LEU A O 1
ATOM 2857 N N . PHE A 1 373 ? 15.424 -5.510 -32.982 1.00 81.81 373 PHE A N 1
ATOM 2858 C CA . PHE A 1 373 ? 16.020 -5.971 -34.240 1.00 81.81 373 PHE A CA 1
ATOM 2859 C C . PHE A 1 373 ? 15.033 -6.056 -35.407 1.00 81.81 373 PHE A C 1
ATOM 2861 O O . PHE A 1 373 ? 15.474 -5.989 -36.539 1.00 81.81 373 PHE A O 1
ATOM 2868 N N . LEU A 1 374 ? 13.731 -6.228 -35.153 1.00 81.88 374 LEU A N 1
ATOM 2869 C CA . LEU A 1 374 ? 12.691 -6.147 -36.188 1.00 81.88 374 LEU A CA 1
ATOM 2870 C C . LEU A 1 374 ? 12.330 -4.702 -36.563 1.00 81.88 374 LEU A C 1
ATOM 2872 O O . LEU A 1 374 ? 11.695 -4.484 -37.590 1.00 81.88 374 LEU A O 1
ATOM 2876 N N . THR A 1 375 ? 12.622 -3.744 -35.680 1.00 76.62 375 THR A N 1
ATOM 2877 C CA . THR A 1 375 ? 12.365 -2.315 -35.920 1.00 76.62 375 THR A CA 1
ATOM 2878 C C . THR A 1 375 ? 13.446 -1.700 -36.806 1.00 76.62 375 THR A C 1
ATOM 2880 O O . THR A 1 375 ? 13.154 -0.773 -37.560 1.00 76.62 375 THR A O 1
ATOM 2883 N N . PHE A 1 376 ? 14.674 -2.205 -36.688 1.00 72.44 376 PHE A N 1
ATOM 2884 C CA . PHE A 1 376 ? 15.740 -2.005 -37.664 1.00 72.44 376 PHE A CA 1
ATOM 2885 C C . PHE A 1 376 ? 15.442 -2.792 -38.940 1.00 72.44 376 PHE A C 1
ATOM 2887 O O . PHE A 1 376 ? 15.623 -2.209 -40.032 1.00 72.44 376 PHE A O 1
#

Secondary structure (DSSP, 8-state):
-HHHHHHHHHHHHHHHHHHHHHHHHHHTHHHHHHHHHHTT-HHHHHHHHHHHHHHHHHTTTSHHHHHHHHHHHHHHHHHHHHHHHHHH-TT--HHHHHHHHHHHHHTT--HHHHHHHHHHHHHHHHHHHHHHHHS--GGGGSS------------TTSHHHHHHHHHHHTSHHHHHHHHHHHHIIIIIHHHHHHHHHHHHHHHHTS---SS----TTHHHHHHHHHHHHHHHHHHHHHHHH---HHHHHHHHHHHHHHTHHHHHHSHHHHHHHHHHHHHHHHHHHHHHHHHHHHHHHHHHHHHHHHHHHHHHHSTT--HHHHHHHHHHHHHHHHHHHHHHHHHHHHHHHHHTT-HHHHHHHHHHHHHHHHHHHHH-

Nearest PDB structures (foldseek):
  7a0g-assembly1_III  TM=2.171E-01  e=5.014E+00  Serratia marcescens
  6grj-assembly1_H  TM=1.829E-01  e=3.526E+00  Aeromonas hydrophila

Radius of gyration: 35.04 Å; Cα contacts (8 Å, |Δi|>4): 263; chains: 1; bounding box: 87×46×134 Å

Mean predicted aligned error: 12.64 Å

InterPro domains:
  IPR014812 Vacuolar protein sorting-associated protein 51 [PTHR15954] (8-314)
  IPR039481 Exocyst complex component EXOC2/Sec5, N-terminal domain [PF15469] (6-204)

Solvent-accessible surface area (backbone atoms only — not comparable to full-atom values): 20861 Å² total; per-residue (Å²): 118,78,65,62,60,52,51,53,50,51,52,50,51,49,53,51,50,52,49,52,52,54,49,51,53,61,72,42,41,50,62,51,41,51,52,21,58,78,68,66,39,56,64,63,34,51,52,57,43,65,73,43,48,67,57,42,62,74,43,41,89,40,71,73,42,34,55,51,45,54,50,38,53,53,52,49,51,50,49,49,53,51,45,54,57,50,36,48,38,51,85,57,51,56,67,57,42,39,53,48,45,51,48,41,47,74,72,68,49,56,65,63,59,49,55,50,41,46,52,51,7,49,49,52,31,50,49,55,46,47,50,63,29,69,53,87,68,85,68,78,82,76,76,83,86,86,85,85,83,89,85,88,88,90,76,96,83,66,71,76,58,58,60,54,52,55,53,58,52,68,33,70,48,34,45,52,54,46,51,28,41,48,39,33,44,69,57,37,45,53,56,52,44,46,50,51,50,37,51,48,54,65,59,66,76,57,78,94,75,80,92,72,87,62,65,82,53,55,63,55,52,50,50,48,57,52,52,51,51,52,49,49,54,53,40,51,49,43,66,77,47,60,47,57,53,69,59,50,48,52,43,52,49,51,48,51,57,53,43,46,69,48,33,76,75,40,49,71,62,47,54,53,53,48,50,54,44,51,41,50,45,43,49,48,51,47,51,48,42,48,52,50,34,46,52,51,42,53,52,48,53,52,48,45,52,53,50,49,53,54,41,71,73,40,98,79,62,51,74,63,59,53,53,50,50,51,51,52,47,54,51,50,46,54,50,37,54,51,48,40,55,58,58,41,49,58,45,55,60,67,48,59,87,40,64,65,48,50,52,51,46,53,54,49,51,53,52,51,50,52,50,48,62,70,72,104

Sequence (376 aa):
DGVSGRAGQIEGLLKQQQVCRKLQVLFGLPTTLQSCLDRKAYGKAVEAYCCCAGFLRQYRHLPTFQKVLEEVELQMGRIRNALEERLRSPELSVEEAVNSSVTLLDLGEDQVKVSREYLTGRAAMLRQSLESCFEAQPSDIAGRSEDAGGAEDSAAKSAGELSKEEAERQRPESQLLQSACSRTTELYVPRLCDAVEGFQKLMEGRTPTVEGSVDENALSDFVSARVEELCGRIAGLVEQKCPPTRVLVSCVHSVRDSLRRLHSLLPTLLTKLFRVFLSRTAMDAMKALFAAAASLLVIDLCKLHQECNRLQESANSGLDDVLEEIAKTEQSLIMHGFTALTECQPLLSLLGSDKVGCQQLVRGLHSQLIMLFLTF

Foldseek 3Di:
DVVVVVVVVVVVVVVVVVVVVLVVLLLCLLVVLVVCVVVVVLLVNLVSCVVCVVVLVVPCVDPVSVVSNVSSVVSVVVSLVVLLVVLLALPDDLVSNLVSLVSNVSVVDDPLVSLVSNLNSLLVNLVVLLVVLLDDDPPPVPPDPDDDDDDDDDDPDPPPPVVVVVVLCPDPLLVSLQSSLVSCLPGRLVSLLSSLVSSVVSVVVDDPPDDDPRPPCPSLVSSLVSLLVNLVSSLVSCLVSLGQLVSVLVSLVSNVVSCVSVCVVPVVSVVVSSLVSLLSSLLSSLLVLLVVLLVVLVVLVVVLVVVVVVLVPDPPRDPVVNVVSVVVSVVSSVVSLVVSVVSSVSSLVSSPPVPVSNVSSVVSNVVSVVVSVVSD

pLDDT: mean 78.98, std 15.52, range [28.48, 93.94]